Protein AF-A0A8C7J9Q1-F1 (afdb_monomer)

pLDDT: mean 70.08, std 20.24, range [24.31, 96.94]

Nearest PDB structures (foldseek):
  8hbf-assembly1_B  TM=8.334E-01  e=1.936E-43  Homo sapiens
  8hbh-assembly1_B  TM=8.271E-01  e=5.543E-43  Homo sapiens
  7d9u-assembly1_B  TM=8.344E-01  e=2.312E-40  Homo sapiens
  8hbe-assembly1_B  TM=5.878E-01  e=1.374E-41  Homo sapiens
  6jt0-assembly1_B  TM=5.736E-01  e=1.569E-40  Homo sapiens

Sequence (405 aa):
EDVWEDIKREAQLDVEGQFLVRIIYEDAKTYDLVAAASKVLSMFFNHVLKCKIETTISIIYATSIQNLDALHDHLGTIYPGMRAPSFRCTDAEKGNNLILHYYSEREGLQDIVIGIIKTVAQQIHGTEMCVIQHKSEECDHIKFLIEEKDSEEEAFYEDLDGFEENGTQETRISPYTFCKAFPFHLIFDRNLMLTQCGNAIFRVLPQLQPGICNLPSVFSLVRPHIDFSFQGMLSHINTVFVLRSKEGLLNVETSENEDELTGAEISCLRLKGQMIYLPEAENILFLCSPSVMNLDDLTRRGLYLSDIPLHDATRDLVLLGEQFREEYKLTQELEILTDRLQHTLRALEDEKKKTDRFVETPNPSPSLFDRRPSPIYFFFICGISFLLNDSNKQREMTVHHYFKT

InterPro domains:
  IPR011644 Heme NO-binding [PF07700] (1-129)
  IPR011645 Haem NO binding associated [PF07701] (172-358)
  IPR024096 NO signalling/Golgi transport ligand-binding domain superfamily [SSF111126] (1-151)
  IPR038158 H-NOX domain superfamily [G3DSA:3.90.1520.10] (1-155)
  IPR042463 Haem NO binding associated domain superfamily [G3DSA:3.30.450.260] (173-308)

Solvent-accessible surface area (backbone atoms only — not comparable to full-atom values): 24694 Å² total; per-residue (Å²): 108,70,69,57,54,52,29,37,60,68,40,67,55,93,63,92,77,77,86,61,87,84,57,91,72,64,68,65,60,56,53,38,42,50,53,23,41,22,62,75,68,72,40,59,60,67,54,60,50,32,64,72,43,77,80,62,47,79,78,59,76,80,58,63,72,76,46,49,47,61,52,42,57,54,48,36,37,64,39,80,89,61,84,73,63,44,56,43,74,45,78,40,101,70,70,95,29,38,33,38,38,43,41,64,94,65,80,92,54,65,48,40,56,53,32,52,51,39,51,50,34,39,72,75,68,70,36,60,55,47,73,46,80,48,84,56,96,88,49,102,49,43,36,32,41,39,40,74,58,79,78,77,86,75,86,77,80,79,83,84,77,74,72,76,92,79,68,90,82,67,81,89,66,53,72,70,58,48,32,68,68,41,18,43,34,42,28,24,39,70,83,39,36,25,65,41,63,6,57,50,49,34,71,31,31,68,74,63,39,59,79,73,26,48,46,76,80,50,35,44,69,66,30,63,92,58,67,94,42,53,67,51,46,61,80,44,36,94,43,70,35,29,37,31,37,48,79,84,55,53,76,52,85,80,69,95,79,65,60,93,87,57,48,73,67,54,46,34,58,38,36,40,29,42,52,42,80,39,79,94,76,56,25,40,38,36,49,39,45,74,71,58,61,35,71,64,55,30,53,62,54,56,46,56,79,85,55,47,43,92,87,41,65,66,49,58,48,27,56,47,19,49,52,39,44,54,51,44,53,53,51,41,53,50,50,56,50,50,51,52,48,52,53,52,51,53,53,50,51,52,52,46,52,51,52,52,50,61,68,66,46,82,70,96,64,98,73,91,85,91,87,77,97,70,91,84,79,89,78,91,80,89,82,91,80,88,83,90,81,93,76,84,87,80,92,81,88,83,86,79,85,85,84,88,133

Mean predicted aligned error: 17.16 Å

Radius of gyration: 36.07 Å; Cα contacts (8 Å, |Δi|>4): 452; chains: 1; bounding box: 86×58×125 Å

Secondary structure (DSSP, 8-state):
-HHHHHHHHHTT----SPPPTT-PPPHHHHHHHHHHHHHHHT--HHHHHHHTSTTTGGGTTTS-GGGHHHHHHHHHHHSTT----EEEEEE-SSSS-EEEEEE-SSTT-HHHHHHHHHHHHHHHS---EEEEEE--TT-SSEEEEEEES-----------------S-----S-HHHHHHH-SSEEEE-TT-BEEEE-HHHHHH-TT--TTT-BHHHHEEEEES-S-SSHHHHHHTTTSEEEEEEPTT-S-----S---TTTHHHHTS-EEEEEEEEETTTTEEEEEEEE--SSHHHHHHTT--GGGS-TT-HHHHHHHHHHHHHHHHHHHHHHHHHHHHHHHHHHHHHHHHHHHHHHHHS--S---S---S--PPP----------------------------

Organism: Oncorhynchus kisutch (NCBI:txid8019)

Structure (mmCIF, N/CA/C/O backbone):
data_AF-A0A8C7J9Q1-F1
#
_entry.id   AF-A0A8C7J9Q1-F1
#
loop_
_atom_site.group_PDB
_atom_site.id
_atom_site.type_symbol
_atom_site.label_atom_id
_atom_site.label_alt_id
_atom_site.label_comp_id
_atom_site.label_asym_id
_atom_site.label_entity_id
_atom_site.label_seq_id
_atom_site.pdbx_PDB_ins_code
_atom_site.Cartn_x
_atom_site.Cartn_y
_atom_site.Cartn_z
_atom_site.occupancy
_atom_site.B_iso_or_equiv
_atom_site.auth_seq_id
_atom_site.auth_comp_id
_atom_site.auth_asym_id
_atom_site.auth_atom_id
_atom_site.pdbx_PDB_model_num
ATOM 1 N N . GLU A 1 1 ? -27.629 12.393 24.304 1.00 65.00 1 GLU A N 1
ATOM 2 C CA . GLU A 1 1 ? -27.463 10.999 24.765 1.00 65.00 1 GLU A CA 1
ATOM 3 C C . GLU A 1 1 ? -28.750 10.205 24.579 1.00 65.00 1 GLU A C 1
ATOM 5 O O . GLU A 1 1 ? -28.692 9.165 23.944 1.00 65.00 1 GLU A O 1
ATOM 10 N N . ASP A 1 2 ? -29.911 10.741 24.961 1.00 76.75 2 ASP A N 1
ATOM 11 C CA . ASP A 1 2 ? -31.220 10.073 24.802 1.00 76.75 2 ASP A CA 1
ATOM 12 C C . ASP A 1 2 ? -31.512 9.547 23.381 1.00 76.75 2 ASP A C 1
ATOM 14 O O . ASP A 1 2 ? -31.860 8.385 23.202 1.00 76.75 2 ASP A O 1
ATOM 18 N N . VAL A 1 3 ? -31.260 10.359 22.346 1.00 80.69 3 VAL A N 1
ATOM 19 C CA . VAL A 1 3 ? -31.446 9.952 20.936 1.00 80.69 3 VAL A CA 1
ATOM 20 C C . VAL A 1 3 ? -30.520 8.794 20.537 1.00 80.69 3 VAL A C 1
ATOM 22 O O . VAL A 1 3 ? -30.885 7.953 19.723 1.00 80.69 3 VAL A O 1
ATOM 25 N N . TRP A 1 4 ? -29.316 8.724 21.111 1.00 77.56 4 TRP A N 1
ATOM 26 C CA . TRP A 1 4 ? -28.368 7.641 20.839 1.00 77.56 4 TRP A CA 1
ATOM 27 C C . TRP A 1 4 ? -28.811 6.325 21.486 1.00 77.56 4 TRP A C 1
ATOM 29 O O . TRP A 1 4 ? -28.688 5.270 20.868 1.00 77.56 4 TRP A O 1
ATOM 39 N N . GLU A 1 5 ? -29.385 6.382 22.689 1.00 79.69 5 GLU A N 1
ATOM 40 C CA . GLU A 1 5 ? -29.983 5.211 23.339 1.00 79.69 5 GLU A CA 1
ATOM 41 C C . GLU A 1 5 ? -31.189 4.671 22.560 1.00 79.69 5 GLU A C 1
ATOM 43 O O . GLU A 1 5 ? -31.347 3.456 22.429 1.00 79.69 5 GLU A O 1
ATOM 48 N N . ASP A 1 6 ? -32.007 5.550 21.979 1.00 81.12 6 ASP A N 1
ATOM 49 C CA . ASP A 1 6 ? -33.126 5.135 21.128 1.00 81.12 6 ASP A CA 1
ATOM 50 C C . ASP A 1 6 ? -32.650 4.498 19.812 1.00 81.12 6 ASP A C 1
ATOM 52 O O . ASP A 1 6 ? -33.203 3.481 19.390 1.00 81.12 6 ASP A O 1
ATOM 56 N N . ILE A 1 7 ? -31.576 5.019 19.203 1.00 82.12 7 ILE A N 1
ATOM 57 C CA . ILE A 1 7 ? -30.946 4.405 18.021 1.00 82.12 7 ILE A CA 1
ATOM 58 C C . ILE A 1 7 ? -30.383 3.019 18.356 1.00 82.12 7 ILE A C 1
ATOM 60 O O . ILE A 1 7 ? -30.594 2.082 17.590 1.00 82.12 7 ILE A O 1
ATOM 64 N N . LYS A 1 8 ? -29.701 2.857 19.499 1.00 80.06 8 LYS A N 1
ATOM 65 C CA . LYS A 1 8 ? -29.182 1.548 19.936 1.00 80.06 8 LYS A CA 1
ATOM 66 C C . LYS A 1 8 ? -30.301 0.531 20.159 1.00 80.06 8 LYS A C 1
ATOM 68 O O . LYS A 1 8 ? -30.151 -0.627 19.773 1.00 80.06 8 LYS A O 1
ATOM 73 N N . ARG A 1 9 ? -31.428 0.969 20.733 1.00 81.88 9 ARG A N 1
ATOM 74 C CA . ARG A 1 9 ? -32.612 0.128 20.960 1.00 81.88 9 ARG A CA 1
ATOM 75 C C . ARG A 1 9 ? -33.254 -0.318 19.645 1.00 81.88 9 ARG A C 1
ATOM 77 O O . ARG A 1 9 ? -33.580 -1.491 19.503 1.00 81.88 9 ARG A O 1
ATOM 84 N N . GLU A 1 10 ? -33.400 0.595 18.686 1.00 82.62 10 GLU A N 1
ATOM 85 C CA . GLU A 1 10 ? -33.942 0.294 17.351 1.00 82.62 10 GLU A CA 1
ATOM 86 C C . GLU A 1 10 ? -33.002 -0.616 16.539 1.00 82.62 10 GLU A C 1
ATOM 88 O O . GLU A 1 10 ? -33.470 -1.501 15.827 1.00 82.62 10 GLU A O 1
ATOM 93 N N . ALA A 1 11 ? -31.683 -0.444 16.678 1.00 79.94 11 ALA A N 1
ATOM 94 C CA . ALA A 1 11 ? -30.669 -1.278 16.028 1.00 79.94 11 ALA A CA 1
ATOM 95 C C . ALA A 1 11 ? -30.446 -2.645 16.711 1.00 79.94 11 ALA A C 1
ATOM 97 O O . ALA A 1 11 ? -29.609 -3.412 16.247 1.00 79.94 11 ALA A O 1
ATOM 98 N N . GLN A 1 12 ? -31.157 -2.948 17.809 1.00 80.12 12 GLN A N 1
ATOM 99 C CA . GLN A 1 12 ? -31.018 -4.190 18.591 1.00 80.12 12 GLN A CA 1
ATOM 100 C C . GLN A 1 12 ? -29.567 -4.497 19.003 1.00 80.12 12 GLN A C 1
ATOM 102 O O . GLN A 1 12 ? -29.115 -5.642 18.984 1.00 80.12 12 GLN A O 1
ATOM 107 N N . LEU A 1 13 ? -28.811 -3.460 19.363 1.00 75.12 13 LEU A N 1
ATOM 108 C CA . LEU A 1 13 ? -27.421 -3.621 19.769 1.00 75.12 13 LEU A CA 1
ATOM 109 C C . LEU A 1 13 ? -27.318 -3.902 21.270 1.00 75.12 13 LEU A C 1
ATOM 111 O O . LEU A 1 13 ? -27.388 -2.979 22.079 1.00 75.12 13 LEU A O 1
ATOM 115 N N . ASP A 1 14 ? -27.038 -5.157 21.623 1.00 62.69 14 ASP A N 1
ATOM 116 C CA . ASP A 1 14 ? -26.689 -5.598 22.986 1.00 62.69 14 ASP A CA 1
ATOM 117 C C . ASP A 1 14 ? -25.241 -5.219 23.368 1.00 62.69 14 ASP A C 1
ATOM 119 O O . ASP A 1 14 ? -24.465 -6.029 23.874 1.00 62.69 14 ASP A O 1
ATOM 123 N N . VAL A 1 15 ? -24.826 -3.982 23.081 1.00 61.41 15 VAL A N 1
ATOM 124 C CA . VAL A 1 15 ? -23.541 -3.453 23.557 1.00 61.41 15 VAL A CA 1
ATOM 125 C C . VAL A 1 15 ? -23.825 -2.586 24.779 1.00 61.41 15 VAL A C 1
ATOM 127 O O . VAL A 1 15 ? -24.256 -1.437 24.655 1.00 61.41 15 VAL A O 1
ATOM 130 N N . GLU A 1 16 ? -23.613 -3.143 25.973 1.00 52.56 16 GLU A N 1
ATOM 131 C CA . GLU A 1 16 ? -23.632 -2.366 27.212 1.00 52.56 16 GLU A CA 1
ATOM 132 C C . GLU A 1 16 ? -22.445 -1.385 27.193 1.00 52.56 16 GLU A C 1
ATOM 134 O O . GLU A 1 16 ? -21.293 -1.791 27.275 1.00 52.56 16 GLU A O 1
ATOM 139 N N . GLY A 1 17 ? -22.716 -0.082 27.040 1.00 63.09 17 GLY A N 1
ATOM 140 C CA . GLY A 1 17 ? -21.696 0.973 27.104 1.00 63.09 17 GLY A CA 1
ATOM 141 C C . GLY A 1 17 ? -21.367 1.666 25.775 1.00 63.09 17 GLY A C 1
ATOM 142 O O . GLY A 1 17 ? -22.255 1.959 24.966 1.00 63.09 17 GLY A O 1
ATOM 143 N N . GLN A 1 18 ? -20.093 2.039 25.612 1.00 67.25 18 GLN A N 1
ATOM 144 C CA . GLN A 1 18 ? -19.556 2.747 24.444 1.00 67.25 18 GLN A CA 1
ATOM 145 C C . GLN A 1 18 ? -18.895 1.760 23.472 1.00 67.25 18 GLN A C 1
ATOM 147 O O . GLN A 1 18 ? -18.413 0.705 23.875 1.00 67.25 18 GLN A O 1
ATOM 152 N N . PHE A 1 19 ? -18.856 2.111 22.184 1.00 74.31 19 PHE A N 1
ATOM 153 C CA . PHE A 1 19 ? -18.061 1.359 21.214 1.00 74.31 19 PHE A CA 1
ATOM 154 C C . PHE A 1 19 ? -16.580 1.527 21.541 1.00 74.31 19 PHE A C 1
ATOM 156 O O . PHE A 1 19 ? -16.088 2.654 21.603 1.00 74.31 19 PHE A O 1
ATOM 163 N N . LEU A 1 20 ? -15.891 0.404 21.730 1.00 74.50 20 LEU A N 1
ATOM 164 C CA . LEU A 1 20 ? -14.455 0.401 21.955 1.00 74.50 20 LEU A CA 1
ATOM 165 C C . LEU A 1 20 ? -13.758 0.668 20.623 1.00 74.50 20 LEU A C 1
ATOM 167 O O . LEU A 1 20 ? -14.072 0.043 19.609 1.00 74.50 20 LEU A O 1
ATOM 171 N N . VAL A 1 21 ? -12.826 1.617 20.614 1.00 70.31 21 VAL A N 1
ATOM 172 C CA . VAL A 1 21 ? -12.239 2.134 19.364 1.00 70.31 21 VAL A CA 1
ATOM 173 C C . VAL A 1 21 ? -11.361 1.076 18.695 1.00 70.31 21 VAL A C 1
ATOM 175 O O . VAL A 1 21 ? -11.287 1.010 17.470 1.00 70.31 21 VAL A O 1
ATOM 178 N N . ARG A 1 22 ? -10.719 0.220 19.499 1.00 69.25 22 ARG A N 1
ATOM 179 C CA . ARG A 1 22 ? -9.776 -0.810 19.041 1.00 69.25 22 ARG A CA 1
ATOM 180 C C . ARG A 1 22 ? -10.406 -2.189 18.816 1.00 69.25 22 ARG A C 1
ATOM 182 O O . ARG A 1 22 ? -9.695 -3.194 18.753 1.00 69.25 22 ARG A O 1
ATOM 189 N N . ILE A 1 23 ? -11.731 -2.258 18.689 1.00 74.25 23 ILE A N 1
ATOM 190 C CA . ILE A 1 23 ? -12.451 -3.493 18.364 1.00 74.25 23 ILE A CA 1
ATOM 191 C C . ILE A 1 23 ? -13.065 -3.378 16.972 1.00 74.25 23 ILE A C 1
ATOM 193 O O . ILE A 1 23 ? -13.781 -2.428 16.663 1.00 74.25 23 ILE A O 1
ATOM 197 N N . ILE A 1 24 ? -12.800 -4.380 16.133 1.00 73.12 24 ILE A N 1
ATOM 198 C CA . ILE A 1 24 ? -13.454 -4.507 14.832 1.00 73.12 24 ILE A CA 1
ATOM 199 C C . ILE A 1 24 ? -14.815 -5.157 15.047 1.00 73.12 24 ILE A C 1
ATOM 201 O O . ILE A 1 24 ? -14.923 -6.250 15.603 1.00 73.12 24 ILE A O 1
ATOM 205 N N . TYR A 1 25 ? -15.852 -4.469 14.586 1.00 79.81 25 TYR A N 1
ATOM 206 C CA . TYR A 1 25 ? -17.226 -4.944 14.606 1.00 79.81 25 TYR A CA 1
ATOM 207 C C . TYR A 1 25 ? -17.645 -5.395 13.207 1.00 79.81 25 TYR A C 1
ATOM 209 O O . TYR A 1 25 ? -17.119 -4.913 12.205 1.00 79.81 25 TYR A O 1
ATOM 217 N N . GLU A 1 26 ? -18.610 -6.309 13.143 1.00 79.06 26 GLU A N 1
ATOM 218 C CA . GLU A 1 26 ? -19.185 -6.762 11.877 1.00 79.06 26 GLU A CA 1
ATOM 219 C C . GLU A 1 26 ? -19.881 -5.619 11.131 1.00 79.06 26 GLU A C 1
ATOM 221 O O . GLU A 1 26 ? -20.573 -4.790 11.733 1.00 79.06 26 GLU A O 1
ATOM 226 N N . ASP A 1 27 ? -19.755 -5.621 9.803 1.00 79.50 27 ASP A N 1
ATOM 227 C CA . ASP A 1 27 ? -20.320 -4.585 8.936 1.00 79.50 27 ASP A CA 1
ATOM 228 C C . ASP A 1 27 ? -21.849 -4.474 9.092 1.00 79.50 27 ASP A C 1
ATOM 230 O O . ASP A 1 27 ? -22.385 -3.365 9.049 1.00 79.50 27 ASP A O 1
ATOM 234 N N . ALA A 1 28 ? -22.540 -5.587 9.385 1.00 80.38 28 ALA A N 1
ATOM 235 C CA . ALA A 1 28 ? -23.978 -5.631 9.681 1.00 80.38 28 ALA A CA 1
ATOM 236 C C . ALA A 1 28 ? -24.386 -4.602 10.748 1.00 80.38 28 ALA A C 1
ATOM 238 O O . ALA A 1 28 ? -25.311 -3.824 10.532 1.00 80.38 28 ALA A O 1
ATOM 239 N N . LYS A 1 29 ? -23.608 -4.488 11.834 1.00 81.25 29 LYS A N 1
ATOM 240 C CA . LYS A 1 29 ? -23.872 -3.517 12.908 1.00 81.25 29 LYS A CA 1
ATOM 241 C C . LYS A 1 29 ? -23.806 -2.076 12.412 1.00 81.25 29 LYS A C 1
ATOM 243 O O . LYS A 1 29 ? -24.553 -1.227 12.890 1.00 81.25 29 LYS A O 1
ATOM 248 N N . THR A 1 30 ? -22.923 -1.786 11.456 1.00 81.38 30 THR A N 1
ATOM 249 C CA . THR A 1 30 ? -22.814 -0.448 10.858 1.00 81.38 30 THR A CA 1
ATOM 250 C C . THR A 1 30 ? -24.034 -0.147 9.993 1.00 81.38 30 THR A C 1
ATOM 252 O O . THR A 1 30 ? -24.614 0.931 10.121 1.00 81.38 30 THR A O 1
ATOM 255 N N . TYR A 1 31 ? -24.464 -1.094 9.156 1.00 82.25 31 TYR A N 1
ATOM 256 C CA . TYR A 1 31 ? -25.663 -0.926 8.331 1.00 82.25 31 TYR A CA 1
ATOM 257 C C . TYR A 1 31 ? -26.926 -0.763 9.182 1.00 82.25 31 TYR A C 1
ATOM 259 O O . TYR A 1 31 ? -27.705 0.161 8.938 1.00 82.25 31 TYR A O 1
ATOM 267 N N . ASP A 1 32 ? -27.082 -1.582 10.223 1.00 84.00 32 ASP A N 1
ATOM 268 C CA . ASP A 1 32 ? -28.217 -1.520 11.145 1.00 84.00 32 ASP A CA 1
ATOM 269 C C . ASP A 1 32 ? -28.248 -0.195 11.912 1.00 84.00 32 ASP A C 1
ATOM 271 O O . ASP A 1 32 ? -29.303 0.429 12.027 1.00 84.00 32 ASP A O 1
ATOM 275 N N . LEU A 1 33 ? -27.088 0.305 12.357 1.00 82.75 33 LEU A N 1
ATOM 276 C CA . LEU A 1 33 ? -26.974 1.618 13.000 1.00 82.75 33 LEU A CA 1
ATOM 277 C C . LEU A 1 33 ? -27.384 2.761 12.080 1.00 82.75 33 LEU A C 1
ATOM 279 O O . LEU A 1 33 ? -28.102 3.663 12.508 1.00 82.75 33 LEU A O 1
ATOM 283 N N . VAL A 1 34 ? -26.920 2.756 10.830 1.00 80.44 34 VAL A N 1
ATOM 284 C CA . VAL A 1 34 ? -27.256 3.818 9.874 1.00 80.44 34 VAL A CA 1
ATOM 285 C C . VAL A 1 34 ? -28.742 3.745 9.504 1.00 80.44 34 VAL A C 1
ATOM 287 O O . VAL A 1 34 ? -29.404 4.783 9.429 1.00 80.44 34 VAL A O 1
ATOM 290 N N . ALA A 1 35 ? -29.299 2.540 9.351 1.00 80.12 35 ALA A N 1
ATOM 291 C CA . ALA A 1 35 ? -30.724 2.334 9.103 1.00 80.12 35 ALA A CA 1
ATOM 292 C C . ALA A 1 35 ? -31.591 2.795 10.289 1.00 80.12 35 ALA A C 1
ATOM 294 O O . ALA A 1 35 ? -32.561 3.531 10.094 1.00 80.12 35 ALA A O 1
ATOM 295 N N . ALA A 1 36 ? -31.225 2.424 11.518 1.00 83.50 36 ALA A N 1
ATOM 296 C CA . ALA A 1 36 ? -31.898 2.860 12.739 1.00 83.50 36 ALA A CA 1
ATOM 297 C C . ALA A 1 36 ? -31.807 4.382 12.922 1.00 83.50 36 ALA A C 1
ATOM 299 O O . ALA A 1 36 ? -32.817 5.035 13.178 1.00 83.50 36 ALA A O 1
ATOM 300 N N . ALA A 1 37 ? -30.630 4.973 12.703 1.00 80.62 37 ALA A N 1
ATOM 301 C CA . ALA A 1 37 ? -30.440 6.419 12.769 1.00 80.62 37 ALA A CA 1
ATOM 302 C C . ALA A 1 37 ? -31.296 7.164 11.735 1.00 80.62 37 ALA A C 1
ATOM 304 O O . ALA A 1 37 ? -31.910 8.172 12.073 1.00 80.62 37 ALA A O 1
ATOM 305 N N . SER A 1 38 ? -31.397 6.657 10.502 1.00 80.00 38 SER A N 1
ATOM 306 C CA . SER A 1 38 ? -32.259 7.238 9.464 1.00 80.00 38 SER A CA 1
ATOM 307 C C . SER A 1 38 ? -33.738 7.227 9.870 1.00 80.00 38 SER A C 1
ATOM 309 O O . SER A 1 38 ? -34.421 8.240 9.704 1.00 80.00 38 SER A O 1
ATOM 311 N N . LYS A 1 39 ? -34.221 6.129 10.470 1.00 79.38 39 LYS A N 1
ATOM 312 C CA . LYS A 1 39 ? -35.596 6.027 10.987 1.00 79.38 39 LYS A CA 1
ATOM 313 C C . LYS A 1 39 ? -35.854 6.988 12.150 1.00 79.38 39 LYS A C 1
ATOM 315 O O . LYS A 1 39 ? -36.837 7.721 12.121 1.00 79.38 39 LYS A O 1
ATOM 320 N N . VAL A 1 40 ? -34.977 6.995 13.157 1.00 80.56 40 VAL A N 1
ATOM 321 C CA . VAL A 1 40 ? -35.153 7.788 14.387 1.00 80.56 40 VAL A CA 1
ATOM 322 C C . VAL A 1 40 ? -35.038 9.286 14.104 1.00 80.56 40 VAL A C 1
ATOM 324 O O . VAL A 1 40 ? -35.850 10.073 14.581 1.00 80.56 40 VAL A O 1
ATOM 327 N N . LEU A 1 41 ? -34.064 9.690 13.285 1.00 74.94 41 LEU A N 1
ATOM 328 C CA . LEU A 1 41 ? -33.833 11.096 12.948 1.00 74.94 41 LEU A CA 1
ATOM 329 C C . LEU A 1 41 ? -34.761 11.602 11.832 1.00 74.94 41 LEU A C 1
ATOM 331 O O . LEU A 1 41 ? -34.749 12.793 11.536 1.00 74.94 41 LEU A O 1
ATOM 335 N N . SER A 1 42 ? -35.560 10.724 11.207 1.00 67.69 42 SER A N 1
ATOM 336 C CA . SER A 1 42 ? -36.400 11.048 10.039 1.00 67.69 42 SER A CA 1
ATOM 337 C C . SER A 1 42 ? -35.621 11.733 8.904 1.00 67.69 42 SER A C 1
ATOM 339 O O . SER A 1 42 ? -36.158 12.549 8.155 1.00 67.69 42 SER A O 1
ATOM 341 N N . MET A 1 43 ? -34.334 11.408 8.776 1.00 63.31 43 MET A N 1
ATOM 342 C CA . MET A 1 43 ? -33.453 11.914 7.727 1.00 63.31 43 MET A CA 1
ATOM 343 C C . MET A 1 43 ? -33.184 10.807 6.715 1.00 63.31 43 MET A C 1
ATOM 345 O O . MET A 1 43 ? -33.024 9.644 7.088 1.00 63.31 43 MET A O 1
ATOM 349 N N . PHE A 1 44 ? -33.085 11.160 5.431 1.00 55.62 44 PHE A N 1
ATOM 350 C CA . PHE A 1 44 ? -32.680 10.205 4.399 1.00 55.62 44 PHE A CA 1
ATOM 351 C C . PHE A 1 44 ? -31.309 9.602 4.732 1.00 55.62 44 PHE A C 1
ATOM 353 O O . PHE A 1 44 ? -30.398 10.319 5.149 1.00 55.62 44 PHE A O 1
ATOM 360 N N . PHE A 1 45 ? -31.166 8.296 4.498 1.00 53.47 45 PHE A N 1
ATOM 361 C CA . PHE A 1 45 ? -29.946 7.500 4.695 1.00 53.47 45 PHE A CA 1
ATOM 362 C C . PHE A 1 45 ? -28.665 8.241 4.254 1.00 53.47 45 PHE A C 1
ATOM 364 O O . PHE A 1 45 ? -27.693 8.341 5.003 1.00 53.47 45 PHE A O 1
ATOM 371 N N . ASN A 1 46 ? -28.717 8.891 3.088 1.00 52.22 46 ASN A N 1
ATOM 372 C CA . ASN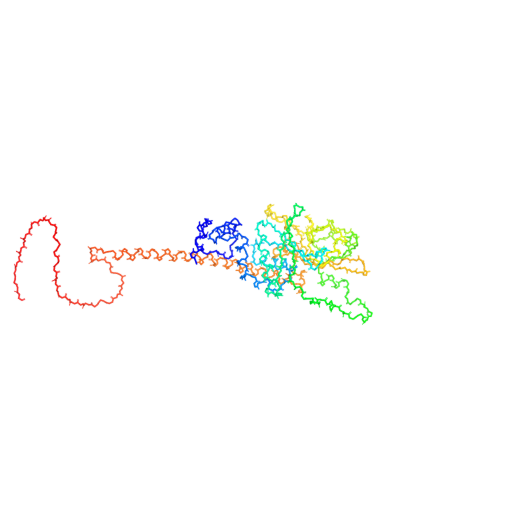 A 1 46 ? -27.591 9.606 2.484 1.00 52.22 46 ASN A CA 1
ATOM 373 C C . ASN A 1 46 ? -27.205 10.909 3.210 1.00 52.22 46 ASN A C 1
ATOM 375 O O . ASN A 1 46 ? -26.143 11.456 2.935 1.00 52.22 46 ASN A O 1
ATOM 379 N N . HIS A 1 47 ? -28.053 11.464 4.083 1.00 51.59 47 HIS A N 1
ATOM 380 C CA . HIS A 1 47 ? -27.713 12.640 4.900 1.00 51.59 47 HIS A CA 1
ATOM 381 C C . HIS A 1 47 ? -27.039 12.249 6.219 1.00 51.59 47 HIS A C 1
ATOM 383 O O . HIS A 1 47 ? -26.107 12.926 6.642 1.00 51.59 47 HIS A O 1
ATOM 389 N N . VAL A 1 48 ? -27.439 11.130 6.831 1.00 51.72 48 VAL A N 1
ATOM 390 C CA . VAL A 1 48 ? -26.830 10.643 8.082 1.00 51.72 48 VAL A CA 1
ATOM 391 C C . VAL A 1 48 ? -25.360 10.268 7.867 1.00 51.72 48 VAL A C 1
ATOM 393 O O . VAL A 1 48 ? -24.505 10.616 8.681 1.00 51.72 48 VAL A O 1
ATOM 396 N N . LEU A 1 49 ? -25.047 9.629 6.734 1.00 50.50 49 LEU A N 1
ATOM 397 C CA . LEU A 1 49 ? -23.672 9.286 6.348 1.00 50.50 49 LEU A CA 1
ATOM 398 C C . LEU A 1 49 ? -22.796 10.518 6.065 1.00 50.50 49 LEU A C 1
ATOM 400 O O . LEU A 1 49 ? -21.588 10.456 6.272 1.00 50.50 49 LEU A O 1
ATOM 404 N N . LYS A 1 50 ? -23.389 11.644 5.641 1.00 47.91 50 LYS A N 1
ATOM 405 C CA . LYS A 1 50 ? -22.659 12.896 5.378 1.00 47.91 50 LYS A CA 1
ATOM 406 C C . LYS A 1 50 ? -22.253 13.616 6.665 1.00 47.91 50 LYS A C 1
ATOM 408 O O . LYS A 1 50 ? -21.123 14.075 6.763 1.00 47.91 50 LYS A O 1
ATOM 413 N N . CYS A 1 51 ? -23.138 13.687 7.663 1.00 41.84 51 CYS A N 1
ATOM 414 C CA . CYS A 1 51 ? -22.915 14.513 8.858 1.00 41.84 51 CYS A CA 1
ATOM 415 C C . CYS A 1 51 ? -21.850 13.973 9.827 1.00 41.84 51 CYS A C 1
ATOM 417 O O . CYS A 1 51 ? -21.242 14.751 10.554 1.00 41.84 51 CYS A O 1
ATOM 419 N N . LYS A 1 52 ? -21.606 12.656 9.881 1.00 42.41 52 LYS A N 1
ATOM 420 C CA . LYS A 1 52 ? -20.715 12.078 10.909 1.00 42.41 52 LYS A CA 1
ATOM 421 C C . LYS A 1 52 ? -19.220 12.268 10.616 1.00 42.41 52 LYS A C 1
ATOM 423 O O . LYS A 1 52 ? -18.395 11.984 11.477 1.00 42.41 52 LYS A O 1
ATOM 428 N N . ILE A 1 53 ? -18.871 12.729 9.416 1.00 46.59 53 ILE A N 1
ATOM 429 C CA . ILE A 1 53 ? -17.490 12.701 8.921 1.00 46.59 53 ILE A CA 1
ATOM 430 C C . ILE A 1 53 ? -16.812 14.075 8.995 1.00 46.59 53 ILE A C 1
ATOM 432 O O . ILE A 1 53 ? -15.587 14.135 9.008 1.00 46.59 53 ILE A O 1
ATOM 436 N N . GLU A 1 54 ? -17.566 15.160 9.212 1.00 36.56 54 GLU A N 1
ATOM 437 C CA . GLU A 1 54 ? -17.007 16.499 9.478 1.00 36.56 54 GLU A CA 1
ATOM 438 C C . GLU A 1 54 ? -15.988 16.506 10.636 1.00 36.56 54 GLU A C 1
ATOM 440 O O . GLU A 1 54 ? -15.063 17.311 10.636 1.00 36.56 54 GLU A O 1
ATOM 445 N N . THR A 1 55 ? -16.092 15.575 11.595 1.00 32.66 55 THR A N 1
ATOM 446 C CA . THR A 1 55 ? -15.177 15.474 12.748 1.00 32.66 55 THR A CA 1
ATOM 447 C C . THR A 1 55 ? -13.949 14.580 12.501 1.00 32.66 55 THR A C 1
ATOM 449 O O . THR A 1 55 ? -12.941 14.730 13.186 1.00 32.66 55 THR A O 1
ATOM 452 N N . THR A 1 56 ? -13.988 13.658 11.531 1.00 38.47 56 THR A N 1
ATOM 453 C CA . THR A 1 56 ? -12.873 12.727 11.229 1.00 38.47 56 THR A CA 1
ATOM 454 C C . THR A 1 56 ? -11.938 13.269 10.134 1.00 38.47 56 THR A C 1
ATOM 456 O O . THR A 1 56 ? -10.815 12.794 9.974 1.00 38.47 56 THR A O 1
ATOM 459 N N . ILE A 1 57 ? -12.370 14.303 9.402 1.00 40.81 57 ILE A N 1
ATOM 460 C CA . ILE A 1 57 ? -11.701 14.836 8.203 1.00 40.81 57 ILE A CA 1
ATOM 461 C C . ILE A 1 57 ? -10.374 15.555 8.485 1.00 40.81 57 ILE A C 1
ATOM 463 O O . ILE A 1 57 ? -9.559 15.640 7.571 1.00 40.81 57 ILE A O 1
ATOM 467 N N . SER A 1 58 ? -10.063 15.955 9.728 1.00 35.28 58 SER A N 1
ATOM 468 C CA . SER A 1 58 ? -8.781 16.612 10.063 1.00 35.28 58 SER A CA 1
ATOM 469 C C . SER A 1 58 ? -7.518 15.809 9.720 1.00 35.28 58 SER A C 1
ATOM 471 O O . SER A 1 58 ? -6.443 16.393 9.664 1.00 35.28 58 SER A O 1
ATOM 473 N N . ILE A 1 59 ? -7.615 14.500 9.463 1.00 37.81 59 ILE A N 1
ATOM 474 C CA . ILE A 1 59 ? -6.469 13.657 9.068 1.00 37.81 59 ILE A CA 1
ATOM 475 C C . ILE A 1 59 ? -6.281 13.626 7.536 1.00 37.81 59 ILE A C 1
ATOM 477 O O . ILE A 1 59 ? -5.167 13.445 7.054 1.00 37.81 59 ILE A O 1
ATOM 481 N N . ILE A 1 60 ? -7.342 13.877 6.757 1.00 43.22 60 ILE A N 1
ATOM 482 C CA . ILE A 1 60 ? -7.310 13.938 5.279 1.00 43.22 60 ILE A CA 1
ATOM 483 C C . ILE A 1 60 ? -6.720 15.278 4.785 1.00 43.22 60 ILE A C 1
ATOM 485 O O . ILE A 1 60 ? -6.353 15.408 3.621 1.00 43.22 60 ILE A O 1
ATOM 489 N N . TYR A 1 61 ? -6.556 16.250 5.692 1.00 41.97 61 TYR A N 1
ATOM 490 C CA . TYR A 1 61 ? -6.139 17.646 5.470 1.00 41.97 61 TYR A CA 1
ATOM 491 C C . TYR A 1 61 ? -4.829 17.881 4.686 1.00 41.97 61 TYR A C 1
ATOM 493 O O . TYR A 1 61 ? -4.516 19.036 4.415 1.00 41.97 61 TYR A O 1
ATOM 501 N N . ALA A 1 62 ? -4.045 16.852 4.340 1.00 35.94 62 ALA A N 1
ATOM 502 C CA . ALA A 1 62 ? -2.677 17.023 3.834 1.00 35.94 62 ALA A CA 1
ATOM 503 C C . ALA A 1 62 ? -2.347 16.322 2.501 1.00 35.94 62 ALA A C 1
ATOM 505 O O . ALA A 1 62 ? -1.245 16.513 1.990 1.00 35.94 62 ALA A O 1
ATOM 506 N N . THR A 1 63 ? -3.240 15.516 1.915 1.00 41.84 63 THR A N 1
ATOM 507 C CA . THR A 1 63 ? -2.889 14.705 0.732 1.00 41.84 63 THR A CA 1
ATOM 508 C C . THR A 1 63 ? -3.909 14.839 -0.390 1.00 41.84 63 THR A C 1
ATOM 510 O O . THR A 1 63 ? -5.088 14.562 -0.179 1.00 41.84 63 THR A O 1
ATOM 513 N N . SER A 1 64 ? -3.448 15.183 -1.600 1.00 56.19 64 SER A N 1
ATOM 514 C CA . SER A 1 64 ? -4.235 15.079 -2.837 1.00 56.19 64 SER A CA 1
ATOM 515 C C . SER A 1 64 ? -4.938 13.720 -2.912 1.00 56.19 64 SER A C 1
ATOM 517 O O . SER A 1 64 ? -4.364 12.713 -2.504 1.00 56.19 64 SER A O 1
ATOM 519 N N . ILE A 1 65 ? -6.155 13.662 -3.463 1.00 58.44 65 ILE A N 1
ATOM 520 C CA . ILE A 1 65 ? -6.995 12.443 -3.540 1.00 58.44 65 ILE A CA 1
ATOM 521 C C . ILE A 1 65 ? -6.232 11.231 -4.119 1.00 58.44 65 ILE A C 1
ATOM 523 O O . ILE A 1 65 ? -6.479 10.094 -3.729 1.00 58.44 65 ILE A O 1
ATOM 527 N N . GLN A 1 66 ? -5.254 11.470 -4.997 1.00 54.38 66 GLN A N 1
ATOM 528 C CA . GLN A 1 66 ? -4.373 10.444 -5.574 1.00 54.38 66 GLN A CA 1
ATOM 529 C C . GLN A 1 66 ? -3.467 9.734 -4.545 1.00 54.38 66 GLN A C 1
ATOM 531 O O . GLN A 1 66 ? -3.048 8.603 -4.772 1.00 54.38 66 GLN A O 1
ATOM 536 N N . ASN A 1 67 ? -3.204 10.358 -3.395 1.00 62.81 67 ASN A N 1
ATOM 537 C CA . ASN A 1 67 ? -2.364 9.836 -2.316 1.00 62.81 67 ASN A CA 1
ATOM 538 C C . ASN A 1 67 ? -3.170 9.174 -1.180 1.00 62.81 67 ASN A C 1
ATOM 540 O O . ASN A 1 67 ? -2.571 8.675 -0.225 1.00 62.81 67 ASN A O 1
ATOM 544 N N . LEU A 1 68 ? -4.507 9.114 -1.278 1.00 68.38 68 LEU A N 1
ATOM 545 C CA . LEU A 1 68 ? -5.359 8.463 -0.270 1.00 68.38 68 LEU A CA 1
ATOM 546 C C . LEU A 1 68 ? -5.016 6.981 -0.086 1.00 68.38 68 LEU A C 1
ATOM 548 O O . LEU A 1 68 ? -5.009 6.492 1.040 1.00 68.38 68 LEU A O 1
ATOM 552 N N . ASP A 1 69 ? -4.656 6.281 -1.163 1.00 66.62 69 ASP A N 1
ATOM 553 C CA . ASP A 1 69 ? -4.230 4.879 -1.093 1.00 66.62 69 ASP A CA 1
ATOM 554 C C . ASP A 1 69 ? -2.966 4.711 -0.228 1.00 66.62 69 ASP A C 1
ATOM 556 O O . ASP A 1 69 ? -2.844 3.745 0.519 1.00 66.62 69 ASP A O 1
ATOM 560 N N . ALA A 1 70 ? -2.022 5.657 -0.286 1.00 64.19 70 ALA A N 1
ATOM 561 C CA . ALA A 1 70 ? -0.821 5.618 0.550 1.00 64.19 70 ALA A CA 1
ATOM 562 C C . ALA A 1 70 ? -1.136 5.899 2.028 1.00 64.19 70 ALA A C 1
ATOM 564 O O . ALA A 1 70 ? -0.583 5.237 2.908 1.00 64.19 70 ALA A O 1
ATOM 565 N N . LEU A 1 71 ? -2.056 6.829 2.304 1.00 66.38 71 LEU A N 1
ATOM 566 C CA . LEU A 1 71 ? -2.550 7.080 3.659 1.00 66.38 71 LEU A CA 1
ATOM 567 C C . LEU A 1 71 ? -3.260 5.845 4.230 1.00 66.38 71 LEU A C 1
ATOM 569 O O . LEU A 1 71 ? -3.053 5.488 5.386 1.00 66.38 71 LEU A O 1
ATOM 573 N N . HIS A 1 72 ? -4.077 5.174 3.422 1.00 72.56 72 HIS A N 1
ATOM 574 C CA . HIS A 1 72 ? -4.766 3.948 3.804 1.00 72.56 72 HIS A CA 1
ATOM 575 C C . HIS A 1 72 ? -3.811 2.795 4.103 1.00 72.56 72 HIS A C 1
ATOM 577 O O . HIS A 1 72 ? -4.012 2.099 5.096 1.00 72.56 72 HIS A O 1
ATOM 583 N N . ASP A 1 73 ? -2.757 2.624 3.306 1.00 65.75 73 ASP A N 1
ATOM 584 C CA . ASP A 1 73 ? -1.716 1.638 3.601 1.00 65.75 73 ASP A CA 1
ATOM 585 C C . ASP A 1 73 ? -1.067 1.923 4.966 1.00 65.75 73 ASP A C 1
ATOM 587 O O . ASP A 1 73 ? -0.898 1.012 5.776 1.00 65.75 73 ASP A O 1
ATOM 591 N N . HIS A 1 74 ? -0.779 3.196 5.269 1.00 66.81 74 HIS A N 1
ATOM 592 C CA . HIS A 1 74 ? -0.252 3.589 6.576 1.00 66.81 74 HIS A CA 1
ATOM 593 C C . HIS A 1 74 ? -1.251 3.312 7.707 1.00 66.81 74 HIS A C 1
ATOM 595 O O . HIS A 1 74 ? -0.904 2.669 8.696 1.00 66.81 74 HIS A O 1
ATOM 601 N N . LEU A 1 75 ? -2.512 3.715 7.558 1.00 66.81 75 LEU A N 1
ATOM 602 C CA . LEU A 1 75 ? -3.558 3.430 8.543 1.00 66.81 75 LEU A CA 1
ATOM 603 C C . LEU A 1 75 ? -3.765 1.918 8.748 1.00 66.81 75 LEU A C 1
ATOM 605 O O . LEU A 1 75 ? -4.040 1.495 9.868 1.00 66.81 75 LEU A O 1
ATOM 609 N N . GLY A 1 76 ? -3.554 1.092 7.720 1.00 66.44 76 GLY A N 1
ATOM 610 C CA . GLY A 1 76 ? -3.599 -0.368 7.824 1.00 66.44 76 GLY A CA 1
ATOM 611 C C . GLY A 1 76 ? -2.509 -0.948 8.729 1.00 66.44 76 GLY A C 1
ATOM 612 O O . GLY A 1 76 ? -2.702 -2.022 9.297 1.00 66.44 76 GLY A O 1
ATOM 613 N N . THR A 1 77 ? -1.386 -0.240 8.910 1.00 62.94 77 THR A N 1
ATOM 614 C CA . THR A 1 77 ? -0.350 -0.632 9.887 1.00 62.94 77 THR A CA 1
ATOM 615 C C . THR A 1 77 ? -0.792 -0.359 11.326 1.00 62.94 77 THR A C 1
ATOM 617 O O . THR A 1 77 ? -0.470 -1.137 12.220 1.00 62.94 77 THR A O 1
ATOM 620 N N . ILE A 1 78 ? -1.578 0.704 11.543 1.00 66.38 78 ILE A N 1
ATOM 621 C CA . ILE A 1 78 ? -2.068 1.131 12.863 1.00 66.38 78 ILE A CA 1
ATOM 622 C C . ILE A 1 78 ? -3.312 0.335 13.279 1.00 66.38 78 ILE A C 1
ATOM 624 O O . ILE A 1 78 ? -3.479 0.029 14.458 1.00 66.38 78 ILE A O 1
ATOM 628 N N . TYR A 1 79 ? -4.177 -0.011 12.321 1.00 67.25 79 TYR A N 1
ATOM 629 C CA . TYR A 1 79 ? -5.439 -0.721 12.536 1.00 67.25 79 TYR A CA 1
ATOM 630 C C . TYR A 1 79 ? -5.424 -2.086 11.819 1.00 67.25 79 TYR A C 1
ATOM 632 O O . TYR A 1 79 ? -5.881 -2.193 10.675 1.00 67.25 79 TYR A O 1
ATOM 640 N N . PRO A 1 80 ? -4.912 -3.155 12.465 1.00 64.44 80 PRO A N 1
ATOM 641 C CA . PRO A 1 80 ? -4.837 -4.485 11.863 1.00 64.44 80 PRO A CA 1
ATOM 642 C C . PRO A 1 80 ? -6.220 -5.008 11.461 1.00 64.44 80 PRO A C 1
ATOM 644 O O . PRO A 1 80 ? -7.124 -5.044 12.286 1.00 64.44 80 PRO A O 1
ATOM 647 N N . GLY A 1 81 ? -6.385 -5.444 10.209 1.00 65.69 81 GLY A N 1
ATOM 648 C CA . GLY A 1 81 ? -7.669 -5.927 9.677 1.00 65.69 81 GLY A CA 1
ATOM 649 C C . GLY A 1 81 ? -8.538 -4.846 9.023 1.00 65.69 81 GLY A C 1
ATOM 650 O O . GLY A 1 81 ? -9.626 -5.151 8.531 1.00 65.69 81 GLY A O 1
ATOM 651 N N . MET A 1 82 ? -8.066 -3.595 8.971 1.00 71.31 82 MET A N 1
ATOM 652 C CA . MET A 1 82 ? -8.720 -2.531 8.214 1.00 71.31 82 MET A CA 1
ATOM 653 C C . MET A 1 82 ? -8.725 -2.850 6.712 1.00 71.31 82 MET A C 1
ATOM 655 O O . MET A 1 82 ? -7.680 -3.072 6.104 1.00 71.31 82 MET A O 1
ATOM 659 N N . ARG A 1 83 ? -9.915 -2.822 6.104 1.00 68.69 83 ARG A N 1
ATOM 660 C CA . ARG A 1 83 ? -10.103 -2.982 4.656 1.00 68.69 83 ARG A CA 1
ATOM 661 C C . ARG A 1 83 ? -10.392 -1.632 4.024 1.00 68.69 83 ARG A C 1
ATOM 663 O O . ARG A 1 83 ? -11.503 -1.109 4.128 1.00 68.69 83 ARG A O 1
ATOM 670 N N . ALA A 1 84 ? -9.362 -1.046 3.433 1.00 72.69 84 ALA A N 1
ATOM 671 C CA . ALA A 1 84 ? -9.436 0.287 2.870 1.00 72.69 84 ALA A CA 1
ATOM 672 C C . ALA A 1 84 ? -10.014 0.286 1.445 1.00 72.69 84 ALA A C 1
ATOM 674 O O . ALA A 1 84 ? -9.612 -0.550 0.631 1.00 72.69 84 ALA A O 1
ATOM 675 N N . PRO A 1 85 ? -10.890 1.243 1.095 1.00 78.62 85 PRO A N 1
ATOM 676 C CA . PRO A 1 85 ? -11.238 1.467 -0.298 1.00 78.62 85 PRO A CA 1
ATOM 677 C C . PRO A 1 85 ? -10.057 2.084 -1.053 1.00 78.62 85 PRO A C 1
ATOM 679 O O . PRO A 1 85 ? -9.146 2.660 -0.452 1.00 78.62 85 PRO A O 1
ATOM 682 N N . SER A 1 86 ? -10.076 1.965 -2.378 1.00 72.75 86 SER A N 1
ATOM 683 C CA . SER A 1 86 ? -9.048 2.531 -3.257 1.00 72.75 86 SER A CA 1
ATOM 684 C C . SER A 1 86 ? -9.623 3.604 -4.171 1.00 72.75 86 SER A C 1
ATOM 686 O O . SER A 1 86 ? -10.755 3.481 -4.654 1.00 72.75 86 SER A O 1
ATOM 688 N N . PHE A 1 87 ? -8.833 4.646 -4.413 1.00 72.94 87 PHE A N 1
ATOM 689 C CA . PHE A 1 87 ? -9.242 5.822 -5.173 1.00 72.94 87 PH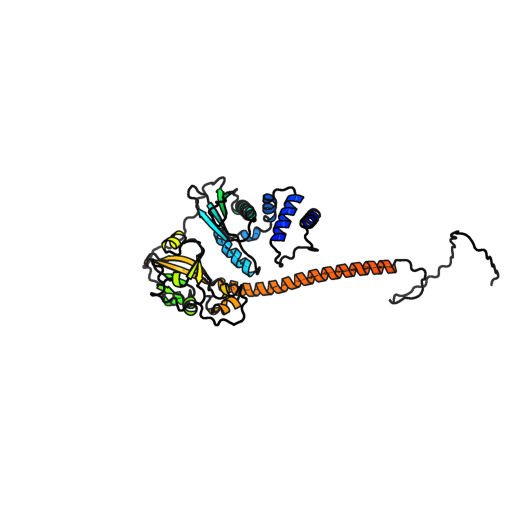E A CA 1
ATOM 690 C C . PHE A 1 87 ? -8.340 6.048 -6.381 1.00 72.94 87 PHE A C 1
ATOM 692 O O . PHE A 1 87 ? -7.121 5.922 -6.311 1.00 72.94 87 PHE A O 1
ATOM 699 N N . ARG A 1 88 ? -8.941 6.440 -7.505 1.00 67.50 88 ARG A N 1
ATOM 700 C CA . ARG A 1 88 ? -8.201 6.853 -8.701 1.00 67.50 88 ARG A CA 1
ATOM 701 C C . ARG A 1 88 ? -8.895 8.027 -9.369 1.00 67.50 88 ARG A C 1
ATOM 703 O O . ARG A 1 88 ? -10.097 7.973 -9.574 1.00 67.50 88 ARG A O 1
ATOM 710 N N . CYS A 1 89 ? -8.141 9.044 -9.762 1.00 65.38 89 CYS A N 1
ATOM 711 C CA . CYS A 1 89 ? -8.674 10.189 -10.496 1.00 65.38 89 CYS A CA 1
ATOM 712 C C . CYS A 1 89 ? -8.249 10.130 -11.970 1.00 65.38 89 CYS A C 1
ATOM 714 O O . CYS A 1 89 ? -7.118 9.737 -12.260 1.00 65.38 89 CYS A O 1
ATOM 716 N N . THR A 1 90 ? -9.142 10.496 -12.883 1.00 66.44 90 THR A N 1
ATOM 717 C CA . THR A 1 90 ? -8.866 10.681 -14.316 1.00 66.44 90 THR A CA 1
ATOM 718 C C . THR A 1 90 ? -9.599 11.912 -14.825 1.00 66.44 90 THR A C 1
ATOM 720 O O . THR A 1 90 ? -10.696 12.196 -14.349 1.00 66.44 90 THR A O 1
ATOM 723 N N . ASP A 1 91 ? -9.062 12.584 -15.833 1.00 64.75 91 ASP A N 1
ATOM 724 C CA . ASP A 1 91 ? -9.742 13.718 -16.461 1.00 64.75 91 ASP A CA 1
ATOM 725 C C . ASP A 1 91 ? -10.936 13.249 -17.307 1.00 64.75 91 ASP A C 1
ATOM 727 O O . ASP A 1 91 ? -10.911 12.171 -17.912 1.00 64.75 91 ASP A O 1
ATOM 731 N N . ALA A 1 92 ? -12.011 14.037 -17.337 1.00 65.00 92 ALA A N 1
ATOM 732 C CA . ALA A 1 92 ? -13.148 13.776 -18.210 1.00 65.00 92 ALA A CA 1
ATOM 733 C C . ALA A 1 92 ? -12.832 14.168 -19.665 1.00 65.00 92 ALA A C 1
ATOM 735 O O . ALA A 1 92 ? -12.146 15.149 -19.928 1.00 65.00 92 ALA A O 1
ATOM 736 N N . GLU A 1 93 ? -13.418 13.461 -20.638 1.00 57.22 93 GLU A N 1
ATOM 737 C CA . GLU A 1 93 ? -13.204 13.726 -22.075 1.00 57.22 93 GLU A CA 1
ATOM 738 C C . GLU A 1 93 ? -13.684 15.119 -22.545 1.00 57.22 93 GLU A C 1
ATOM 740 O O . GLU A 1 93 ? -13.384 15.535 -23.666 1.00 57.22 93 GLU A O 1
ATOM 745 N N . LYS A 1 94 ? -14.465 15.841 -21.727 1.00 49.81 94 LYS A N 1
ATOM 746 C CA . LYS A 1 94 ? -15.004 17.173 -22.037 1.00 49.81 94 LYS A CA 1
ATOM 747 C C . LYS A 1 94 ? -14.985 18.076 -20.796 1.00 49.81 94 LYS A C 1
ATOM 749 O O . LYS A 1 94 ? -15.775 17.859 -19.881 1.00 49.81 94 LYS A O 1
ATOM 754 N N . GLY A 1 95 ? -14.161 19.127 -20.833 1.00 53.88 95 GLY A N 1
ATOM 755 C CA . GLY A 1 95 ? -14.091 20.192 -19.817 1.00 53.88 95 GLY A CA 1
ATOM 756 C C . GLY A 1 95 ? -13.087 19.930 -18.685 1.00 53.88 95 GLY A C 1
ATOM 757 O O . GLY A 1 95 ? -12.455 18.881 -18.660 1.00 53.88 95 GLY A O 1
ATOM 758 N N . ASN A 1 96 ? -12.983 20.863 -17.730 1.00 57.78 96 ASN A N 1
ATOM 759 C CA . ASN A 1 96 ? -12.161 20.753 -16.506 1.00 57.78 96 ASN A CA 1
ATOM 760 C C . ASN A 1 96 ? -12.785 19.815 -15.449 1.00 57.78 96 ASN A C 1
ATOM 762 O O . ASN A 1 96 ? -12.641 20.021 -14.247 1.00 57.78 96 ASN A O 1
ATOM 766 N N . ASN A 1 97 ? -13.529 18.799 -15.883 1.00 65.19 97 ASN A N 1
ATOM 767 C CA . ASN A 1 97 ? -14.227 17.898 -14.977 1.00 65.19 97 ASN A CA 1
ATOM 768 C C . ASN A 1 97 ? -13.328 16.713 -14.612 1.00 65.19 97 ASN A C 1
ATOM 770 O O . ASN A 1 97 ? -12.653 16.140 -15.469 1.00 65.19 97 ASN A O 1
ATOM 774 N N . LEU A 1 98 ? -13.377 16.297 -13.349 1.00 67.75 98 LEU A N 1
ATOM 775 C CA . LEU A 1 98 ? -12.602 15.168 -12.834 1.00 67.75 98 LEU A CA 1
ATOM 776 C C . LEU A 1 98 ? -13.516 13.957 -12.631 1.00 67.75 98 LEU A C 1
ATOM 778 O O . LEU A 1 98 ? -14.626 14.071 -12.112 1.00 67.75 98 LEU A O 1
ATOM 782 N N . ILE A 1 99 ? -13.050 12.775 -13.024 1.00 71.75 99 ILE A N 1
ATOM 783 C CA . ILE A 1 99 ? -13.721 11.499 -12.771 1.00 71.75 99 ILE A CA 1
ATOM 784 C C . ILE A 1 99 ? -12.954 10.767 -11.675 1.00 71.75 99 ILE A C 1
ATOM 786 O O . ILE A 1 99 ? -11.830 10.304 -11.871 1.00 71.75 99 ILE A O 1
ATOM 790 N N . LEU A 1 100 ? -13.590 10.614 -10.519 1.00 76.31 100 LEU A N 1
ATOM 791 C CA . LEU A 1 100 ? -13.078 9.809 -9.423 1.00 76.31 100 LEU A CA 1
ATOM 792 C C . LEU A 1 100 ? -13.651 8.393 -9.493 1.00 76.31 100 LEU A C 1
ATOM 794 O O . LEU A 1 100 ? -14.855 8.170 -9.395 1.00 76.31 100 LEU A O 1
ATOM 798 N N . HIS A 1 101 ? -12.764 7.422 -9.609 1.00 75.44 101 HIS A N 1
ATOM 799 C CA . HIS A 1 101 ? -13.032 6.000 -9.523 1.00 75.44 101 HIS A CA 1
ATOM 800 C C . HIS A 1 101 ? -12.869 5.517 -8.079 1.00 75.44 101 HIS A C 1
ATOM 802 O O . HIS A 1 101 ? -11.807 5.693 -7.479 1.00 75.44 101 HIS A O 1
ATOM 808 N N . TYR A 1 102 ? -13.908 4.880 -7.548 1.00 78.50 102 TYR A N 1
ATOM 809 C CA . TYR A 1 102 ? -13.958 4.336 -6.195 1.00 78.50 102 TYR A CA 1
ATOM 810 C C . TYR A 1 102 ? -14.162 2.823 -6.222 1.00 78.50 102 TYR A C 1
ATOM 812 O O . TYR A 1 102 ? -15.184 2.335 -6.712 1.00 78.50 102 TYR A O 1
ATOM 820 N N . TYR A 1 103 ? -13.194 2.106 -5.654 1.00 75.62 103 TYR A N 1
ATOM 821 C CA . TYR A 1 103 ? -13.188 0.653 -5.520 1.00 75.62 103 TYR A CA 1
ATOM 822 C C . TYR A 1 103 ? -13.329 0.288 -4.043 1.00 75.62 103 TYR A C 1
ATOM 824 O O . TYR A 1 103 ? -12.573 0.779 -3.203 1.00 75.62 103 TYR A O 1
ATOM 832 N N . SER A 1 104 ? -14.286 -0.574 -3.715 1.00 78.69 104 SER A N 1
ATOM 833 C CA . SER A 1 104 ? -14.546 -1.006 -2.342 1.00 78.69 104 SER A CA 1
ATOM 834 C C . SER A 1 104 ? -15.136 -2.407 -2.336 1.00 78.69 104 SER A C 1
ATOM 836 O O . SER A 1 104 ? -15.987 -2.714 -3.164 1.00 78.69 104 SER A O 1
ATOM 838 N N . GLU A 1 105 ? -14.724 -3.226 -1.369 1.00 71.69 105 GLU A N 1
ATOM 839 C CA . GLU A 1 105 ? -15.372 -4.512 -1.070 1.00 71.69 105 GLU A CA 1
ATOM 840 C C . GLU A 1 105 ? -16.732 -4.323 -0.380 1.00 71.69 105 GLU A C 1
ATOM 842 O O . GLU A 1 105 ? -17.590 -5.199 -0.429 1.00 71.69 105 GLU A O 1
ATOM 847 N N . ARG A 1 106 ? -16.927 -3.178 0.289 1.00 76.25 106 ARG A N 1
ATOM 848 C CA . ARG A 1 106 ? -18.141 -2.859 1.047 1.00 76.25 106 ARG A CA 1
ATOM 849 C C . ARG A 1 106 ? -19.124 -2.083 0.185 1.00 76.25 106 ARG A C 1
ATOM 851 O O . ARG A 1 106 ? -18.849 -0.942 -0.201 1.00 76.25 106 ARG A O 1
ATOM 858 N N . GLU A 1 107 ? -20.284 -2.680 -0.061 1.00 76.56 107 GLU A N 1
ATOM 859 C CA . GLU A 1 107 ? -21.376 -2.052 -0.803 1.00 76.56 107 GLU A CA 1
ATOM 860 C C . GLU A 1 107 ? -22.171 -1.060 0.066 1.00 76.56 107 GLU A C 1
ATOM 862 O O . GLU A 1 107 ? -22.218 -1.157 1.291 1.00 76.56 107 GLU A O 1
ATOM 867 N N . GLY A 1 108 ? -22.805 -0.062 -0.556 1.00 75.69 108 GLY A N 1
ATOM 868 C CA . GLY A 1 108 ? -23.697 0.881 0.139 1.00 75.69 108 GLY A CA 1
ATOM 869 C C . GLY A 1 108 ? -23.012 2.014 0.917 1.00 75.69 108 GLY A C 1
ATOM 870 O O . GLY A 1 108 ? -23.701 2.880 1.446 1.00 75.69 108 GLY A O 1
ATOM 871 N N . LEU A 1 109 ? -21.675 2.069 0.942 1.00 74.44 109 LEU A N 1
ATOM 872 C CA . LEU A 1 109 ? -20.901 3.128 1.615 1.00 74.44 109 LEU A CA 1
ATOM 873 C C . LEU A 1 109 ? -20.464 4.274 0.683 1.00 74.44 109 LEU A C 1
ATOM 875 O O . LEU A 1 109 ? -19.708 5.153 1.075 1.00 74.44 109 LEU A O 1
ATOM 879 N N . GLN A 1 110 ? -20.957 4.305 -0.551 1.00 76.88 110 GLN A N 1
ATOM 880 C CA . GLN A 1 110 ? -20.586 5.295 -1.570 1.00 76.88 110 GLN A CA 1
ATOM 881 C C . GLN A 1 110 ? -20.924 6.754 -1.190 1.00 76.88 110 GLN A C 1
ATOM 883 O O . GLN A 1 110 ? -20.191 7.672 -1.553 1.00 76.88 110 GLN A O 1
ATOM 888 N N . ASP A 1 111 ? -21.995 6.987 -0.422 1.00 77.00 111 ASP A N 1
ATOM 889 C CA . ASP A 1 111 ? -22.393 8.334 0.015 1.00 77.00 111 ASP A CA 1
ATOM 890 C C . ASP A 1 111 ? -21.399 8.956 1.011 1.00 77.00 111 ASP A C 1
ATOM 892 O O . ASP A 1 111 ? -21.318 10.183 1.108 1.00 77.00 111 ASP A O 1
ATOM 896 N N . ILE A 1 112 ? -20.606 8.128 1.707 1.00 76.31 112 ILE A N 1
ATOM 897 C CA . ILE A 1 112 ? -19.506 8.585 2.571 1.00 76.31 112 ILE A CA 1
ATOM 898 C C . ILE A 1 112 ? -18.485 9.359 1.745 1.00 76.31 112 ILE A C 1
ATOM 900 O O . ILE A 1 112 ? -18.074 10.453 2.124 1.00 76.31 112 ILE A O 1
ATOM 904 N N . VAL A 1 113 ? -18.118 8.813 0.586 1.00 76.62 113 VAL A N 1
ATOM 905 C CA . VAL A 1 113 ? -17.141 9.418 -0.323 1.00 76.62 113 VAL A CA 1
ATOM 906 C C . VAL A 1 113 ? -17.641 10.777 -0.813 1.00 76.62 113 VAL A C 1
ATOM 908 O O . VAL A 1 113 ? -16.888 11.745 -0.805 1.00 76.62 113 VAL A O 1
ATOM 911 N N . ILE A 1 114 ? -18.934 10.883 -1.146 1.00 77.69 114 ILE A N 1
ATOM 912 C CA . ILE A 1 114 ? -19.565 12.152 -1.540 1.00 77.69 114 ILE A CA 1
ATOM 913 C C . ILE A 1 114 ? -19.470 13.188 -0.413 1.00 77.69 114 ILE A C 1
ATOM 915 O O . ILE A 1 114 ? -19.172 14.350 -0.681 1.00 77.69 114 ILE A O 1
ATOM 919 N N . GLY A 1 115 ? -19.748 12.782 0.831 1.00 72.62 115 GLY A N 1
ATOM 920 C CA . GLY A 1 115 ? -19.641 13.655 2.002 1.00 72.62 115 GLY A CA 1
ATOM 921 C C . GLY A 1 115 ? -18.218 14.166 2.202 1.00 72.62 115 GLY A C 1
ATOM 922 O O . GLY A 1 115 ? -18.006 15.373 2.238 1.00 72.62 115 GLY A O 1
ATOM 923 N N . ILE A 1 116 ? -17.244 13.251 2.230 1.00 74.12 116 ILE A N 1
ATOM 924 C CA . ILE A 1 116 ? -15.825 13.578 2.414 1.00 74.12 116 ILE A CA 1
ATOM 925 C C . ILE A 1 116 ? -15.346 14.555 1.343 1.00 74.12 116 ILE A C 1
ATOM 927 O O . ILE A 1 116 ? -14.787 15.589 1.686 1.00 74.12 116 ILE A O 1
ATOM 931 N N . ILE A 1 117 ? -15.588 14.269 0.060 1.00 73.88 117 ILE A N 1
ATOM 932 C CA . ILE A 1 117 ? -15.093 15.109 -1.042 1.00 73.88 117 ILE A CA 1
ATOM 933 C C . ILE A 1 117 ? -15.677 16.515 -0.965 1.00 73.88 117 ILE A C 1
ATOM 935 O O . ILE A 1 117 ? -14.937 17.483 -1.094 1.00 73.88 117 ILE A O 1
ATOM 939 N N . LYS A 1 118 ? -16.987 16.645 -0.719 1.00 74.69 118 LYS A N 1
ATOM 940 C CA . LYS A 1 118 ? -17.633 17.960 -0.615 1.00 74.69 118 LYS A CA 1
ATOM 941 C C . LYS A 1 118 ? -17.086 18.774 0.550 1.00 74.69 118 LYS A C 1
ATOM 943 O O . LYS A 1 118 ? -16.792 19.951 0.376 1.00 74.69 118 LYS A O 1
ATOM 948 N N . THR A 1 119 ? -16.928 18.149 1.714 1.00 70.50 119 THR A N 1
ATOM 949 C CA . THR A 1 119 ? -16.394 18.827 2.898 1.00 70.50 119 THR A CA 1
ATOM 950 C C . THR A 1 119 ? -14.928 19.209 2.706 1.00 70.50 119 THR A C 1
ATOM 952 O O . THR A 1 119 ? -14.556 20.335 3.017 1.00 70.50 119 THR A O 1
ATOM 955 N N . VAL A 1 120 ? -14.104 18.318 2.147 1.00 70.94 120 VAL A N 1
ATOM 956 C CA . VAL A 1 120 ? -12.687 18.587 1.855 1.00 70.94 120 VAL A CA 1
ATOM 957 C C . VAL A 1 120 ? -12.546 19.717 0.832 1.00 70.94 120 VAL A C 1
ATOM 959 O O . VAL A 1 120 ? -11.770 20.641 1.059 1.00 70.94 120 VAL A O 1
ATOM 962 N N . ALA A 1 121 ? -13.331 19.705 -0.247 1.00 69.00 121 ALA A N 1
ATOM 963 C CA . ALA A 1 121 ? -13.326 20.769 -1.250 1.00 69.00 121 ALA A CA 1
ATOM 964 C C . ALA A 1 121 ? -13.705 22.134 -0.653 1.00 69.00 121 ALA A C 1
ATOM 966 O O . ALA A 1 121 ? -13.017 23.128 -0.888 1.00 69.00 121 ALA A O 1
ATOM 967 N N . GLN A 1 122 ? -14.740 22.171 0.190 1.00 71.44 122 GLN A N 1
ATOM 968 C CA . GLN A 1 122 ? -15.186 23.400 0.839 1.00 71.44 122 GLN A CA 1
ATOM 969 C C . GLN A 1 122 ? -14.187 23.908 1.892 1.00 71.44 122 GLN A C 1
ATOM 971 O O . GLN A 1 122 ? -13.962 25.111 1.988 1.00 71.44 122 GLN A O 1
ATOM 976 N N . GLN A 1 123 ? -13.587 23.019 2.690 1.00 66.69 123 GLN A N 1
ATOM 977 C CA . GLN A 1 123 ? -12.673 23.409 3.771 1.00 66.69 123 GLN A CA 1
ATOM 978 C C . GLN A 1 123 ? -11.258 23.746 3.289 1.00 66.69 123 GLN A C 1
ATOM 980 O O . GLN A 1 123 ? -10.631 24.625 3.876 1.00 66.69 123 GLN A O 1
ATOM 985 N N . ILE A 1 124 ? -10.747 23.055 2.264 1.00 61.81 124 ILE A N 1
ATOM 986 C CA . ILE A 1 124 ? -9.373 23.241 1.766 1.00 61.81 124 ILE A CA 1
ATOM 987 C C . ILE A 1 124 ? -9.329 24.270 0.641 1.00 61.81 124 ILE A C 1
ATOM 989 O O . ILE A 1 124 ? -8.511 25.184 0.677 1.00 61.81 124 ILE A O 1
ATOM 993 N N . HIS A 1 125 ? -10.207 24.124 -0.350 1.00 61.72 125 HIS A 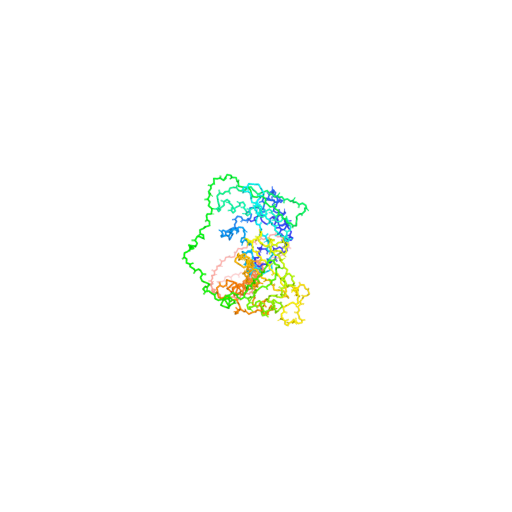N 1
ATOM 994 C CA . HIS A 1 125 ? -10.175 24.929 -1.572 1.00 61.72 125 HIS A CA 1
ATOM 995 C C . HIS A 1 125 ? -11.223 26.044 -1.573 1.00 61.72 125 HIS A C 1
ATOM 997 O O . HIS A 1 125 ? -11.332 26.775 -2.550 1.00 61.72 125 HIS A O 1
ATOM 1003 N N . GLY A 1 126 ? -12.037 26.166 -0.516 1.00 64.44 126 GLY A N 1
ATOM 1004 C CA . GLY A 1 126 ? -13.112 27.161 -0.458 1.00 64.44 126 GLY A CA 1
ATOM 1005 C C . GLY A 1 126 ? -14.168 26.993 -1.555 1.00 64.44 126 GLY A C 1
ATOM 1006 O O . GLY A 1 126 ? -14.929 27.923 -1.801 1.00 64.44 126 GLY A O 1
ATOM 1007 N N . THR A 1 127 ? -14.210 25.832 -2.217 1.00 65.44 127 THR A N 1
ATOM 1008 C CA . THR A 1 127 ? -14.941 25.643 -3.473 1.00 65.44 127 THR A CA 1
ATOM 1009 C C . THR A 1 127 ? -16.096 24.664 -3.298 1.00 65.44 127 THR A C 1
ATOM 1011 O O . THR A 1 127 ? -15.943 23.585 -2.716 1.00 65.44 127 THR A O 1
ATOM 1014 N N . GLU A 1 128 ? -17.275 25.019 -3.816 1.00 65.75 128 GLU A N 1
ATOM 1015 C CA . GLU A 1 128 ? -18.431 24.123 -3.827 1.00 65.75 128 GLU A CA 1
ATOM 1016 C C . GLU A 1 128 ? -18.375 23.168 -5.025 1.00 65.75 128 GLU A C 1
ATOM 1018 O O . GLU A 1 128 ? -18.641 23.541 -6.166 1.00 65.75 128 GLU A O 1
ATOM 1023 N N . MET A 1 129 ? -18.100 21.890 -4.763 1.00 68.00 129 MET A N 1
ATOM 1024 C CA . MET A 1 129 ? -18.085 20.864 -5.808 1.00 68.00 129 MET A CA 1
ATOM 1025 C C . MET A 1 129 ? -19.433 20.143 -5.942 1.00 68.00 129 MET A C 1
ATOM 1027 O O . MET A 1 129 ? -20.043 19.686 -4.960 1.00 68.00 129 MET A O 1
ATOM 1031 N N . CYS A 1 130 ? -19.895 19.972 -7.183 1.00 62.69 130 CYS A N 1
ATOM 1032 C CA . CYS A 1 130 ? -20.966 19.036 -7.493 1.00 62.69 130 CYS A CA 1
ATOM 1033 C C . CYS A 1 130 ? -20.370 17.646 -7.710 1.00 62.69 130 CYS A C 1
ATOM 1035 O O . CYS A 1 130 ? -19.521 17.453 -8.569 1.00 62.69 130 CYS A O 1
ATOM 1037 N N . VAL A 1 131 ? -20.829 16.673 -6.924 1.00 67.81 131 VAL A N 1
ATOM 1038 C CA . VAL A 1 131 ? -20.421 15.274 -7.066 1.00 67.81 131 VAL A CA 1
ATOM 1039 C C . VAL A 1 131 ? -21.632 14.497 -7.559 1.00 67.81 131 VAL A C 1
ATOM 1041 O O . VAL A 1 131 ? -22.602 14.331 -6.812 1.00 67.81 131 VAL A O 1
ATOM 1044 N N . ILE A 1 132 ? -21.589 14.060 -8.816 1.00 70.56 132 ILE A N 1
ATOM 1045 C CA . ILE A 1 132 ? -22.655 13.289 -9.461 1.00 70.56 132 ILE A CA 1
ATOM 1046 C C . ILE A 1 132 ? -22.204 11.835 -9.543 1.00 70.56 132 ILE A C 1
ATOM 1048 O O . ILE A 1 132 ? -21.179 11.513 -10.145 1.00 70.56 132 ILE A O 1
ATOM 1052 N N . GLN A 1 133 ? -22.977 10.939 -8.936 1.00 68.75 133 GLN A N 1
ATOM 1053 C CA . GLN A 1 133 ? -22.716 9.510 -9.023 1.00 68.75 133 GLN A CA 1
ATOM 1054 C C . GLN A 1 133 ? -23.180 8.976 -10.383 1.00 68.75 133 GLN A C 1
ATOM 1056 O O . GLN A 1 133 ? -24.367 9.028 -10.698 1.00 68.75 133 GLN A O 1
ATOM 1061 N N . HIS A 1 134 ? -22.258 8.391 -11.146 1.00 66.38 134 HIS A N 1
ATOM 1062 C CA . HIS A 1 134 ? -22.586 7.547 -12.288 1.00 66.38 134 HIS A CA 1
ATOM 1063 C C . HIS A 1 134 ? -22.440 6.080 -11.885 1.00 66.38 134 HIS A C 1
ATOM 1065 O O . HIS A 1 134 ? -21.352 5.606 -11.553 1.00 66.38 134 HIS A O 1
ATOM 1071 N N . LYS A 1 135 ? -23.556 5.350 -11.923 1.00 56.47 135 LYS A N 1
ATOM 1072 C CA . LYS A 1 135 ? -23.568 3.892 -11.812 1.00 56.47 135 LYS A CA 1
ATOM 1073 C C . LYS A 1 135 ? -23.741 3.339 -13.226 1.00 56.47 135 LYS A C 1
ATOM 1075 O O . LYS A 1 135 ? -24.832 3.410 -13.781 1.00 56.47 135 LYS A O 1
ATOM 1080 N N . SER A 1 136 ? -22.655 2.879 -13.836 1.00 54.44 136 SER A N 1
ATOM 1081 C CA . SER A 1 136 ? -22.709 2.173 -15.120 1.00 54.44 136 SER A CA 1
ATOM 1082 C C . SER A 1 136 ? -22.817 0.678 -14.836 1.00 54.44 136 SER A C 1
ATOM 1084 O O . SER A 1 136 ? -22.005 0.157 -14.079 1.00 54.44 136 SER A O 1
ATOM 1086 N N . GLU A 1 137 ? -23.794 -0.008 -15.434 1.00 53.03 137 GLU A N 1
ATOM 1087 C CA . GLU A 1 137 ? -24.003 -1.459 -15.259 1.00 53.03 137 GLU A CA 1
ATOM 1088 C C . GLU A 1 137 ? -22.833 -2.317 -15.795 1.00 53.03 137 GLU A C 1
ATOM 1090 O O . GLU A 1 137 ? -22.734 -3.488 -15.453 1.00 53.03 137 GLU A O 1
ATOM 1095 N N . GLU A 1 138 ? -21.919 -1.730 -16.582 1.00 54.09 138 GLU A N 1
ATOM 1096 C CA . GLU A 1 138 ? -20.740 -2.384 -17.182 1.00 54.09 138 GLU A CA 1
ATOM 1097 C C . GLU A 1 138 ? -19.402 -2.114 -16.453 1.00 54.09 138 GLU A C 1
ATOM 1099 O O . GLU A 1 138 ? -18.348 -2.482 -16.964 1.00 54.09 138 GLU A O 1
ATOM 1104 N N . CYS A 1 139 ? -19.385 -1.432 -15.301 1.00 58.19 139 CYS A N 1
ATOM 1105 C CA . CYS A 1 139 ? -18.139 -1.143 -14.571 1.00 58.19 139 CYS A CA 1
ATOM 1106 C C . CYS A 1 139 ? -18.093 -1.836 -13.208 1.00 58.19 139 CYS A C 1
ATOM 1108 O O . CYS A 1 139 ? -19.024 -1.714 -12.417 1.00 58.19 139 CYS A O 1
ATOM 1110 N N . ASP A 1 140 ? -16.946 -2.446 -12.900 1.00 68.12 140 ASP A N 1
ATOM 1111 C CA . ASP A 1 140 ? -16.654 -3.121 -11.624 1.00 68.12 140 ASP A CA 1
ATOM 1112 C C . ASP A 1 140 ? -16.541 -2.155 -10.424 1.00 68.12 140 ASP A C 1
ATOM 1114 O O . ASP A 1 140 ? -16.298 -2.568 -9.290 1.00 68.12 140 ASP A O 1
ATOM 1118 N N . HIS A 1 141 ? -16.689 -0.846 -10.650 1.00 71.25 141 HIS A N 1
ATOM 1119 C CA . HIS A 1 141 ? -16.451 0.200 -9.659 1.00 71.25 141 HIS A CA 1
ATOM 1120 C C . HIS A 1 141 ? -17.303 1.448 -9.886 1.00 71.25 141 HIS A C 1
ATOM 1122 O O . HIS A 1 141 ? -17.828 1.699 -10.973 1.00 71.25 141 HIS A O 1
ATOM 1128 N N . ILE A 1 142 ? -17.419 2.275 -8.845 1.00 80.12 142 ILE A N 1
ATOM 1129 C CA . ILE A 1 142 ? -18.269 3.470 -8.864 1.00 80.12 142 ILE A CA 1
ATOM 1130 C C . ILE A 1 142 ? -17.480 4.652 -9.424 1.00 80.12 142 ILE A C 1
ATOM 1132 O O . ILE A 1 142 ? -16.320 4.865 -9.064 1.00 80.12 142 ILE A O 1
ATOM 1136 N N . LYS A 1 143 ? -18.119 5.440 -10.295 1.00 78.69 143 LYS A N 1
ATOM 1137 C CA . LYS A 1 143 ? -17.552 6.671 -10.853 1.00 78.69 143 LYS A CA 1
ATOM 1138 C C . LYS A 1 143 ? -18.291 7.882 -10.295 1.00 78.69 143 LYS A C 1
ATOM 1140 O O . LYS A 1 143 ? -19.519 7.958 -10.367 1.00 78.69 143 LYS A O 1
ATOM 1145 N N . PHE A 1 144 ? -17.543 8.840 -9.774 1.00 78.50 144 PHE A N 1
ATOM 1146 C CA . PHE A 1 144 ? -18.048 10.141 -9.367 1.00 78.50 144 PHE A CA 1
ATOM 1147 C C . PHE A 1 144 ? -17.534 11.192 -10.342 1.00 78.50 144 PHE A C 1
ATOM 1149 O O . PHE A 1 144 ? -16.327 11.323 -10.524 1.00 78.50 144 PHE A O 1
ATOM 1156 N N . LEU A 1 145 ? -18.449 11.926 -10.967 1.00 77.38 145 LEU A N 1
ATOM 1157 C CA . LEU A 1 145 ? -18.110 13.117 -11.731 1.00 77.38 145 LEU A CA 1
ATOM 1158 C C . LEU A 1 145 ? -18.043 14.293 -10.759 1.00 77.38 145 LEU A C 1
ATOM 1160 O O . LEU A 1 145 ? -19.016 14.552 -10.046 1.00 77.38 145 LEU A O 1
ATOM 1164 N N . ILE A 1 146 ? -16.895 14.954 -10.719 1.00 74.50 146 ILE A N 1
ATOM 1165 C CA . ILE A 1 146 ? -16.632 16.136 -9.910 1.00 74.50 146 ILE A CA 1
ATOM 1166 C C . ILE A 1 146 ? -16.648 17.332 -10.860 1.00 74.50 146 ILE A C 1
ATOM 1168 O O . ILE A 1 146 ? -15.796 17.443 -11.742 1.00 74.50 146 ILE A O 1
ATOM 1172 N N . GLU A 1 147 ? -17.649 18.189 -10.683 1.00 72.88 147 GLU A N 1
ATOM 1173 C CA . GLU A 1 147 ? -17.805 19.445 -11.414 1.00 72.88 147 GLU A CA 1
ATOM 1174 C C . GLU A 1 147 ? -17.582 20.610 -10.450 1.00 72.88 147 GLU A C 1
ATOM 1176 O O . GLU A 1 147 ? -18.212 20.689 -9.386 1.00 72.88 147 GLU A O 1
ATOM 1181 N N . GLU A 1 148 ? -16.686 21.512 -10.825 1.00 67.38 148 GLU A N 1
ATOM 1182 C CA . GLU A 1 148 ? -16.416 22.735 -10.085 1.00 67.38 148 GLU A CA 1
ATOM 1183 C C . GLU A 1 148 ? -17.485 23.783 -10.418 1.00 67.38 148 GLU A C 1
ATOM 1185 O O . GLU A 1 148 ? -17.758 24.062 -11.589 1.00 67.38 148 GLU A O 1
ATOM 1190 N N . LYS A 1 149 ? -18.146 24.333 -9.393 1.00 61.41 149 LYS A N 1
ATOM 1191 C CA . LYS A 1 149 ? -19.038 25.479 -9.565 1.00 61.41 149 LYS A CA 1
ATOM 1192 C C . LYS A 1 149 ? -18.213 26.735 -9.328 1.00 61.41 149 LYS A C 1
ATOM 1194 O O . LYS A 1 149 ? -17.814 26.981 -8.200 1.00 61.41 149 LYS A O 1
ATOM 1199 N N . ASP A 1 150 ? -18.002 27.490 -10.399 1.00 51.38 150 ASP A N 1
ATOM 1200 C CA . ASP A 1 150 ? -17.268 28.758 -10.444 1.00 51.38 150 ASP A CA 1
ATOM 1201 C C . ASP A 1 150 ? -15.741 28.607 -10.346 1.00 51.38 150 ASP A C 1
ATOM 1203 O O . ASP A 1 150 ? -15.133 28.804 -9.301 1.00 51.38 150 ASP A O 1
ATOM 1207 N N . SER A 1 151 ? -15.105 28.314 -11.481 1.00 47.84 151 SER A N 1
ATOM 1208 C CA . SER A 1 151 ? -13.664 28.505 -11.639 1.00 47.84 151 SER A CA 1
ATOM 1209 C C . SER A 1 151 ? -13.386 29.974 -11.989 1.00 47.84 151 SER A C 1
ATOM 1211 O O . SER A 1 151 ? -13.605 30.391 -13.132 1.00 47.84 151 SER A O 1
ATOM 1213 N N . GLU A 1 152 ? -12.881 30.773 -11.045 1.00 44.94 152 GLU A N 1
ATOM 1214 C CA . GLU A 1 152 ? -11.910 31.795 -11.448 1.00 44.94 152 GLU A CA 1
ATOM 1215 C C . GLU A 1 152 ? -10.685 31.016 -11.936 1.00 44.94 152 GLU A C 1
ATOM 1217 O O . GLU A 1 152 ? -10.197 30.133 -11.235 1.00 44.94 152 GLU A O 1
ATOM 1222 N N . GLU A 1 153 ? -10.259 31.244 -13.180 1.00 41.00 153 GLU A N 1
ATOM 1223 C CA . GLU A 1 153 ? -9.086 30.581 -13.754 1.00 41.00 153 GLU A CA 1
ATOM 1224 C C . GLU A 1 153 ? -7.825 31.001 -12.979 1.00 41.00 153 GLU A C 1
ATOM 1226 O O . GLU A 1 153 ? -7.082 31.887 -13.399 1.00 41.00 153 GLU A O 1
ATOM 1231 N N . GLU A 1 154 ? -7.549 30.363 -11.843 1.00 40.28 154 GLU A N 1
ATOM 1232 C CA . GLU A 1 154 ? -6.205 30.345 -11.286 1.00 40.28 154 GLU A CA 1
ATOM 1233 C C . GLU A 1 154 ? -5.395 29.322 -12.078 1.00 40.28 154 GLU A C 1
ATOM 1235 O O . GLU A 1 154 ? -5.350 28.125 -11.798 1.00 40.28 154 GLU A O 1
ATOM 1240 N N . ALA A 1 155 ? -4.764 29.823 -13.137 1.00 41.09 155 ALA A N 1
ATOM 1241 C CA . ALA A 1 155 ? -3.708 29.119 -13.834 1.00 41.09 155 ALA A CA 1
ATOM 1242 C C . ALA A 1 155 ? -2.542 28.889 -12.863 1.00 41.09 155 ALA A C 1
ATOM 1244 O O . ALA A 1 155 ? -1.718 29.778 -12.668 1.00 41.09 155 ALA A O 1
ATOM 1245 N N . PHE A 1 156 ? -2.454 27.702 -12.264 1.00 35.12 156 PHE A N 1
ATOM 1246 C CA . PHE A 1 156 ? -1.238 27.255 -11.592 1.00 35.12 156 PHE A CA 1
ATOM 1247 C C . PHE A 1 156 ? -1.083 25.739 -11.697 1.00 35.12 156 PHE A C 1
ATOM 1249 O O . PHE A 1 156 ? -1.821 24.989 -11.075 1.00 35.12 156 PHE A O 1
ATOM 1256 N N . TYR A 1 157 ? -0.151 25.310 -12.546 1.00 35.78 157 TYR A N 1
ATOM 1257 C CA . TYR A 1 157 ? 1.114 24.674 -12.165 1.00 35.78 157 TYR A CA 1
ATOM 1258 C C . TYR A 1 157 ? 2.002 24.737 -13.418 1.00 35.78 157 TYR A C 1
ATOM 1260 O O . TYR A 1 157 ? 1.866 23.928 -14.332 1.00 35.78 157 TYR A O 1
ATOM 1268 N N . GLU A 1 158 ? 2.874 25.744 -13.505 1.00 35.62 158 GLU A N 1
ATOM 1269 C CA . GLU A 1 158 ? 4.082 25.583 -14.318 1.00 35.62 158 GLU A CA 1
ATOM 1270 C C . GLU A 1 158 ? 4.945 24.534 -13.610 1.00 35.62 158 GLU A C 1
ATOM 1272 O O . GLU A 1 158 ? 5.258 24.690 -12.426 1.00 35.62 158 GLU A O 1
ATOM 1277 N N . ASP A 1 159 ? 5.304 23.464 -14.321 1.00 34.28 159 ASP A N 1
ATOM 1278 C CA . ASP A 1 159 ? 6.384 22.564 -13.922 1.00 34.28 159 ASP A CA 1
ATOM 1279 C C . ASP A 1 159 ? 7.650 23.408 -13.713 1.00 34.28 159 ASP A C 1
ATOM 1281 O O . ASP A 1 159 ? 8.323 23.811 -14.662 1.00 34.28 159 ASP A O 1
ATOM 1285 N N . LEU A 1 160 ? 7.981 23.696 -12.454 1.00 39.59 160 LEU A N 1
ATOM 1286 C CA . LEU A 1 160 ? 9.214 24.384 -12.067 1.00 39.59 160 LEU A CA 1
ATOM 1287 C C . LEU A 1 160 ? 10.416 23.426 -12.001 1.00 39.59 160 LEU A C 1
ATOM 1289 O O . LEU A 1 160 ? 11.370 23.690 -11.276 1.00 39.59 160 LEU A O 1
ATOM 1293 N N . ASP A 1 161 ? 10.422 22.354 -12.793 1.00 39.72 161 ASP A N 1
ATOM 1294 C CA . ASP A 1 161 ? 11.592 21.484 -12.958 1.00 39.72 161 ASP A CA 1
ATOM 1295 C C . ASP A 1 161 ? 12.406 21.895 -14.195 1.00 39.72 161 ASP A C 1
ATOM 1297 O O . ASP A 1 161 ? 12.810 21.095 -15.036 1.00 39.72 161 ASP A O 1
ATOM 1301 N N . GLY A 1 162 ? 12.695 23.193 -14.293 1.00 38.81 162 GLY A N 1
ATOM 1302 C CA . GLY A 1 162 ? 13.731 23.716 -15.176 1.00 38.81 162 GLY A CA 1
ATOM 1303 C C . GLY A 1 162 ? 15.113 23.499 -14.564 1.00 38.81 162 GLY A C 1
ATOM 1304 O O . GLY A 1 162 ? 15.751 24.456 -14.129 1.00 38.81 162 GLY A O 1
ATOM 1305 N N . PHE A 1 163 ? 15.602 22.256 -14.510 1.00 41.97 163 PHE A N 1
ATOM 1306 C CA . PHE A 1 163 ? 17.040 22.042 -14.346 1.00 41.97 163 PHE A CA 1
ATOM 1307 C C . PHE A 1 163 ? 17.733 22.549 -15.615 1.00 41.97 163 PHE A C 1
ATOM 1309 O O . PHE A 1 163 ? 17.576 21.974 -16.688 1.00 41.97 163 PHE A O 1
ATOM 1316 N N . GLU A 1 164 ? 18.472 23.655 -15.497 1.00 46.81 164 GLU A N 1
ATOM 1317 C CA . GLU A 1 164 ? 19.231 24.245 -16.600 1.00 46.81 164 GLU A CA 1
ATOM 1318 C C . GLU A 1 164 ? 20.126 23.188 -17.275 1.00 46.81 164 GLU A C 1
ATOM 1320 O O . GLU A 1 164 ? 21.089 22.688 -16.683 1.00 46.81 164 GLU A O 1
ATOM 1325 N N . GLU A 1 165 ? 19.836 22.869 -18.540 1.00 48.22 165 GLU A N 1
ATOM 1326 C CA . GLU A 1 165 ? 20.697 22.088 -19.432 1.00 48.22 165 GLU A CA 1
ATOM 1327 C C . GLU A 1 165 ? 21.945 22.901 -19.809 1.00 48.22 165 GLU A C 1
ATOM 1329 O O . GLU A 1 165 ? 22.129 23.324 -20.945 1.00 48.22 165 GLU A O 1
ATOM 1334 N N . ASN A 1 166 ? 22.831 23.148 -18.847 1.00 44.31 166 ASN A N 1
ATOM 1335 C CA . ASN A 1 166 ? 24.131 23.755 -19.104 1.00 44.31 166 ASN A CA 1
ATOM 1336 C C . ASN A 1 166 ? 25.246 22.873 -18.540 1.00 44.31 166 ASN A C 1
ATOM 1338 O O . ASN A 1 166 ? 25.776 23.083 -17.451 1.00 44.31 166 ASN A O 1
ATOM 1342 N N . GLY A 1 167 ? 25.623 21.872 -19.331 1.00 48.47 167 GLY A N 1
ATOM 1343 C CA . GLY A 1 167 ? 26.828 21.075 -19.135 1.00 48.47 167 GLY A CA 1
ATOM 1344 C C . GLY A 1 167 ? 26.714 19.735 -19.845 1.00 48.47 167 GLY A C 1
ATOM 1345 O O . GLY A 1 167 ? 25.649 19.132 -19.848 1.00 48.47 167 GLY A O 1
ATOM 1346 N N . THR A 1 168 ? 27.803 19.251 -20.441 1.00 53.31 168 THR A N 1
ATOM 1347 C CA . THR A 1 168 ? 27.917 17.859 -20.896 1.00 53.31 168 THR A CA 1
ATOM 1348 C C . THR A 1 168 ? 27.515 16.932 -19.744 1.00 53.31 168 THR A C 1
ATOM 1350 O O . THR A 1 168 ? 28.262 16.803 -18.770 1.00 53.31 168 THR A O 1
ATOM 1353 N N . GLN A 1 169 ? 26.306 16.365 -19.805 1.00 62.06 169 GLN A N 1
ATOM 1354 C CA . GLN A 1 169 ? 25.735 15.523 -18.755 1.00 62.06 169 GLN A CA 1
ATOM 1355 C C . GLN A 1 169 ? 26.434 14.159 -18.763 1.00 62.06 169 GLN A C 1
ATOM 1357 O O . GLN A 1 169 ? 25.925 13.166 -19.268 1.00 62.06 169 GLN A O 1
ATOM 1362 N N . GLU A 1 170 ? 27.652 14.103 -18.231 1.00 70.56 170 GLU A N 1
ATOM 1363 C CA . GLU A 1 170 ? 28.279 12.823 -17.922 1.00 70.56 170 GLU A CA 1
ATOM 1364 C C . GLU A 1 170 ? 27.526 12.165 -16.759 1.00 70.56 170 GLU A C 1
ATOM 1366 O O . GLU A 1 170 ? 27.248 12.798 -15.734 1.00 70.56 170 GLU A O 1
ATOM 1371 N N . THR A 1 171 ? 27.212 10.877 -16.902 1.00 75.19 171 THR A N 1
ATOM 1372 C CA . THR A 1 171 ? 26.564 10.082 -15.855 1.00 75.19 171 THR A CA 1
ATOM 1373 C C . THR A 1 171 ? 27.439 10.066 -14.601 1.00 75.19 171 THR A C 1
ATOM 1375 O O . THR A 1 171 ? 28.492 9.427 -14.572 1.00 75.19 171 THR A O 1
ATOM 1378 N N . ARG A 1 172 ? 27.011 10.754 -13.538 1.00 85.44 172 ARG A N 1
ATOM 1379 C CA . ARG A 1 172 ? 27.781 10.856 -12.281 1.00 85.44 172 ARG A CA 1
ATOM 1380 C C . ARG A 1 172 ? 27.621 9.648 -11.358 1.00 85.44 172 ARG A C 1
ATOM 1382 O O . ARG A 1 172 ? 28.335 9.536 -10.364 1.00 85.44 172 ARG A O 1
ATOM 1389 N N . ILE A 1 173 ? 26.688 8.750 -11.672 1.00 89.06 173 ILE A N 1
ATOM 1390 C CA . ILE A 1 173 ? 26.443 7.521 -10.924 1.00 89.06 173 ILE A CA 1
ATOM 1391 C C . ILE A 1 173 ? 26.676 6.313 -11.827 1.00 89.06 173 ILE A C 1
ATOM 1393 O O . ILE A 1 173 ? 26.142 6.227 -12.929 1.00 89.06 173 ILE A O 1
ATOM 1397 N N . SER A 1 174 ? 27.490 5.368 -11.356 1.00 91.06 174 SER A N 1
ATOM 1398 C CA . SER A 1 174 ? 27.660 4.099 -12.063 1.00 91.06 174 SER A CA 1
ATOM 1399 C C . SER A 1 174 ? 26.412 3.219 -11.887 1.00 91.06 174 SER A C 1
ATOM 1401 O O . SER A 1 174 ? 25.811 3.248 -10.805 1.00 91.06 174 SER A O 1
ATOM 1403 N N . PRO A 1 175 ? 26.056 2.366 -12.866 1.00 89.25 175 PRO A N 1
ATOM 1404 C CA . PRO A 1 175 ? 24.946 1.420 -12.720 1.00 89.25 175 PRO A CA 1
ATOM 1405 C C . PRO A 1 175 ? 25.086 0.509 -11.492 1.00 89.25 175 PRO A C 1
ATOM 1407 O O . PRO A 1 175 ? 24.103 0.195 -10.824 1.00 89.25 175 PRO A O 1
ATOM 1410 N N . TYR A 1 176 ? 26.321 0.144 -11.131 1.00 90.06 176 TYR A N 1
ATOM 1411 C CA . TYR A 1 176 ? 26.604 -0.634 -9.925 1.00 90.06 176 TYR A CA 1
ATOM 1412 C C . TYR A 1 176 ? 26.239 0.130 -8.643 1.00 90.06 176 TYR A C 1
ATOM 1414 O O . TYR A 1 176 ? 25.577 -0.412 -7.756 1.00 90.06 176 TYR A O 1
ATOM 1422 N N . THR A 1 177 ? 26.630 1.405 -8.552 1.00 92.88 177 THR A N 1
ATOM 1423 C CA . THR A 1 177 ? 26.263 2.272 -7.423 1.00 92.88 177 THR A CA 1
ATOM 1424 C C . THR A 1 177 ? 24.750 2.463 -7.357 1.00 92.88 177 THR A C 1
ATOM 1426 O O . THR A 1 177 ? 24.186 2.391 -6.269 1.00 92.88 177 THR A O 1
ATOM 1429 N N . PHE A 1 178 ? 24.089 2.634 -8.505 1.00 93.06 178 PHE A N 1
ATOM 1430 C CA . PHE A 1 178 ? 22.634 2.751 -8.590 1.00 93.06 178 PHE A CA 1
ATOM 1431 C C . PHE A 1 178 ? 21.925 1.488 -8.075 1.00 93.06 178 PHE A C 1
ATOM 1433 O O . PHE A 1 178 ? 21.047 1.594 -7.225 1.00 93.06 178 PHE A O 1
ATOM 1440 N N . CYS A 1 179 ? 22.368 0.289 -8.473 1.00 92.62 179 CYS A N 1
ATOM 1441 C CA . CYS A 1 179 ? 21.800 -0.976 -7.981 1.00 92.62 179 CYS A CA 1
ATOM 1442 C C . CYS A 1 179 ? 21.973 -1.183 -6.473 1.00 92.62 179 CYS A C 1
ATOM 1444 O O . CYS A 1 179 ? 21.178 -1.880 -5.841 1.00 92.62 179 CYS A O 1
ATOM 1446 N N . LYS A 1 180 ? 23.030 -0.604 -5.896 1.00 91.38 180 LYS A N 1
ATOM 1447 C CA . LYS A 1 180 ? 23.266 -0.624 -4.451 1.00 91.38 180 LYS A CA 1
ATOM 1448 C C . LYS A 1 180 ? 22.429 0.425 -3.716 1.00 91.38 180 LYS A C 1
ATOM 1450 O O . LYS A 1 180 ? 21.996 0.159 -2.601 1.00 91.38 180 LYS A O 1
ATOM 1455 N N . ALA A 1 181 ? 22.232 1.597 -4.318 1.00 92.94 181 ALA A N 1
ATOM 1456 C CA . ALA A 1 181 ? 21.413 2.666 -3.759 1.00 92.94 181 ALA A CA 1
ATOM 1457 C C . ALA A 1 181 ? 19.924 2.302 -3.778 1.00 92.94 181 ALA A C 1
ATOM 1459 O O . ALA A 1 181 ? 19.249 2.514 -2.781 1.00 92.94 181 ALA A O 1
ATOM 1460 N N . PHE A 1 182 ? 19.451 1.677 -4.858 1.00 94.69 182 PHE A N 1
ATOM 1461 C CA . PHE A 1 182 ? 18.063 1.261 -5.037 1.00 94.69 182 PHE A CA 1
ATOM 1462 C C . PHE A 1 182 ? 17.994 -0.264 -5.214 1.00 94.69 182 PHE A C 1
ATOM 1464 O O . PHE A 1 182 ? 17.987 -0.761 -6.337 1.00 94.69 182 PHE A O 1
ATOM 1471 N N . PRO A 1 183 ? 17.964 -1.061 -4.133 1.00 94.75 183 PRO A N 1
ATOM 1472 C CA . PRO A 1 183 ? 17.938 -2.523 -4.221 1.00 94.75 183 PRO A CA 1
ATOM 1473 C C . PRO A 1 183 ? 16.643 -3.080 -4.822 1.00 94.75 183 PRO A C 1
ATOM 1475 O O . PRO A 1 183 ? 16.633 -4.220 -5.293 1.00 94.75 183 PRO A O 1
ATOM 1478 N N . PHE A 1 184 ? 15.581 -2.271 -4.827 1.00 96.06 184 PHE A N 1
ATOM 1479 C CA . PHE A 1 184 ? 14.267 -2.584 -5.370 1.00 96.06 184 PHE A CA 1
ATOM 1480 C C . PHE A 1 184 ? 13.966 -1.714 -6.599 1.00 96.06 184 PHE A C 1
ATOM 1482 O O . PHE A 1 184 ? 13.274 -0.702 -6.535 1.00 96.06 184 PHE A O 1
ATOM 1489 N N . HIS A 1 185 ? 14.510 -2.105 -7.748 1.00 96.69 185 HIS A N 1
ATOM 1490 C CA . HIS A 1 185 ? 14.174 -1.481 -9.025 1.00 96.69 185 HIS A CA 1
ATOM 1491 C C . HIS A 1 185 ? 14.160 -2.513 -10.152 1.00 96.69 185 HIS A C 1
ATOM 1493 O O . HIS A 1 185 ? 14.852 -3.533 -10.078 1.00 96.69 185 HIS A O 1
ATOM 1499 N N . LEU A 1 186 ? 13.401 -2.226 -11.205 1.00 96.75 186 LEU A N 1
ATOM 1500 C CA . LEU A 1 186 ? 13.381 -2.996 -12.448 1.00 96.75 186 LEU A CA 1
ATOM 1501 C C . LEU A 1 186 ? 13.530 -2.028 -13.618 1.00 96.75 186 LEU A C 1
ATOM 1503 O O . LEU A 1 186 ? 12.896 -0.981 -13.625 1.00 96.75 186 LEU A O 1
ATOM 1507 N N . ILE A 1 187 ? 14.347 -2.371 -14.607 1.00 96.50 187 ILE A N 1
ATOM 1508 C CA . ILE A 1 187 ? 14.414 -1.650 -15.882 1.00 96.50 187 ILE A CA 1
ATOM 1509 C C . ILE A 1 187 ? 14.083 -2.642 -16.978 1.00 96.50 187 ILE A C 1
ATOM 1511 O O . ILE A 1 187 ? 14.578 -3.770 -16.952 1.00 96.50 187 ILE A O 1
ATOM 1515 N N . PHE A 1 188 ? 13.236 -2.242 -17.915 1.00 96.19 188 PHE A N 1
ATOM 1516 C CA . PHE A 1 188 ? 12.790 -3.105 -18.998 1.00 96.19 188 PHE A CA 1
ATOM 1517 C C . PHE A 1 188 ? 12.467 -2.324 -20.266 1.00 96.19 188 PHE A C 1
ATOM 1519 O O . PHE A 1 188 ? 12.184 -1.126 -20.213 1.00 96.19 188 PHE A O 1
ATOM 1526 N N . ASP A 1 189 ? 12.525 -3.022 -21.396 1.00 95.00 189 ASP A N 1
ATOM 1527 C CA . ASP A 1 189 ? 12.340 -2.453 -22.729 1.00 95.00 189 ASP A CA 1
ATOM 1528 C C . ASP A 1 189 ? 10.867 -2.422 -23.186 1.00 95.00 189 ASP A C 1
ATOM 1530 O O . ASP A 1 189 ? 9.941 -2.820 -22.468 1.00 95.00 189 ASP A O 1
ATOM 1534 N N . ARG A 1 190 ? 10.646 -1.975 -24.430 1.00 93.50 190 ARG A N 1
ATOM 1535 C CA . ARG A 1 190 ? 9.325 -1.933 -25.084 1.00 93.50 190 ARG A CA 1
ATOM 1536 C C . ARG A 1 190 ? 8.605 -3.281 -25.156 1.00 93.50 190 ARG A C 1
ATOM 1538 O O . ARG A 1 190 ? 7.377 -3.309 -25.218 1.00 93.50 190 ARG A O 1
ATOM 1545 N N . ASN A 1 191 ? 9.347 -4.383 -25.150 1.00 93.62 191 ASN A N 1
ATOM 1546 C CA . ASN A 1 191 ? 8.809 -5.738 -25.199 1.00 93.62 191 ASN A CA 1
ATOM 1547 C C . ASN A 1 191 ? 8.604 -6.335 -23.799 1.00 93.62 191 ASN A C 1
ATOM 1549 O O . ASN A 1 191 ? 8.287 -7.518 -23.692 1.00 93.62 191 ASN A O 1
ATOM 1553 N N . LEU A 1 192 ? 8.765 -5.528 -22.741 1.00 93.94 192 LEU A N 1
ATOM 1554 C CA . LEU A 1 192 ? 8.725 -5.944 -21.337 1.00 93.94 192 LEU A CA 1
ATOM 1555 C C . LEU A 1 192 ? 9.843 -6.925 -20.961 1.00 93.94 192 LEU A C 1
ATOM 1557 O O . LEU A 1 192 ? 9.742 -7.645 -19.961 1.00 93.94 192 LEU A O 1
ATOM 1561 N N . MET A 1 193 ? 10.928 -6.930 -21.736 1.00 95.31 193 MET A N 1
ATOM 1562 C CA . MET A 1 193 ? 12.121 -7.701 -21.428 1.00 95.31 193 MET A CA 1
ATOM 1563 C C . MET A 1 193 ? 12.949 -6.943 -20.403 1.00 95.31 193 MET A C 1
ATOM 1565 O O . MET A 1 193 ? 13.293 -5.775 -20.584 1.00 95.31 193 MET A O 1
ATOM 1569 N N . LEU A 1 194 ? 13.275 -7.622 -19.312 1.00 96.00 194 LEU A N 1
ATOM 1570 C CA . LEU A 1 194 ? 14.065 -7.064 -18.228 1.00 96.00 194 LEU A CA 1
ATOM 1571 C C . LEU A 1 194 ? 15.489 -6.768 -18.712 1.00 96.00 194 LEU A C 1
ATOM 1573 O O . LEU A 1 194 ? 16.171 -7.666 -19.191 1.00 96.00 194 LEU A O 1
ATOM 1577 N N . THR A 1 195 ? 15.970 -5.541 -18.540 1.00 94.56 195 THR A N 1
ATOM 1578 C CA . THR A 1 195 ? 17.330 -5.108 -18.904 1.00 94.56 195 THR A CA 1
ATOM 1579 C C . THR A 1 195 ? 18.226 -4.903 -17.684 1.00 94.56 195 THR A C 1
ATOM 1581 O O . THR A 1 195 ? 19.433 -5.118 -17.772 1.00 94.56 195 THR A O 1
ATOM 1584 N N . GLN A 1 196 ? 17.652 -4.552 -16.530 1.00 94.44 196 GLN A N 1
ATOM 1585 C CA . GLN A 1 196 ? 18.370 -4.403 -15.261 1.00 94.44 196 GLN A CA 1
ATOM 1586 C C . GLN A 1 196 ? 17.444 -4.710 -14.078 1.00 94.44 196 GLN A C 1
ATOM 1588 O O . GLN A 1 196 ? 16.239 -4.471 -14.140 1.00 94.44 196 GLN A O 1
ATOM 1593 N N . CYS A 1 197 ? 18.008 -5.225 -12.986 1.00 94.94 197 CYS A N 1
ATOM 1594 C CA . CYS A 1 197 ? 17.280 -5.533 -11.759 1.00 94.94 197 CYS A CA 1
ATOM 1595 C C . CYS A 1 197 ? 18.107 -5.147 -10.531 1.00 94.94 197 CYS A C 1
ATOM 1597 O O . CYS A 1 197 ? 19.326 -5.319 -10.512 1.00 94.94 197 CYS A O 1
ATOM 1599 N N . GLY A 1 198 ? 17.433 -4.667 -9.488 1.00 94.50 198 GLY A N 1
ATOM 1600 C CA . GLY A 1 198 ? 18.044 -4.406 -8.192 1.00 94.50 198 GLY A CA 1
ATOM 1601 C C . GLY A 1 198 ? 18.491 -5.674 -7.466 1.00 94.50 198 GLY A C 1
ATOM 1602 O O . GLY A 1 198 ? 17.929 -6.757 -7.646 1.00 94.50 198 GLY A O 1
ATOM 1603 N N . ASN A 1 199 ? 19.515 -5.522 -6.623 1.00 92.00 199 ASN A N 1
ATOM 1604 C CA . ASN A 1 199 ? 20.185 -6.641 -5.956 1.00 92.00 199 ASN A CA 1
ATOM 1605 C C . ASN A 1 199 ? 19.253 -7.434 -5.025 1.00 92.00 199 ASN A C 1
ATOM 1607 O O . ASN A 1 199 ? 19.346 -8.660 -4.968 1.00 92.00 199 ASN A O 1
ATOM 1611 N N . ALA A 1 200 ? 18.363 -6.749 -4.296 1.00 93.06 200 ALA A N 1
ATOM 1612 C CA . ALA A 1 200 ? 17.451 -7.404 -3.361 1.00 93.06 200 ALA A CA 1
ATOM 1613 C C . ALA A 1 200 ? 16.384 -8.208 -4.112 1.00 93.06 200 ALA A C 1
ATOM 1615 O O . ALA A 1 200 ? 16.168 -9.379 -3.803 1.00 93.06 200 ALA A O 1
ATOM 1616 N N . ILE A 1 201 ? 15.787 -7.613 -5.152 1.00 93.12 201 ILE A N 1
ATOM 1617 C CA . ILE A 1 201 ? 14.802 -8.300 -5.994 1.00 93.12 201 ILE A CA 1
ATOM 1618 C C . ILE A 1 201 ? 15.433 -9.520 -6.669 1.00 93.12 201 ILE A C 1
ATOM 1620 O O . ILE A 1 201 ? 14.862 -10.603 -6.605 1.00 93.12 201 ILE A O 1
ATOM 1624 N N . PHE A 1 202 ? 16.624 -9.377 -7.257 1.00 92.62 202 PHE A N 1
ATOM 1625 C CA . PHE A 1 202 ? 17.298 -10.478 -7.948 1.00 92.62 202 PHE A CA 1
ATOM 1626 C C . PHE A 1 202 ? 17.629 -11.649 -7.011 1.00 92.62 202 PHE A C 1
ATOM 1628 O O . PHE A 1 202 ? 17.516 -12.810 -7.395 1.00 92.62 202 PHE A O 1
ATOM 1635 N N . ARG A 1 203 ? 18.011 -11.359 -5.761 1.00 91.44 203 ARG A N 1
ATOM 1636 C CA . ARG A 1 203 ? 18.294 -12.396 -4.760 1.00 91.44 203 ARG A CA 1
ATOM 1637 C C . ARG A 1 203 ? 17.043 -13.194 -4.386 1.00 91.44 203 ARG A C 1
ATOM 1639 O O . ARG A 1 203 ? 17.130 -14.410 -4.235 1.00 91.44 203 ARG A O 1
ATOM 1646 N N . VAL A 1 204 ? 15.906 -12.516 -4.224 1.00 90.56 204 VAL A N 1
ATOM 1647 C CA . VAL A 1 204 ? 14.636 -13.155 -3.842 1.00 90.56 204 VAL A CA 1
ATOM 1648 C C . VAL A 1 204 ? 13.963 -13.854 -5.028 1.00 90.56 204 VAL A C 1
ATOM 1650 O O . VAL A 1 204 ? 13.358 -14.909 -4.856 1.00 90.56 204 VAL A O 1
ATOM 1653 N N . LEU A 1 205 ? 14.109 -13.296 -6.230 1.00 90.62 205 LEU A N 1
ATOM 1654 C CA . LEU A 1 205 ? 13.543 -13.790 -7.483 1.00 90.62 205 LEU A CA 1
ATOM 1655 C C . LEU A 1 205 ? 14.669 -14.011 -8.513 1.00 90.62 205 LEU A C 1
ATOM 1657 O O . LEU A 1 205 ? 14.838 -13.201 -9.430 1.00 90.62 205 LEU A O 1
ATOM 1661 N N . PRO A 1 206 ? 15.425 -15.123 -8.431 1.00 88.94 206 PRO A N 1
ATOM 1662 C CA . PRO A 1 206 ? 16.571 -15.382 -9.315 1.00 88.94 206 PRO A CA 1
ATOM 1663 C C . PRO A 1 206 ? 16.177 -15.606 -10.783 1.00 88.94 206 PRO A C 1
ATOM 1665 O O . PRO A 1 206 ? 17.034 -15.622 -11.667 1.00 88.94 206 PRO A O 1
ATOM 1668 N N . GLN A 1 207 ? 14.881 -15.784 -11.053 1.00 89.06 207 GLN A N 1
ATOM 1669 C CA . GLN A 1 207 ? 14.331 -15.917 -12.402 1.00 89.06 207 GLN A CA 1
ATOM 1670 C C . GLN A 1 207 ? 14.373 -14.599 -13.188 1.00 89.06 207 GLN A C 1
ATOM 1672 O O . GLN A 1 207 ? 14.320 -14.622 -14.416 1.00 89.06 207 GLN A O 1
ATOM 1677 N N . LEU A 1 208 ? 14.519 -13.458 -12.503 1.00 90.19 208 LEU A N 1
ATOM 1678 C CA . LEU A 1 208 ? 14.657 -12.129 -13.101 1.00 90.19 208 LEU A CA 1
ATOM 1679 C C . LEU A 1 208 ? 16.061 -11.917 -13.679 1.00 90.19 208 LEU A C 1
ATOM 1681 O O . LEU A 1 208 ? 16.785 -11.005 -13.289 1.00 90.19 208 LEU A O 1
ATOM 1685 N N . GLN A 1 209 ? 16.461 -12.775 -14.617 1.00 90.00 209 GLN A N 1
ATOM 1686 C CA . GLN A 1 209 ? 17.725 -12.642 -15.331 1.00 90.00 209 GLN A CA 1
ATOM 1687 C C . GLN A 1 209 ? 17.623 -11.537 -16.393 1.00 90.00 209 GLN A C 1
ATOM 1689 O O . GLN A 1 209 ? 16.816 -11.663 -17.326 1.00 90.00 209 GLN A O 1
ATOM 1694 N N . PRO A 1 210 ? 18.436 -10.468 -16.288 1.00 89.88 210 PRO A N 1
ATOM 1695 C CA . PRO A 1 210 ? 18.459 -9.416 -17.294 1.00 89.88 210 PRO A CA 1
ATOM 1696 C C . PRO A 1 210 ? 18.832 -9.961 -18.681 1.00 89.88 210 PRO A C 1
ATOM 1698 O O . PRO A 1 210 ? 19.736 -10.781 -18.816 1.00 89.88 210 PRO A O 1
ATOM 1701 N N . GLY A 1 211 ? 18.120 -9.514 -19.711 1.00 87.88 211 GLY A N 1
ATOM 1702 C CA . GLY A 1 211 ? 18.271 -9.907 -21.112 1.00 87.88 211 GLY A CA 1
ATOM 1703 C C . GLY A 1 211 ? 17.474 -11.146 -21.531 1.00 87.88 211 GLY A C 1
ATOM 1704 O O . GLY A 1 211 ? 17.325 -11.383 -22.726 1.00 87.88 211 GLY A O 1
ATOM 1705 N N . ILE A 1 212 ? 16.949 -11.931 -20.583 1.00 90.44 212 ILE A N 1
ATOM 1706 C CA . ILE A 1 212 ? 16.265 -13.208 -20.868 1.00 90.44 212 ILE A CA 1
ATOM 1707 C C . ILE A 1 212 ? 14.831 -13.206 -20.335 1.00 90.44 212 ILE A C 1
ATOM 1709 O O . ILE A 1 212 ? 13.929 -13.766 -20.957 1.00 90.44 212 ILE A O 1
ATOM 1713 N N . CYS A 1 213 ? 14.606 -12.588 -19.177 1.00 92.25 213 CYS A N 1
ATOM 1714 C CA . CYS A 1 213 ? 13.317 -12.637 -18.507 1.00 92.25 213 CYS A CA 1
ATOM 1715 C C . CYS A 1 213 ? 12.310 -11.649 -19.110 1.00 92.25 213 CYS A C 1
ATOM 1717 O O . CYS A 1 213 ? 12.577 -10.451 -19.194 1.00 92.25 213 CYS A O 1
ATOM 1719 N N . ASN A 1 214 ? 11.110 -12.146 -19.420 1.00 94.25 214 ASN A N 1
ATOM 1720 C CA . ASN A 1 214 ? 9.953 -11.317 -19.747 1.00 94.25 214 ASN A CA 1
ATOM 1721 C C . ASN A 1 214 ? 9.136 -11.026 -18.477 1.00 94.25 214 ASN A C 1
ATOM 1723 O O . ASN A 1 214 ? 8.756 -11.956 -17.761 1.00 94.25 214 ASN A O 1
ATOM 1727 N N . LEU A 1 215 ? 8.833 -9.765 -18.183 1.00 93.50 215 LEU A N 1
ATOM 1728 C CA . LEU A 1 215 ? 8.187 -9.356 -16.927 1.00 93.50 215 LEU A CA 1
ATOM 1729 C C . LEU A 1 215 ? 6.841 -10.032 -16.630 1.00 93.50 215 LEU A C 1
ATOM 1731 O O . LEU A 1 215 ? 6.684 -10.511 -15.505 1.00 93.50 215 LEU A O 1
ATOM 1735 N N . PRO A 1 216 ? 5.898 -10.172 -17.584 1.00 93.44 216 PRO A N 1
ATOM 1736 C CA . PRO A 1 216 ? 4.617 -10.838 -17.344 1.00 93.44 216 PRO A CA 1
ATOM 1737 C C . PRO A 1 216 ? 4.748 -12.332 -17.023 1.00 93.44 216 PRO A C 1
ATOM 1739 O O . PRO A 1 216 ? 3.784 -12.968 -16.592 1.00 93.44 216 PRO A O 1
ATOM 1742 N N . SER A 1 217 ? 5.923 -12.937 -17.243 1.00 91.81 217 SER A N 1
ATOM 1743 C CA . SER A 1 217 ? 6.175 -14.321 -16.831 1.00 91.81 217 SER A CA 1
ATOM 1744 C C . SER A 1 217 ? 6.332 -14.441 -15.313 1.00 91.81 217 SER A C 1
ATOM 1746 O O . SER A 1 217 ? 5.814 -15.404 -14.750 1.00 91.81 217 SER A O 1
ATOM 1748 N N . VAL A 1 218 ? 6.921 -13.432 -14.660 1.00 92.75 218 VAL A N 1
ATOM 1749 C CA . VAL A 1 218 ? 7.224 -13.403 -13.218 1.00 92.75 218 VAL A CA 1
ATOM 1750 C C . VAL A 1 218 ? 6.204 -12.585 -12.429 1.00 92.75 218 VAL A C 1
ATOM 1752 O O . VAL A 1 218 ? 5.830 -12.975 -11.325 1.00 92.75 218 VAL A O 1
ATOM 1755 N N . PHE A 1 219 ? 5.732 -11.470 -12.987 1.00 94.81 219 PHE A N 1
ATOM 1756 C CA . PHE A 1 219 ? 4.827 -10.541 -12.318 1.00 94.81 219 PHE A CA 1
ATOM 1757 C C . PHE A 1 219 ? 3.456 -10.483 -12.988 1.00 94.81 219 PHE A C 1
ATOM 1759 O O . PHE A 1 219 ? 3.320 -10.607 -14.203 1.00 94.81 219 PHE A O 1
ATOM 1766 N N . SER A 1 220 ? 2.438 -10.234 -12.176 1.00 93.12 220 SER A N 1
ATOM 1767 C CA . SER A 1 220 ? 1.118 -9.778 -12.594 1.00 93.12 220 SER A CA 1
ATOM 1768 C C . SER A 1 220 ? 0.917 -8.334 -12.145 1.00 93.12 220 SER A C 1
ATOM 1770 O O . SER A 1 220 ? 1.230 -7.989 -11.000 1.00 93.12 220 SER A O 1
ATOM 1772 N N . LEU A 1 221 ? 0.366 -7.507 -13.028 1.00 91.38 221 LEU A N 1
ATOM 1773 C CA . LEU A 1 221 ? -0.018 -6.142 -12.704 1.00 91.38 221 LEU A CA 1
ATOM 1774 C C . LEU A 1 221 ? -1.305 -6.156 -11.869 1.00 91.38 221 LEU A C 1
ATOM 1776 O O . LEU A 1 221 ? -2.336 -6.638 -12.329 1.00 91.38 221 LEU A O 1
ATOM 1780 N N . VAL A 1 222 ? -1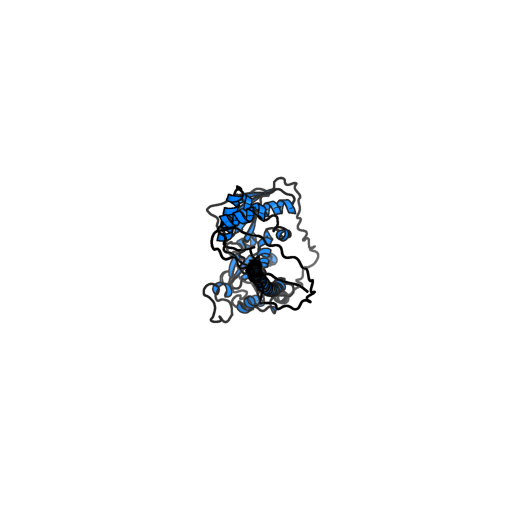.230 -5.660 -10.633 1.00 87.88 222 VAL A N 1
ATOM 1781 C CA . VAL A 1 222 ? -2.388 -5.552 -9.728 1.00 87.88 222 VAL A CA 1
ATOM 1782 C C . VAL A 1 222 ? -3.024 -4.175 -9.844 1.00 87.88 222 VAL A C 1
ATOM 1784 O O . VAL A 1 222 ? -4.245 -4.061 -9.867 1.00 87.88 222 VAL A O 1
ATOM 1787 N N . ARG A 1 223 ? -2.200 -3.123 -9.909 1.00 82.94 223 ARG A N 1
ATOM 1788 C CA . ARG A 1 223 ? -2.655 -1.742 -10.100 1.00 82.94 223 ARG A CA 1
ATOM 1789 C C . ARG A 1 223 ? -1.711 -0.991 -11.035 1.00 82.94 223 ARG A C 1
ATOM 1791 O O . ARG A 1 223 ? -0.501 -1.173 -10.884 1.00 82.94 223 ARG A O 1
ATOM 1798 N N . PRO A 1 224 ? -2.233 -0.124 -11.917 1.00 80.69 224 PRO A N 1
ATOM 1799 C CA . PRO A 1 224 ? -3.654 0.041 -12.255 1.00 80.69 224 PRO A CA 1
ATOM 1800 C C . PRO A 1 224 ? -4.212 -1.178 -13.023 1.00 80.69 224 PRO A C 1
ATOM 1802 O O . PRO A 1 224 ? -3.445 -1.957 -13.580 1.00 80.69 224 PRO A O 1
ATOM 1805 N N . HIS A 1 225 ? -5.540 -1.354 -13.050 1.00 78.19 225 HIS A N 1
ATOM 1806 C CA . HIS A 1 225 ? -6.211 -2.413 -13.825 1.00 78.19 225 HIS A CA 1
ATOM 1807 C C . HIS A 1 225 ? -6.174 -2.094 -15.323 1.00 78.19 225 HIS A C 1
ATOM 1809 O O . HIS A 1 225 ? -7.130 -1.578 -15.896 1.00 78.19 225 HIS A O 1
ATOM 1815 N N . ILE A 1 226 ? -5.020 -2.337 -15.927 1.00 83.38 226 ILE A N 1
ATOM 1816 C CA . ILE A 1 226 ? -4.753 -2.153 -17.349 1.00 83.38 226 ILE A CA 1
ATOM 1817 C C . ILE A 1 226 ? -4.062 -3.400 -17.886 1.00 83.38 226 ILE A C 1
ATOM 1819 O O . ILE A 1 226 ? -3.509 -4.198 -17.123 1.00 83.38 226 ILE A O 1
ATOM 1823 N N . ASP A 1 227 ? -4.026 -3.535 -19.204 1.00 83.75 227 ASP A N 1
ATOM 1824 C CA . ASP A 1 227 ? -3.212 -4.567 -19.827 1.00 83.75 227 ASP A CA 1
ATOM 1825 C C . ASP A 1 227 ? -1.738 -4.334 -19.506 1.00 83.75 227 ASP A C 1
ATOM 1827 O O . ASP A 1 227 ? -1.219 -3.221 -19.667 1.00 83.75 227 ASP A O 1
ATOM 1831 N N . PHE A 1 228 ? -1.049 -5.398 -19.082 1.00 89.88 228 PHE A N 1
ATOM 1832 C CA . PHE A 1 228 ? 0.375 -5.349 -18.775 1.00 89.88 228 PHE A CA 1
ATOM 1833 C C . PHE A 1 228 ? 1.179 -5.217 -20.078 1.00 89.88 228 PHE A C 1
ATOM 1835 O O . PHE A 1 228 ? 1.678 -6.190 -20.635 1.00 89.88 228 PHE A O 1
ATOM 1842 N N . SER A 1 229 ? 1.238 -3.987 -20.585 1.00 91.19 229 SER A N 1
ATOM 1843 C CA . SER A 1 229 ? 1.812 -3.588 -21.866 1.00 91.19 229 SER A CA 1
ATOM 1844 C C . SER A 1 229 ? 2.583 -2.281 -21.707 1.00 91.19 229 SER A C 1
ATOM 1846 O O . SER A 1 229 ? 2.263 -1.454 -20.851 1.00 91.19 229 SER A O 1
ATOM 1848 N N . PHE A 1 230 ? 3.594 -2.070 -22.550 1.00 89.44 230 PHE A N 1
ATOM 1849 C CA . PHE A 1 230 ? 4.419 -0.864 -22.490 1.00 89.44 230 PHE A CA 1
ATOM 1850 C C . PHE A 1 230 ? 3.596 0.414 -22.697 1.00 89.44 230 PHE A C 1
ATOM 1852 O O . PHE A 1 230 ? 3.692 1.355 -21.913 1.00 89.44 230 PHE A O 1
ATOM 1859 N N . GLN A 1 231 ? 2.723 0.415 -23.710 1.00 84.94 231 GLN A N 1
ATOM 1860 C CA . GLN A 1 231 ? 1.856 1.555 -24.006 1.00 84.94 231 GLN A CA 1
ATOM 1861 C C . GLN A 1 231 ? 0.852 1.812 -22.879 1.00 84.94 231 GLN A C 1
ATOM 1863 O O . GLN A 1 231 ? 0.649 2.962 -22.498 1.00 84.94 231 GLN A O 1
ATOM 1868 N N . GLY A 1 232 ? 0.264 0.751 -22.314 1.00 82.25 232 GLY A N 1
ATOM 1869 C CA . GLY A 1 232 ? -0.651 0.873 -21.183 1.00 82.25 232 GLY A CA 1
ATOM 1870 C C . GLY A 1 232 ? 0.019 1.539 -19.983 1.00 82.25 232 GLY A C 1
ATOM 1871 O O . GLY A 1 232 ? -0.567 2.442 -19.385 1.00 82.25 232 GLY A O 1
ATOM 1872 N N . MET A 1 233 ? 1.252 1.136 -19.659 1.00 85.75 233 MET A N 1
ATOM 1873 C CA . MET A 1 233 ? 2.017 1.730 -18.560 1.00 85.75 233 MET A CA 1
ATOM 1874 C C . MET A 1 233 ? 2.384 3.189 -18.835 1.00 85.75 233 MET A C 1
ATOM 1876 O O . MET A 1 233 ? 2.228 4.021 -17.947 1.00 85.75 233 MET A O 1
ATOM 1880 N N . LEU A 1 234 ? 2.793 3.522 -20.062 1.00 79.69 234 LEU A N 1
ATOM 1881 C CA . LEU A 1 234 ? 3.132 4.896 -20.439 1.00 79.69 234 LEU A CA 1
ATOM 1882 C C . LEU A 1 234 ? 1.920 5.838 -20.353 1.00 79.69 234 LEU A C 1
ATOM 1884 O O . LEU A 1 234 ? 2.040 6.945 -19.838 1.00 79.69 234 LEU A O 1
ATOM 1888 N N . SER A 1 235 ? 0.735 5.385 -20.777 1.00 75.00 235 SER A N 1
ATOM 1889 C CA . SER A 1 235 ? -0.513 6.155 -20.640 1.00 75.00 235 SER A CA 1
ATOM 1890 C C . SER A 1 235 ? -0.920 6.413 -19.185 1.00 75.00 235 SER A C 1
ATOM 1892 O O . SER A 1 235 ? -1.724 7.302 -18.927 1.00 75.00 235 SER A O 1
ATOM 1894 N N . HIS A 1 236 ? -0.376 5.650 -18.236 1.00 73.69 236 HIS A N 1
ATOM 1895 C CA . HIS A 1 236 ? -0.690 5.733 -16.810 1.00 73.69 236 HIS A CA 1
ATOM 1896 C C . HIS A 1 236 ? 0.547 6.036 -15.959 1.00 73.69 236 HIS A C 1
ATOM 1898 O O . HIS A 1 236 ? 0.572 5.700 -14.776 1.00 73.69 236 HIS A O 1
ATOM 1904 N N . ILE A 1 237 ? 1.570 6.666 -16.541 1.00 74.25 237 ILE A N 1
ATOM 1905 C CA . ILE A 1 237 ? 2.881 6.862 -15.906 1.00 74.25 237 ILE A CA 1
ATOM 1906 C C . ILE A 1 237 ? 2.806 7.620 -14.570 1.00 74.25 237 ILE A C 1
ATOM 1908 O O . ILE A 1 237 ? 3.550 7.315 -13.642 1.00 74.25 237 ILE A O 1
ATOM 1912 N N . ASN A 1 238 ? 1.837 8.530 -14.439 1.00 68.25 238 ASN A N 1
ATOM 1913 C CA . ASN A 1 238 ? 1.605 9.328 -13.231 1.00 68.25 238 ASN A CA 1
ATOM 1914 C C . ASN A 1 238 ? 0.818 8.581 -12.140 1.00 68.25 238 ASN A C 1
ATOM 1916 O O . ASN A 1 238 ? 0.448 9.168 -11.128 1.00 68.25 238 ASN A O 1
ATOM 1920 N N . THR A 1 239 ? 0.520 7.295 -12.336 1.00 77.44 239 THR A N 1
ATOM 1921 C CA . THR A 1 239 ? -0.164 6.467 -11.337 1.00 77.44 239 THR A CA 1
ATOM 1922 C C . THR A 1 239 ? 0.825 5.605 -10.563 1.00 77.44 239 THR A C 1
ATOM 1924 O O . THR A 1 239 ? 1.919 5.293 -11.032 1.00 77.44 239 THR A O 1
ATOM 1927 N N . VAL A 1 240 ? 0.430 5.190 -9.360 1.00 82.38 240 VAL A N 1
ATOM 1928 C CA . VAL A 1 240 ? 1.204 4.224 -8.580 1.00 82.38 240 VAL A CA 1
ATOM 1929 C C . VAL A 1 240 ? 0.955 2.821 -9.122 1.00 82.38 240 VAL A C 1
ATOM 1931 O O . VAL A 1 240 ? -0.186 2.360 -9.206 1.00 82.38 240 VAL A O 1
ATOM 1934 N N . PHE A 1 241 ? 2.039 2.121 -9.434 1.00 88.75 241 PHE A N 1
ATOM 1935 C CA . PHE A 1 241 ? 2.007 0.753 -9.923 1.00 88.75 241 PHE A CA 1
ATOM 1936 C C . PHE A 1 241 ? 2.234 -0.232 -8.783 1.00 88.75 241 PHE A C 1
ATOM 1938 O O . PHE A 1 241 ? 3.100 -0.044 -7.925 1.00 88.75 241 PHE A O 1
ATOM 1945 N N . VAL A 1 242 ? 1.459 -1.314 -8.795 1.00 91.81 242 VAL A N 1
ATOM 1946 C CA . VAL A 1 242 ? 1.619 -2.438 -7.874 1.00 91.81 242 VAL A CA 1
ATOM 1947 C C . VAL A 1 242 ? 1.781 -3.713 -8.684 1.00 91.81 242 VAL A C 1
ATOM 1949 O O . VAL A 1 242 ? 0.844 -4.162 -9.348 1.00 91.81 242 VAL A O 1
ATOM 1952 N N . LEU A 1 243 ? 2.969 -4.308 -8.603 1.00 94.44 243 LEU A N 1
ATOM 1953 C CA . LEU A 1 243 ? 3.290 -5.598 -9.204 1.00 94.44 243 LEU A CA 1
ATOM 1954 C C . LEU A 1 243 ? 3.252 -6.687 -8.129 1.00 94.44 243 LEU A C 1
ATOM 1956 O O . LEU A 1 243 ? 3.813 -6.514 -7.048 1.00 94.44 243 LEU A O 1
ATOM 1960 N N . ARG A 1 244 ? 2.608 -7.818 -8.423 1.00 92.81 244 ARG A N 1
ATOM 1961 C CA . ARG A 1 244 ? 2.612 -9.024 -7.576 1.00 92.81 244 ARG A CA 1
ATOM 1962 C C . ARG A 1 244 ? 3.390 -10.124 -8.284 1.00 92.81 244 ARG A C 1
ATOM 1964 O O . ARG A 1 244 ? 3.124 -10.388 -9.453 1.00 92.81 244 ARG A O 1
ATOM 1971 N N . SER A 1 245 ? 4.352 -10.752 -7.611 1.00 92.50 245 SER A N 1
ATOM 1972 C CA . SER A 1 245 ? 5.028 -11.937 -8.148 1.00 92.50 245 SER A CA 1
ATOM 1973 C C . SER A 1 245 ? 4.057 -13.114 -8.199 1.00 92.50 245 SER A C 1
ATOM 1975 O O . SER A 1 245 ? 3.225 -13.268 -7.304 1.00 92.50 245 SER A O 1
ATOM 1977 N N . LYS A 1 246 ? 4.176 -13.974 -9.210 1.00 89.62 246 LYS A N 1
ATOM 1978 C CA . LYS A 1 246 ? 3.405 -15.222 -9.252 1.00 89.62 246 LYS A CA 1
ATOM 1979 C C . LYS A 1 246 ? 3.825 -16.170 -8.127 1.00 89.62 246 LYS A C 1
ATOM 1981 O O . LYS A 1 246 ? 4.917 -16.054 -7.564 1.00 89.62 246 LYS A O 1
ATOM 1986 N N . GLU A 1 247 ? 2.923 -17.083 -7.799 1.00 84.50 247 GLU A N 1
ATOM 1987 C CA . GLU A 1 247 ? 3.088 -18.068 -6.729 1.00 84.50 247 GLU A CA 1
ATOM 1988 C C . GLU A 1 247 ? 4.228 -19.049 -7.047 1.00 84.50 247 GLU A C 1
ATOM 1990 O O . GLU A 1 247 ? 4.465 -19.395 -8.206 1.00 84.50 247 GLU A O 1
ATOM 1995 N N . GLY A 1 248 ? 4.962 -19.471 -6.012 1.00 78.94 248 GLY A N 1
ATOM 1996 C CA . GLY A 1 248 ? 6.044 -20.460 -6.123 1.00 78.94 248 GLY A CA 1
ATOM 1997 C C . GLY A 1 248 ? 7.377 -19.946 -6.683 1.00 78.94 248 GLY A C 1
ATOM 1998 O O . GLY A 1 248 ? 8.263 -20.749 -6.965 1.00 78.94 248 GLY A O 1
ATOM 1999 N N . LEU A 1 249 ? 7.543 -18.629 -6.860 1.00 82.25 249 LEU A N 1
ATOM 2000 C CA . LEU A 1 249 ? 8.783 -18.039 -7.392 1.00 82.25 249 LEU A CA 1
ATOM 2001 C C . LEU A 1 249 ? 9.775 -17.574 -6.314 1.00 82.25 249 LEU A C 1
ATOM 2003 O O . LEU A 1 249 ? 10.930 -17.303 -6.640 1.00 82.25 249 LEU A O 1
ATOM 2007 N N . LEU A 1 250 ? 9.331 -17.450 -5.060 1.00 80.88 250 LEU A N 1
ATOM 2008 C CA . LEU A 1 250 ? 10.162 -17.005 -3.941 1.00 80.88 250 LEU A CA 1
ATOM 2009 C C . LEU A 1 250 ? 11.020 -18.155 -3.403 1.00 80.88 250 LEU A C 1
ATOM 2011 O O . LEU A 1 250 ? 10.526 -19.255 -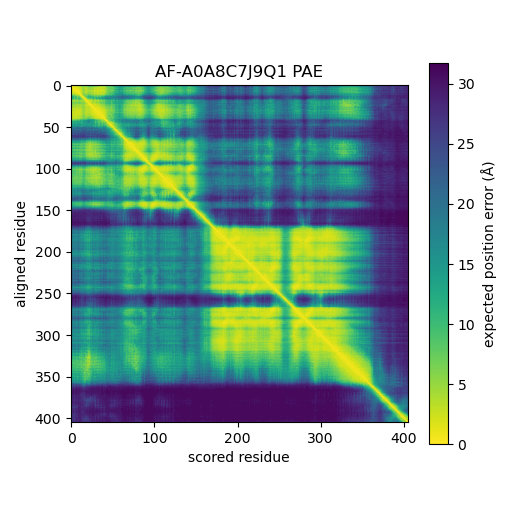3.166 1.00 80.88 250 LEU A O 1
ATOM 2015 N N . ASN A 1 251 ? 12.295 -17.872 -3.136 1.00 66.88 251 ASN A N 1
ATOM 2016 C CA . ASN A 1 251 ? 13.219 -18.807 -2.491 1.00 66.88 251 ASN A CA 1
ATOM 2017 C C . ASN A 1 251 ? 13.051 -18.793 -0.960 1.00 66.88 251 ASN A C 1
ATOM 2019 O O . ASN A 1 251 ? 13.934 -18.311 -0.250 1.00 66.88 251 ASN A O 1
ATOM 2023 N N . VAL A 1 252 ? 11.922 -19.280 -0.443 1.00 67.50 252 VAL A N 1
ATOM 2024 C CA . VAL A 1 252 ? 11.696 -19.399 1.008 1.00 67.50 252 VAL A CA 1
ATOM 2025 C C . VAL A 1 252 ? 11.260 -20.821 1.345 1.00 67.50 252 VAL A C 1
ATOM 2027 O O . VAL A 1 252 ? 10.432 -21.399 0.645 1.00 67.50 252 VAL A O 1
ATOM 2030 N N . GLU A 1 253 ? 11.837 -21.395 2.403 1.00 56.31 253 GLU A N 1
ATOM 2031 C CA . GLU A 1 253 ? 11.410 -22.688 2.941 1.00 56.31 253 GLU A CA 1
ATOM 2032 C C . GLU A 1 253 ? 9.982 -22.545 3.487 1.00 56.31 253 GLU A C 1
ATOM 2034 O O . GLU A 1 253 ? 9.749 -21.838 4.468 1.00 56.31 253 GLU A O 1
ATOM 2039 N N . THR A 1 254 ? 9.008 -23.184 2.836 1.00 53.88 254 THR A N 1
ATOM 2040 C CA . THR A 1 254 ? 7.631 -23.267 3.335 1.00 53.88 254 THR A CA 1
ATOM 2041 C C . THR A 1 254 ? 7.640 -23.990 4.678 1.00 53.88 254 THR A C 1
ATOM 2043 O O . THR A 1 254 ? 7.827 -25.205 4.723 1.00 53.88 254 THR A O 1
ATOM 2046 N N . SER A 1 255 ? 7.460 -23.255 5.776 1.00 47.03 255 SER A N 1
ATOM 2047 C CA . SER A 1 255 ? 7.186 -23.872 7.074 1.00 47.03 255 SER A CA 1
ATOM 2048 C C . SER A 1 255 ? 5.814 -24.548 7.014 1.00 47.03 255 SER A C 1
ATOM 2050 O O . SER A 1 255 ? 4.838 -23.928 6.608 1.00 47.03 255 SER A O 1
ATOM 2052 N N . GLU A 1 256 ? 5.747 -25.821 7.408 1.00 44.72 256 GLU A N 1
ATOM 2053 C CA . GLU A 1 256 ? 4.610 -26.745 7.218 1.00 44.72 256 GLU A CA 1
ATOM 2054 C C . GLU A 1 256 ? 3.316 -26.398 7.996 1.00 44.72 256 GLU A C 1
ATOM 2056 O O . GLU A 1 256 ? 2.416 -27.226 8.087 1.00 44.72 256 GLU A O 1
ATOM 2061 N N . ASN A 1 257 ? 3.184 -25.189 8.548 1.00 44.94 257 ASN A N 1
ATOM 2062 C CA . ASN A 1 257 ? 2.048 -24.782 9.378 1.00 44.94 257 ASN A CA 1
ATOM 2063 C C . ASN A 1 257 ? 1.489 -23.430 8.917 1.00 44.94 257 ASN A C 1
ATOM 2065 O O . ASN A 1 257 ? 1.729 -22.422 9.579 1.00 44.94 257 ASN A O 1
ATOM 2069 N N . GLU A 1 258 ? 0.749 -23.374 7.810 1.00 48.66 258 GLU A N 1
ATOM 2070 C CA . GLU A 1 258 ? 0.012 -22.155 7.452 1.00 48.66 258 GLU A CA 1
ATOM 2071 C C . GLU A 1 258 ? -1.420 -22.473 7.004 1.00 48.66 258 GLU A C 1
ATOM 2073 O O . GLU A 1 258 ? -1.652 -23.343 6.166 1.00 48.66 258 GLU A O 1
ATOM 2078 N N . ASP A 1 259 ? -2.375 -21.759 7.609 1.00 43.81 259 ASP A N 1
ATOM 2079 C CA . ASP A 1 259 ? -3.812 -21.832 7.349 1.00 43.81 259 ASP A CA 1
ATOM 2080 C C . ASP A 1 259 ? -4.138 -21.650 5.852 1.00 43.81 259 ASP A C 1
ATOM 2082 O O . ASP A 1 259 ? -3.666 -20.710 5.200 1.00 43.81 259 ASP A O 1
ATOM 2086 N N . GLU A 1 260 ? -5.015 -22.516 5.326 1.00 46.56 260 GLU A N 1
ATOM 2087 C CA . GLU A 1 260 ? -5.401 -22.625 3.904 1.00 46.56 260 GLU A CA 1
ATOM 2088 C C . GLU A 1 260 ? -5.986 -21.332 3.291 1.00 46.56 260 GLU A C 1
ATOM 2090 O O . GLU A 1 260 ? -6.111 -21.235 2.071 1.00 46.56 260 GLU A O 1
ATOM 2095 N N . LEU A 1 261 ? -6.324 -20.321 4.105 1.00 41.66 261 LEU A N 1
ATOM 2096 C CA . LEU A 1 261 ? -6.932 -19.063 3.652 1.00 41.66 261 LEU A CA 1
ATOM 2097 C C . LEU A 1 261 ? -5.931 -17.896 3.502 1.00 41.66 261 LEU A C 1
ATOM 2099 O O . LEU A 1 261 ? -6.186 -16.987 2.717 1.00 41.66 261 LEU A O 1
ATOM 2103 N N . THR A 1 262 ? -4.793 -17.912 4.210 1.00 48.53 262 THR A N 1
ATOM 2104 C CA . THR A 1 262 ? -3.781 -16.828 4.187 1.00 48.53 262 THR A CA 1
ATOM 2105 C C . THR A 1 262 ? -2.456 -17.220 3.526 1.00 48.53 262 THR A C 1
ATOM 2107 O O . THR A 1 262 ? -1.700 -16.335 3.127 1.00 48.53 262 THR A O 1
ATOM 2110 N N . GLY A 1 263 ? -2.176 -18.517 3.342 1.00 46.78 263 GLY A N 1
ATOM 2111 C CA . GLY A 1 263 ? -0.917 -19.004 2.749 1.00 46.78 263 GLY A CA 1
ATOM 2112 C C . GLY A 1 263 ? -0.631 -18.497 1.323 1.00 46.78 263 GLY A C 1
ATOM 2113 O O . GLY A 1 263 ? 0.524 -18.289 0.945 1.00 46.78 263 GLY A O 1
ATOM 2114 N N . ALA A 1 264 ? -1.671 -18.213 0.531 1.00 48.19 264 ALA A N 1
ATOM 2115 C CA . ALA A 1 264 ? -1.518 -17.762 -0.857 1.00 48.19 264 ALA A CA 1
ATOM 2116 C C . ALA A 1 264 ? -0.943 -16.333 -0.982 1.00 48.19 264 ALA A C 1
ATOM 2118 O O . ALA A 1 264 ? -0.147 -16.062 -1.884 1.00 48.19 264 ALA A O 1
ATOM 2119 N N . GLU A 1 265 ? -1.287 -15.416 -0.069 1.00 53.78 265 GLU A N 1
ATOM 2120 C CA . GLU A 1 265 ? -0.763 -14.038 -0.080 1.00 53.78 265 GLU A CA 1
ATOM 2121 C C . GLU A 1 265 ? 0.654 -13.928 0.501 1.00 53.78 265 GLU A C 1
ATOM 2123 O O . GLU A 1 265 ? 1.408 -13.013 0.151 1.00 53.78 265 GLU A O 1
ATOM 2128 N N . ILE A 1 266 ? 1.033 -14.873 1.363 1.00 58.81 266 ILE A N 1
ATOM 2129 C CA . ILE A 1 266 ? 2.340 -14.909 2.030 1.00 58.81 266 ILE A CA 1
ATOM 2130 C C . ILE A 1 266 ? 3.434 -15.358 1.046 1.00 58.81 266 ILE A C 1
ATOM 2132 O O . ILE A 1 266 ? 4.554 -14.852 1.097 1.00 58.81 266 ILE A O 1
ATOM 2136 N N . SER A 1 267 ? 3.086 -16.210 0.074 1.00 66.62 267 SER A N 1
ATOM 2137 C CA . SER A 1 267 ? 4.001 -16.734 -0.954 1.00 66.62 267 SER A CA 1
ATOM 2138 C C . SER A 1 267 ? 4.289 -15.783 -2.131 1.00 66.62 267 SER A C 1
ATOM 2140 O O . SER A 1 267 ? 4.981 -16.160 -3.084 1.00 66.62 267 SER A O 1
ATOM 2142 N N . CYS A 1 268 ? 3.780 -14.547 -2.091 1.00 82.25 268 CYS A N 1
ATOM 2143 C CA . CYS A 1 268 ? 3.945 -13.570 -3.165 1.00 82.25 268 CYS A CA 1
ATOM 2144 C C . CYS A 1 268 ? 4.582 -12.270 -2.677 1.00 82.25 268 CYS A C 1
ATOM 2146 O O . CYS A 1 268 ? 4.183 -11.683 -1.672 1.00 82.25 268 CYS A O 1
ATOM 2148 N N . LEU A 1 269 ? 5.526 -11.753 -3.460 1.00 89.19 269 LEU A N 1
ATOM 2149 C CA . LEU A 1 269 ? 6.110 -10.439 -3.253 1.00 89.19 269 LEU A CA 1
ATOM 2150 C C . LEU A 1 269 ? 5.273 -9.382 -3.976 1.00 89.19 269 LEU A C 1
ATOM 2152 O O . LEU A 1 269 ? 5.071 -9.455 -5.189 1.00 89.19 269 LEU A O 1
ATOM 2156 N N . ARG A 1 270 ? 4.811 -8.377 -3.230 1.00 91.31 270 ARG A N 1
ATOM 2157 C CA . ARG A 1 270 ? 4.164 -7.181 -3.779 1.00 91.31 270 ARG A CA 1
ATOM 2158 C C . ARG A 1 270 ? 5.155 -6.024 -3.781 1.00 91.31 270 ARG A C 1
ATOM 2160 O O . ARG A 1 270 ? 5.702 -5.687 -2.734 1.00 91.31 270 ARG A O 1
ATOM 2167 N N . LEU A 1 271 ? 5.365 -5.419 -4.942 1.00 94.19 271 LEU A N 1
ATOM 2168 C CA . LEU A 1 271 ? 6.217 -4.250 -5.139 1.00 94.19 271 LEU A CA 1
ATOM 2169 C C . LEU A 1 271 ? 5.332 -3.065 -5.521 1.00 94.19 271 LEU A C 1
ATOM 2171 O O . LEU A 1 271 ? 4.609 -3.139 -6.515 1.00 94.19 271 LEU A O 1
ATOM 2175 N N . LYS A 1 272 ? 5.375 -1.997 -4.723 1.00 92.62 272 LYS A N 1
ATOM 2176 C CA . LYS A 1 272 ? 4.635 -0.750 -4.957 1.00 92.62 272 LYS A CA 1
ATOM 2177 C C . LYS A 1 272 ? 5.624 0.331 -5.362 1.00 92.62 272 LYS A C 1
ATOM 2179 O O . LYS A 1 272 ? 6.659 0.471 -4.719 1.00 92.62 272 LYS A O 1
ATOM 2184 N N . GLY A 1 273 ? 5.327 1.081 -6.413 1.00 90.81 273 GLY A N 1
ATOM 2185 C CA . GLY A 1 273 ? 6.282 2.046 -6.935 1.00 90.81 273 GLY A CA 1
ATOM 2186 C C . GLY A 1 273 ? 5.761 2.895 -8.078 1.00 90.81 273 GLY A C 1
ATOM 2187 O O . GLY A 1 273 ? 4.591 2.816 -8.449 1.00 90.81 273 GLY A O 1
ATOM 2188 N N . GLN A 1 274 ? 6.659 3.680 -8.653 1.00 88.00 274 GLN A N 1
ATOM 2189 C CA . GLN A 1 274 ? 6.388 4.537 -9.799 1.00 88.00 274 GLN A CA 1
ATOM 2190 C C . GLN A 1 274 ? 7.148 4.035 -11.029 1.00 88.00 274 GLN A C 1
ATOM 2192 O O . GLN A 1 274 ? 8.278 3.550 -10.928 1.00 88.00 274 GLN A O 1
ATOM 2197 N N . MET A 1 275 ? 6.511 4.163 -12.192 1.00 89.12 275 MET A N 1
ATOM 2198 C CA . MET A 1 275 ? 7.131 3.939 -13.495 1.00 89.12 275 MET A CA 1
ATOM 2199 C C . MET A 1 275 ? 7.689 5.265 -14.020 1.00 89.12 275 MET A C 1
ATOM 2201 O O . MET A 1 275 ? 6.992 6.274 -14.014 1.00 89.12 275 MET A O 1
ATOM 2205 N N . ILE A 1 276 ? 8.932 5.265 -1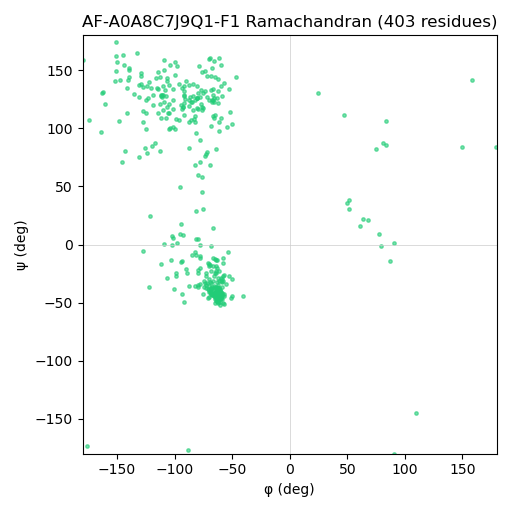4.491 1.00 88.25 276 ILE A N 1
ATOM 2206 C CA . ILE A 1 276 ? 9.623 6.426 -15.056 1.00 88.25 276 ILE A CA 1
ATOM 2207 C C . ILE A 1 276 ? 10.114 6.042 -16.447 1.00 88.25 276 ILE A C 1
ATOM 2209 O O . ILE A 1 276 ? 10.824 5.050 -16.611 1.00 88.25 276 ILE A O 1
ATOM 2213 N N . TYR A 1 277 ? 9.738 6.815 -17.460 1.00 86.69 277 TYR A N 1
ATOM 2214 C CA . TYR A 1 277 ? 10.164 6.571 -18.832 1.00 86.69 277 TYR A CA 1
ATOM 2215 C C . TYR A 1 277 ? 11.545 7.184 -19.080 1.00 86.69 277 TYR A C 1
ATOM 2217 O O . TYR A 1 277 ? 11.764 8.363 -18.817 1.00 86.69 277 TYR A O 1
ATOM 2225 N N . LEU A 1 278 ? 12.471 6.374 -19.591 1.00 87.88 278 LEU A N 1
ATOM 2226 C CA . LEU A 1 278 ? 13.832 6.769 -19.940 1.00 87.88 278 LEU A CA 1
ATOM 2227 C C . LEU A 1 278 ? 13.938 6.886 -21.472 1.00 87.88 278 LEU A C 1
ATOM 2229 O O . LEU A 1 278 ? 14.091 5.860 -22.145 1.00 87.88 278 LEU A O 1
ATOM 2233 N N . PRO A 1 279 ? 13.868 8.102 -22.047 1.00 81.62 279 PRO A N 1
ATOM 2234 C CA . PRO A 1 279 ? 13.794 8.284 -23.496 1.00 81.62 279 PRO A CA 1
ATOM 2235 C C . PRO A 1 279 ? 15.074 7.856 -24.226 1.00 81.62 279 PRO A C 1
ATOM 2237 O O . PRO A 1 279 ? 14.988 7.365 -25.346 1.00 81.62 279 PRO A O 1
ATOM 2240 N N . GLU A 1 280 ? 16.245 7.980 -23.594 1.00 84.00 280 GLU A N 1
ATOM 2241 C CA . GLU A 1 280 ? 17.544 7.646 -24.203 1.00 84.00 280 GLU A CA 1
ATOM 2242 C C . GLU A 1 280 ? 17.683 6.162 -24.565 1.00 84.00 280 GLU A C 1
ATOM 2244 O O . GLU A 1 280 ? 18.291 5.817 -25.577 1.00 84.00 280 GLU A O 1
ATOM 2249 N N . ALA A 1 281 ? 17.124 5.282 -23.730 1.00 85.94 281 ALA A N 1
ATOM 2250 C CA . ALA A 1 281 ? 17.216 3.831 -23.879 1.00 85.94 281 ALA A CA 1
ATOM 2251 C C . ALA A 1 281 ? 15.882 3.186 -24.289 1.00 85.94 281 ALA A C 1
ATOM 2253 O O . ALA A 1 281 ? 15.813 1.966 -24.396 1.00 85.94 281 ALA A O 1
ATOM 2254 N N . GLU A 1 282 ? 14.829 3.991 -24.472 1.00 90.25 282 GLU A N 1
ATOM 2255 C CA . GLU A 1 282 ? 13.447 3.542 -24.686 1.00 90.25 282 GLU A CA 1
ATOM 2256 C C . GLU A 1 282 ? 12.967 2.500 -23.657 1.00 90.25 282 GLU A C 1
ATOM 2258 O O . GLU A 1 282 ? 12.197 1.587 -23.969 1.00 90.25 282 GLU A O 1
ATOM 2263 N N . ASN A 1 283 ? 13.424 2.656 -22.415 1.00 94.12 283 ASN A N 1
ATOM 2264 C CA . ASN A 1 283 ? 13.133 1.752 -21.311 1.00 94.12 283 ASN A CA 1
ATOM 2265 C C . ASN A 1 283 ? 12.189 2.410 -20.303 1.00 94.12 283 ASN A C 1
ATOM 2267 O O . ASN A 1 283 ? 12.116 3.635 -20.201 1.00 94.12 283 ASN A O 1
ATOM 2271 N N . ILE A 1 284 ? 11.513 1.594 -19.500 1.00 95.00 284 ILE A N 1
ATOM 2272 C CA . ILE A 1 284 ? 10.823 2.050 -18.292 1.00 95.00 284 ILE A CA 1
ATOM 2273 C C . ILE A 1 284 ? 11.617 1.574 -17.076 1.00 95.00 284 ILE A C 1
ATOM 2275 O O . ILE A 1 284 ? 11.942 0.393 -16.950 1.00 95.00 284 ILE A O 1
ATOM 2279 N N . LEU A 1 285 ? 11.928 2.511 -16.185 1.00 95.69 285 LEU A N 1
ATOM 2280 C CA . LEU A 1 285 ? 12.453 2.269 -14.850 1.00 95.69 285 LEU A CA 1
ATOM 2281 C C . LEU A 1 285 ? 11.282 2.216 -13.869 1.00 95.69 285 LEU A C 1
ATOM 2283 O O . LEU A 1 285 ? 10.579 3.200 -13.669 1.00 95.69 285 LEU A O 1
ATOM 2287 N N . PHE A 1 286 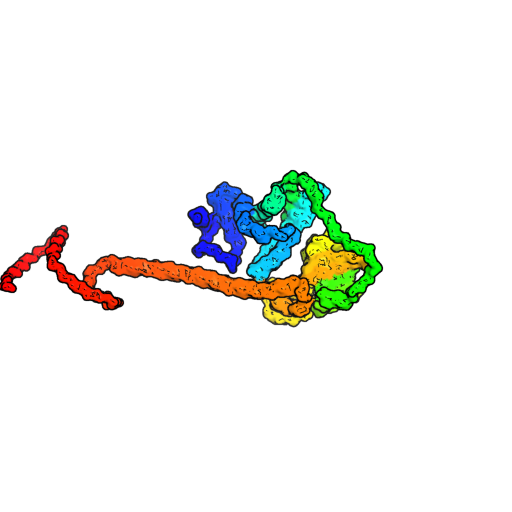? 11.103 1.080 -13.214 1.00 96.94 286 PHE A N 1
ATOM 2288 C CA . PHE A 1 286 ? 10.214 0.930 -12.075 1.00 96.94 286 PHE A CA 1
ATOM 2289 C C . PHE A 1 286 ? 11.021 1.078 -10.786 1.00 96.94 286 PHE A C 1
ATOM 2291 O O . PHE A 1 286 ? 11.794 0.183 -10.431 1.00 96.94 286 PHE A O 1
ATOM 2298 N N . LEU A 1 287 ? 10.852 2.206 -10.096 1.00 95.38 287 LEU A N 1
ATOM 2299 C CA . LEU A 1 287 ? 11.367 2.410 -8.742 1.00 95.38 287 LEU A CA 1
ATOM 2300 C C . LEU A 1 287 ? 10.290 2.003 -7.751 1.00 95.38 287 LEU A C 1
ATOM 2302 O O . LEU A 1 287 ? 9.182 2.536 -7.790 1.00 95.38 287 LEU A O 1
ATOM 2306 N N . CYS A 1 288 ? 10.604 1.050 -6.880 1.00 94.88 288 CYS A N 1
ATOM 2307 C CA . CYS A 1 288 ? 9.601 0.433 -6.027 1.00 94.88 288 CYS A CA 1
ATOM 2308 C C . CYS A 1 288 ? 10.145 0.076 -4.652 1.00 94.88 288 CYS A C 1
ATOM 2310 O O . CYS A 1 288 ? 11.349 -0.041 -4.461 1.00 94.88 288 CYS A O 1
ATOM 2312 N N . SER A 1 289 ? 9.231 -0.166 -3.725 1.00 92.69 289 SER A N 1
ATOM 2313 C CA . SER A 1 289 ? 9.524 -0.689 -2.398 1.00 92.69 289 SER A CA 1
ATOM 2314 C C . SER A 1 289 ? 8.609 -1.888 -2.121 1.00 92.69 289 SER A C 1
ATOM 2316 O O . SER A 1 289 ? 7.482 -1.956 -2.639 1.00 92.69 289 SER A O 1
ATOM 2318 N N . PRO A 1 290 ? 9.074 -2.885 -1.350 1.00 92.12 290 PRO A N 1
ATOM 2319 C CA . PRO A 1 290 ? 8.252 -4.032 -0.998 1.00 92.12 290 PRO A CA 1
ATOM 2320 C C . PRO A 1 290 ? 7.097 -3.597 -0.090 1.00 92.12 290 PRO A C 1
ATOM 2322 O O . PRO A 1 290 ? 7.287 -2.874 0.882 1.00 92.12 290 PRO A O 1
ATOM 2325 N N . SER A 1 291 ? 5.886 -4.062 -0.392 1.00 87.75 291 SER A N 1
ATOM 2326 C CA . SER A 1 291 ? 4.717 -3.856 0.464 1.00 87.75 291 SER A CA 1
ATOM 2327 C C . SER A 1 291 ? 4.734 -4.899 1.581 1.00 87.75 291 SER A C 1
ATOM 2329 O O . SER A 1 291 ? 4.337 -6.050 1.378 1.00 87.75 291 SER A O 1
ATOM 2331 N N . VAL A 1 292 ? 5.271 -4.504 2.733 1.00 82.62 292 VAL A N 1
ATOM 2332 C CA . VAL A 1 292 ? 5.415 -5.319 3.948 1.00 82.62 292 VAL A CA 1
ATOM 2333 C C . VAL A 1 292 ? 4.858 -4.553 5.142 1.00 82.62 292 VAL A C 1
ATOM 2335 O O . VAL A 1 292 ? 5.072 -3.347 5.245 1.00 82.62 292 VAL A O 1
ATOM 2338 N N . MET A 1 293 ? 4.132 -5.238 6.028 1.00 73.38 293 MET A N 1
ATOM 2339 C CA . MET A 1 293 ? 3.488 -4.589 7.177 1.00 73.38 293 MET A CA 1
ATOM 2340 C C . MET A 1 293 ? 4.303 -4.745 8.460 1.00 73.38 293 MET A C 1
ATOM 2342 O O . MET A 1 293 ? 4.174 -3.933 9.370 1.00 73.38 293 MET A O 1
ATOM 2346 N N . ASN A 1 294 ? 5.100 -5.809 8.559 1.00 78.56 294 ASN A N 1
ATOM 2347 C CA . ASN A 1 294 ? 5.831 -6.172 9.769 1.00 78.56 294 ASN A CA 1
ATOM 2348 C C . ASN A 1 294 ? 7.141 -6.920 9.443 1.00 78.56 294 ASN A C 1
ATOM 2350 O O . ASN A 1 294 ? 7.434 -7.230 8.283 1.00 78.56 294 ASN A O 1
ATOM 2354 N N . LEU A 1 295 ? 7.943 -7.193 10.476 1.00 84.94 295 LEU A N 1
ATOM 2355 C CA . LEU A 1 295 ? 9.231 -7.885 10.333 1.00 84.94 295 LEU A CA 1
ATOM 2356 C C . LEU A 1 295 ? 9.081 -9.369 9.954 1.00 84.94 295 LEU A C 1
ATOM 2358 O O . LEU A 1 295 ? 9.942 -9.920 9.257 1.00 84.94 295 LEU A O 1
ATOM 2362 N N . ASP A 1 296 ? 7.984 -10.007 10.359 1.00 83.50 296 ASP A N 1
ATOM 2363 C CA . ASP A 1 296 ? 7.699 -11.398 10.007 1.00 83.50 296 ASP A CA 1
ATOM 2364 C C . ASP A 1 296 ? 7.408 -11.532 8.506 1.00 83.50 296 ASP A C 1
ATOM 2366 O O . ASP A 1 296 ? 7.938 -12.434 7.862 1.00 83.50 296 ASP A O 1
ATOM 2370 N N . ASP A 1 297 ? 6.655 -10.598 7.917 1.00 82.19 297 ASP A N 1
ATOM 2371 C CA . ASP A 1 297 ? 6.334 -10.550 6.486 1.00 82.19 297 ASP A CA 1
ATOM 2372 C C . ASP A 1 297 ? 7.604 -10.432 5.633 1.00 82.19 297 ASP A C 1
ATOM 2374 O O . ASP A 1 297 ? 7.704 -11.049 4.571 1.00 82.19 297 ASP A O 1
ATOM 2378 N N . LEU A 1 298 ? 8.589 -9.647 6.090 1.00 86.56 298 LEU A N 1
ATOM 2379 C CA . LEU A 1 298 ? 9.896 -9.547 5.433 1.00 86.56 298 LEU A CA 1
ATOM 2380 C C . LEU A 1 298 ? 10.610 -10.898 5.435 1.00 86.56 298 LEU A C 1
ATOM 2382 O O . LEU A 1 298 ? 11.034 -11.380 4.381 1.00 86.56 298 LEU A O 1
ATOM 2386 N N . THR A 1 299 ? 10.681 -11.528 6.607 1.00 85.38 299 THR A N 1
ATOM 2387 C CA . THR A 1 299 ? 11.369 -12.809 6.799 1.00 85.38 299 THR A CA 1
ATOM 2388 C C . THR A 1 299 ? 10.709 -13.918 5.977 1.00 85.38 299 THR A C 1
ATOM 2390 O O . THR A 1 299 ? 11.396 -14.653 5.267 1.00 85.38 299 THR A O 1
ATOM 2393 N N . ARG A 1 300 ? 9.370 -13.977 5.974 1.00 83.50 300 ARG A N 1
ATOM 2394 C CA . ARG A 1 300 ? 8.567 -14.923 5.178 1.00 83.50 300 ARG A CA 1
ATOM 2395 C C . ARG A 1 300 ? 8.727 -14.744 3.670 1.00 83.50 300 ARG A C 1
ATOM 2397 O O . ARG A 1 300 ? 8.446 -15.670 2.920 1.00 83.50 300 ARG A O 1
ATOM 2404 N N . ARG A 1 301 ? 9.193 -13.580 3.210 1.00 86.06 301 ARG A N 1
ATOM 2405 C CA . ARG A 1 301 ? 9.461 -13.288 1.791 1.00 86.06 301 ARG A CA 1
ATOM 2406 C C . ARG A 1 301 ? 10.949 -13.345 1.433 1.00 86.06 301 ARG A C 1
ATOM 2408 O O . ARG A 1 301 ? 11.316 -12.974 0.320 1.00 86.06 301 ARG A O 1
ATOM 2415 N N . GLY A 1 302 ? 11.810 -13.790 2.353 1.00 85.88 302 GLY A N 1
ATOM 2416 C CA . GLY A 1 302 ? 13.260 -13.880 2.135 1.00 85.88 302 GLY A CA 1
ATOM 2417 C C . GLY A 1 302 ? 13.952 -12.516 2.009 1.00 85.88 302 GLY A C 1
ATOM 2418 O O . GLY A 1 302 ? 15.033 -12.408 1.420 1.00 85.88 302 GLY A O 1
ATOM 2419 N N . LEU A 1 303 ? 13.317 -11.464 2.528 1.00 90.19 303 LEU A N 1
ATOM 2420 C CA . LEU A 1 303 ? 13.848 -10.108 2.567 1.00 90.19 303 LEU A CA 1
ATOM 2421 C C . LEU A 1 303 ? 14.419 -9.804 3.950 1.00 90.19 303 LEU A C 1
ATOM 2423 O O . LEU A 1 303 ? 13.896 -10.240 4.973 1.00 90.19 303 LEU A O 1
ATOM 2427 N N . TYR A 1 304 ? 15.476 -9.003 3.979 1.00 90.31 304 TYR A N 1
ATOM 2428 C CA . TYR A 1 304 ? 16.074 -8.502 5.205 1.00 90.31 304 TYR A CA 1
ATOM 2429 C C . TYR A 1 304 ? 15.788 -7.014 5.355 1.00 90.31 304 TYR A C 1
ATOM 2431 O O . TYR A 1 304 ? 15.748 -6.262 4.381 1.00 90.31 304 TYR A O 1
ATOM 2439 N N . LEU A 1 305 ? 15.708 -6.545 6.600 1.00 91.00 305 LEU A N 1
ATOM 2440 C CA . LEU A 1 305 ? 15.616 -5.112 6.887 1.00 91.00 305 LEU A CA 1
ATOM 2441 C C . LEU A 1 305 ? 16.813 -4.325 6.315 1.00 91.00 305 LEU A C 1
ATOM 2443 O O . LEU A 1 305 ? 16.686 -3.152 5.980 1.00 91.00 305 LEU A O 1
ATOM 2447 N N . SER A 1 306 ? 17.977 -4.969 6.164 1.00 91.44 306 SER A N 1
ATOM 2448 C CA . SER A 1 306 ? 19.168 -4.373 5.546 1.00 91.44 306 SER A CA 1
ATOM 2449 C C . SER A 1 306 ? 19.037 -4.122 4.044 1.00 91.44 306 SER A C 1
ATOM 2451 O O . SER A 1 306 ? 19.841 -3.370 3.497 1.00 91.44 306 SER A O 1
ATOM 2453 N N . ASP A 1 307 ? 18.074 -4.759 3.376 1.00 91.94 307 ASP A N 1
ATOM 2454 C CA . ASP A 1 307 ? 17.830 -4.548 1.949 1.00 91.94 307 ASP A CA 1
ATOM 2455 C C . ASP A 1 307 ? 17.040 -3.279 1.677 1.00 91.94 307 ASP A C 1
ATOM 2457 O O . ASP A 1 307 ? 17.106 -2.761 0.566 1.00 91.94 307 ASP A O 1
ATOM 2461 N N . ILE A 1 308 ? 16.305 -2.781 2.674 1.00 92.12 308 ILE A N 1
ATOM 2462 C CA . ILE A 1 308 ? 15.585 -1.518 2.575 1.00 92.12 308 ILE A CA 1
ATOM 2463 C C . ILE A 1 308 ? 16.569 -0.383 2.908 1.00 92.12 308 ILE A C 1
ATOM 2465 O O . ILE A 1 308 ? 17.091 -0.318 4.035 1.00 92.12 308 ILE A O 1
ATOM 2469 N N . PRO A 1 309 ? 16.880 0.506 1.943 1.00 90.88 309 PRO A N 1
ATOM 2470 C CA . PRO A 1 309 ? 17.817 1.598 2.166 1.00 90.88 309 PRO A CA 1
ATOM 2471 C C . PRO A 1 309 ? 17.370 2.542 3.283 1.00 90.88 309 PRO A C 1
ATOM 2473 O O . PRO A 1 309 ? 16.187 2.701 3.550 1.00 90.88 309 PRO A O 1
ATOM 2476 N N . LEU A 1 310 ? 18.326 3.231 3.911 1.00 89.56 310 LEU A N 1
ATOM 2477 C CA . LEU A 1 310 ? 18.037 4.205 4.976 1.00 89.56 310 LEU A CA 1
ATOM 2478 C C . LEU A 1 310 ? 17.240 5.429 4.505 1.00 89.56 310 LEU A C 1
ATOM 2480 O O . LEU A 1 310 ? 16.619 6.090 5.322 1.00 89.56 310 LEU A O 1
ATOM 2484 N N . HIS A 1 311 ? 17.307 5.761 3.217 1.00 88.19 311 HIS A N 1
ATOM 2485 C CA . HIS A 1 311 ? 16.544 6.871 2.645 1.00 88.19 311 HIS A CA 1
ATOM 2486 C C . HIS A 1 311 ? 15.125 6.461 2.237 1.00 88.19 311 HIS A C 1
ATOM 2488 O O . HIS A 1 311 ? 14.337 7.319 1.851 1.00 88.19 311 HIS A O 1
ATOM 2494 N N . ASP A 1 312 ? 14.814 5.164 2.263 1.00 87.56 312 ASP A N 1
ATOM 2495 C CA . ASP A 1 312 ? 13.490 4.661 1.935 1.00 87.56 312 ASP A CA 1
ATOM 2496 C C . ASP A 1 312 ? 12.621 4.678 3.201 1.00 87.56 312 ASP A C 1
ATOM 2498 O O . ASP A 1 312 ? 12.920 4.009 4.194 1.00 87.56 312 ASP A O 1
ATOM 2502 N N . ALA A 1 313 ? 11.526 5.439 3.151 1.00 85.38 313 ALA A N 1
ATOM 2503 C CA . ALA A 1 313 ? 10.588 5.589 4.258 1.00 85.38 313 ALA A CA 1
ATOM 2504 C C . ALA A 1 313 ? 9.921 4.264 4.665 1.00 85.38 313 ALA A C 1
ATOM 2506 O O . ALA A 1 313 ? 9.482 4.126 5.806 1.00 85.38 313 ALA A O 1
ATOM 2507 N N . THR A 1 314 ? 9.866 3.265 3.774 1.00 86.38 314 THR A N 1
ATOM 2508 C CA . THR A 1 314 ? 9.317 1.942 4.111 1.00 86.38 314 THR A CA 1
ATOM 2509 C C . THR A 1 314 ? 10.072 1.269 5.251 1.00 86.38 314 THR A C 1
ATOM 2511 O O . THR A 1 314 ? 9.464 0.540 6.032 1.00 86.38 314 THR A O 1
ATOM 2514 N N . ARG A 1 315 ? 11.367 1.559 5.424 1.00 88.75 315 ARG A N 1
ATOM 2515 C CA . ARG A 1 315 ? 12.154 1.042 6.548 1.00 88.75 315 ARG A CA 1
ATOM 2516 C C . ARG A 1 315 ? 11.615 1.535 7.886 1.00 88.75 315 ARG A C 1
ATOM 2518 O O . ARG A 1 315 ? 11.418 0.735 8.800 1.00 88.75 315 ARG A O 1
ATOM 2525 N N . ASP A 1 316 ? 11.387 2.839 7.984 1.00 85.69 316 ASP A N 1
ATOM 2526 C CA . ASP A 1 316 ? 10.862 3.461 9.196 1.00 85.69 316 ASP A CA 1
ATOM 2527 C C . ASP A 1 316 ? 9.415 3.030 9.427 1.00 85.69 316 ASP A C 1
ATOM 2529 O O . ASP A 1 316 ? 9.045 2.730 10.557 1.00 85.69 316 ASP A O 1
ATOM 2533 N N . LEU A 1 317 ? 8.620 2.895 8.359 1.00 82.25 317 LEU A N 1
ATOM 2534 C CA . LEU A 1 317 ? 7.247 2.395 8.439 1.00 82.25 317 LEU A CA 1
ATOM 2535 C C . LEU A 1 317 ? 7.164 0.967 8.985 1.00 82.25 317 LEU A C 1
ATOM 2537 O O . LEU A 1 317 ? 6.292 0.700 9.802 1.00 82.25 317 LEU A O 1
ATOM 2541 N N . VAL A 1 318 ? 8.060 0.060 8.587 1.00 85.31 318 VAL A N 1
ATOM 2542 C CA . VAL A 1 318 ? 8.086 -1.310 9.131 1.00 85.31 318 VAL A CA 1
ATOM 2543 C C . VAL A 1 318 ? 8.415 -1.302 10.625 1.00 85.31 318 VAL A C 1
ATOM 2545 O O . VAL A 1 318 ? 7.770 -2.001 11.404 1.00 85.31 318 VAL A O 1
ATOM 2548 N N . LEU A 1 319 ? 9.397 -0.498 11.043 1.00 86.12 319 LEU A N 1
ATOM 2549 C CA . LEU A 1 319 ? 9.788 -0.391 12.452 1.00 86.12 319 LEU A CA 1
ATOM 2550 C C . LEU A 1 319 ? 8.689 0.255 13.306 1.00 86.12 319 LEU A C 1
ATOM 2552 O O . LEU A 1 319 ? 8.379 -0.236 14.392 1.00 86.12 319 LEU A O 1
ATOM 2556 N N . LEU A 1 320 ? 8.079 1.328 12.801 1.00 82.75 320 LEU A N 1
ATOM 2557 C CA . LEU A 1 320 ? 6.946 1.989 13.439 1.00 82.75 320 LEU A CA 1
ATOM 2558 C C . LEU A 1 320 ? 5.717 1.084 13.475 1.00 82.75 320 LEU A C 1
ATOM 2560 O O . LEU A 1 320 ? 5.017 1.076 14.476 1.00 82.75 320 LEU A O 1
ATOM 2564 N N . GLY A 1 321 ? 5.470 0.295 12.429 1.00 80.19 321 GLY A N 1
ATOM 2565 C CA . GLY A 1 321 ? 4.378 -0.676 12.382 1.00 80.19 321 GLY A CA 1
ATOM 2566 C C . GLY A 1 321 ? 4.477 -1.708 13.504 1.00 80.19 321 GLY A C 1
ATOM 2567 O O . GLY A 1 321 ? 3.478 -1.995 14.158 1.00 80.19 321 GLY A O 1
ATOM 2568 N N . GLU A 1 322 ? 5.683 -2.202 13.796 1.00 81.31 322 GLU A N 1
ATOM 2569 C CA . GLU A 1 322 ? 5.914 -3.115 14.921 1.00 81.31 322 GLU A CA 1
ATOM 2570 C C . GLU A 1 322 ? 5.648 -2.427 16.268 1.00 81.31 322 GLU A C 1
ATOM 2572 O O . GLU A 1 322 ? 4.933 -2.958 17.119 1.00 81.31 322 GLU A O 1
ATOM 2577 N N . GLN A 1 323 ? 6.152 -1.199 16.437 1.00 83.62 323 GLN A N 1
ATOM 2578 C CA . GLN A 1 323 ? 5.911 -0.406 17.642 1.00 83.62 323 GLN A CA 1
ATOM 2579 C C . GLN A 1 323 ? 4.415 -0.131 17.849 1.00 83.62 323 GLN A C 1
ATOM 2581 O O . GLN A 1 323 ? 3.892 -0.359 18.940 1.00 83.62 323 GLN A O 1
ATOM 2586 N N . PHE A 1 324 ? 3.721 0.334 16.809 1.00 79.25 324 PHE A N 1
ATOM 2587 C CA . PHE A 1 324 ? 2.295 0.630 16.861 1.00 79.25 324 PHE A CA 1
ATOM 2588 C C . PHE A 1 324 ? 1.471 -0.624 17.101 1.00 79.25 324 PHE A C 1
ATOM 2590 O O . PHE A 1 324 ? 0.496 -0.555 17.838 1.00 79.25 324 PHE A O 1
ATOM 2597 N N . ARG A 1 325 ? 1.853 -1.776 16.542 1.00 79.06 325 ARG A N 1
ATOM 2598 C CA . ARG A 1 325 ? 1.169 -3.048 16.787 1.00 79.06 325 ARG A CA 1
ATOM 2599 C C . ARG A 1 325 ? 1.260 -3.460 18.255 1.00 79.06 325 ARG A C 1
ATOM 2601 O O . ARG A 1 325 ? 0.250 -3.866 18.827 1.00 79.06 325 ARG A O 1
ATOM 2608 N N . GLU A 1 326 ? 2.432 -3.350 18.870 1.00 81.12 326 GLU A N 1
ATOM 2609 C CA . GLU A 1 326 ? 2.602 -3.664 20.293 1.00 81.12 326 GLU A CA 1
ATOM 2610 C C . GLU A 1 326 ? 1.875 -2.658 21.190 1.00 81.12 326 GLU A C 1
ATOM 2612 O O . GLU A 1 326 ? 1.162 -3.047 22.118 1.00 81.12 326 GLU A O 1
ATOM 2617 N N . GLU A 1 327 ? 1.960 -1.365 20.870 1.00 80.75 327 GLU A N 1
ATOM 2618 C CA . GLU A 1 327 ? 1.195 -0.332 21.567 1.00 80.75 327 GLU A CA 1
ATOM 2619 C C . GLU A 1 327 ? -0.315 -0.568 21.423 1.00 80.75 327 GLU A C 1
ATOM 2621 O O . GLU A 1 327 ? -1.062 -0.456 22.397 1.00 80.75 327 GLU A O 1
ATOM 2626 N N . TYR A 1 328 ? -0.777 -0.957 20.235 1.00 79.44 328 TYR A N 1
ATOM 2627 C CA . TYR A 1 328 ? -2.173 -1.271 19.956 1.00 79.44 328 TYR A CA 1
ATOM 2628 C C . TYR A 1 328 ? -2.656 -2.454 20.795 1.00 79.44 328 TYR A C 1
ATOM 2630 O O . TYR A 1 328 ? -3.695 -2.342 21.442 1.00 79.44 328 TYR A O 1
ATOM 2638 N N . LYS A 1 329 ? -1.900 -3.561 20.844 1.00 82.25 329 LYS A N 1
ATOM 2639 C CA . LYS A 1 329 ? -2.235 -4.729 21.680 1.00 82.25 329 LYS A CA 1
ATOM 2640 C C . LYS A 1 329 ? -2.347 -4.337 23.151 1.00 82.25 329 LYS A C 1
ATOM 2642 O O . LYS A 1 329 ? -3.363 -4.610 23.785 1.00 82.25 329 LYS A O 1
ATOM 2647 N N . LEU A 1 330 ? -1.341 -3.633 23.670 1.00 84.81 330 LEU A N 1
ATOM 2648 C CA . LEU A 1 330 ? -1.310 -3.200 25.065 1.00 84.81 330 LEU A CA 1
ATOM 2649 C C . LEU A 1 330 ? -2.501 -2.294 25.398 1.00 84.81 330 LEU A C 1
ATOM 2651 O O . LEU A 1 330 ? -3.171 -2.459 26.414 1.00 84.81 330 LEU A O 1
ATOM 2655 N N . THR A 1 331 ? -2.776 -1.320 24.537 1.00 81.88 331 THR A N 1
ATOM 2656 C CA . THR A 1 331 ? -3.853 -0.357 24.761 1.00 81.88 331 THR A CA 1
ATOM 2657 C C . THR A 1 331 ? -5.241 -0.969 24.588 1.00 81.88 331 THR A C 1
ATOM 2659 O O . THR A 1 331 ? -6.150 -0.593 25.323 1.00 81.88 331 THR A O 1
ATOM 2662 N N . GLN A 1 332 ? -5.407 -1.941 23.690 1.00 79.69 332 GLN A N 1
ATOM 2663 C CA . GLN A 1 332 ? -6.631 -2.731 23.570 1.00 79.69 332 GLN A CA 1
ATOM 2664 C C . GLN A 1 332 ? -6.875 -3.571 24.833 1.00 79.69 332 GLN A C 1
ATOM 2666 O O . GLN A 1 332 ? -7.987 -3.583 25.362 1.00 79.69 332 GLN A O 1
ATOM 2671 N N . GLU A 1 333 ? -5.846 -4.242 25.357 1.00 85.75 333 GLU A N 1
ATOM 2672 C CA . GLU A 1 333 ? -5.945 -4.990 26.616 1.00 85.75 333 GLU A CA 1
ATOM 2673 C C . GLU A 1 333 ? -6.305 -4.078 27.794 1.00 85.75 333 GLU A C 1
ATOM 2675 O O . GLU A 1 333 ? -7.169 -4.424 28.605 1.00 85.75 333 GLU A O 1
ATOM 2680 N N . LEU A 1 334 ? -5.692 -2.893 27.866 1.00 84.50 334 LEU A N 1
ATOM 2681 C CA . LEU A 1 334 ? -6.017 -1.879 28.869 1.00 84.50 334 LEU A CA 1
ATOM 2682 C C . LEU A 1 334 ? -7.471 -1.408 28.759 1.00 84.50 334 LEU A C 1
ATOM 2684 O O . LEU A 1 334 ? -8.131 -1.255 29.786 1.00 84.50 334 LEU A O 1
ATOM 2688 N N . GLU A 1 335 ? -7.982 -1.197 27.547 1.00 82.81 335 GLU A N 1
ATOM 2689 C CA . GLU A 1 335 ? -9.365 -0.777 27.300 1.00 82.81 335 GLU A CA 1
ATOM 2690 C C . GLU A 1 335 ? -10.357 -1.852 27.776 1.00 82.81 335 GLU A C 1
ATOM 2692 O O . GLU A 1 335 ? -11.242 -1.561 28.583 1.00 82.81 335 GLU A O 1
ATOM 2697 N N . ILE A 1 336 ? -10.133 -3.117 27.399 1.00 82.94 336 ILE A N 1
ATOM 2698 C CA . ILE A 1 336 ? -10.954 -4.261 27.833 1.00 82.94 336 ILE A CA 1
ATOM 2699 C C . ILE A 1 336 ? -10.904 -4.435 29.357 1.00 82.94 336 ILE A C 1
ATOM 2701 O O . ILE A 1 336 ? -11.925 -4.697 29.998 1.00 82.94 336 ILE A O 1
ATOM 2705 N N . LEU A 1 337 ? -9.721 -4.317 29.964 1.00 83.81 337 LEU A N 1
ATOM 2706 C CA . LEU A 1 337 ? -9.565 -4.465 31.409 1.00 83.81 337 LEU A CA 1
ATOM 2707 C C . LEU A 1 337 ? -10.247 -3.322 32.168 1.00 83.81 337 LEU A C 1
ATOM 2709 O O . LEU A 1 337 ? -10.868 -3.563 33.203 1.00 83.81 337 LEU A O 1
ATOM 2713 N N . THR A 1 338 ? -10.153 -2.097 31.653 1.00 84.06 338 THR A N 1
ATOM 2714 C CA . THR A 1 338 ? -10.791 -0.917 32.247 1.00 84.06 338 THR A CA 1
ATOM 2715 C C . THR A 1 338 ? -12.310 -1.031 32.191 1.00 84.06 338 THR A C 1
ATOM 2717 O O . THR A 1 338 ? -12.971 -0.761 33.193 1.00 84.06 338 THR A O 1
ATOM 2720 N N . ASP A 1 339 ? -12.863 -1.490 31.069 1.00 80.94 339 ASP A N 1
ATOM 2721 C CA . ASP A 1 339 ? -14.299 -1.730 30.926 1.00 80.94 339 ASP A CA 1
ATOM 2722 C C . ASP A 1 339 ? -14.799 -2.808 31.907 1.00 80.94 339 ASP A C 1
ATOM 2724 O O . ASP A 1 339 ? -15.723 -2.581 32.696 1.00 80.94 339 ASP A O 1
ATOM 2728 N N . ARG A 1 340 ? -14.089 -3.943 31.991 1.00 84.50 340 ARG A N 1
ATOM 2729 C CA . ARG A 1 340 ? -14.371 -4.986 32.994 1.00 84.50 340 ARG A CA 1
ATOM 2730 C C . ARG A 1 340 ? -14.298 -4.447 34.420 1.00 84.50 340 ARG A C 1
ATOM 2732 O O . ARG A 1 340 ? -15.155 -4.771 35.242 1.00 84.50 340 ARG A O 1
ATOM 2739 N N . LEU A 1 341 ? -13.301 -3.616 34.724 1.00 85.00 341 LEU A N 1
ATOM 2740 C CA . LEU A 1 341 ? -13.155 -2.994 36.036 1.00 85.00 341 LEU A CA 1
ATOM 2741 C C . LEU A 1 341 ? -14.360 -2.099 36.353 1.00 85.00 341 LEU A C 1
ATOM 2743 O O . LEU A 1 341 ? -14.931 -2.219 37.437 1.00 85.00 341 LEU A O 1
ATOM 2747 N N . GLN A 1 342 ? -14.802 -1.263 35.412 1.00 80.38 342 GLN A N 1
ATOM 2748 C CA . GLN A 1 342 ? -15.996 -0.430 35.584 1.00 80.38 342 GLN A CA 1
ATOM 2749 C C . GLN A 1 342 ? -17.252 -1.272 35.835 1.00 80.38 342 GLN A C 1
ATOM 2751 O O . GLN A 1 342 ? -18.016 -0.962 36.753 1.00 80.38 342 GLN A O 1
ATOM 2756 N N . HIS A 1 343 ? -17.434 -2.369 35.095 1.00 82.00 343 HIS A N 1
ATOM 2757 C CA . HIS A 1 343 ? -18.524 -3.316 35.338 1.00 82.00 343 HIS A CA 1
ATOM 2758 C C . HIS A 1 343 ? -18.474 -3.906 36.753 1.00 82.00 343 HIS A C 1
ATOM 2760 O O . HIS A 1 343 ? -19.484 -3.910 37.460 1.00 82.00 343 HIS A O 1
ATOM 2766 N N . THR A 1 344 ? -17.297 -4.347 37.210 1.00 83.69 344 THR A N 1
ATOM 2767 C CA . THR A 1 344 ? -17.146 -4.892 38.570 1.00 83.69 344 THR A CA 1
ATOM 2768 C C . THR A 1 344 ? -17.381 -3.848 39.662 1.00 83.69 344 THR A C 1
ATOM 2770 O O . THR A 1 344 ? -17.981 -4.175 40.684 1.00 83.69 344 THR A O 1
ATOM 2773 N N . LEU A 1 345 ? -16.977 -2.590 39.451 1.00 81.00 345 LEU A N 1
ATOM 2774 C CA . LEU A 1 345 ? -17.221 -1.496 40.394 1.00 81.00 345 LEU A CA 1
ATOM 2775 C C . LEU A 1 345 ? -18.713 -1.172 40.520 1.00 81.00 345 LEU A C 1
ATOM 2777 O O . LEU A 1 345 ? -19.199 -1.021 41.638 1.00 81.00 345 LEU A O 1
ATOM 2781 N N . ARG A 1 346 ? 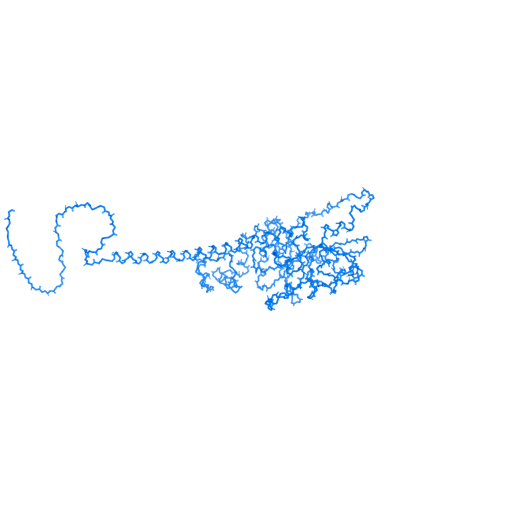-19.458 -1.137 39.407 1.00 84.38 346 ARG A N 1
ATOM 2782 C CA . ARG A 1 346 ? -20.919 -0.941 39.432 1.00 84.38 346 ARG A CA 1
ATOM 2783 C C . ARG A 1 346 ? -21.626 -2.075 40.170 1.00 84.38 346 ARG A C 1
ATOM 2785 O O . ARG A 1 346 ? -22.441 -1.816 41.051 1.00 84.38 346 ARG A O 1
ATOM 2792 N N . ALA A 1 347 ? -21.261 -3.323 39.874 1.00 86.06 347 ALA A N 1
ATOM 2793 C CA . ALA A 1 347 ? -21.808 -4.482 40.576 1.00 86.06 347 ALA A CA 1
ATOM 2794 C C . ALA A 1 347 ? -21.512 -4.428 42.087 1.00 86.06 347 ALA A C 1
ATOM 2796 O O . ALA A 1 347 ? -22.390 -4.704 42.904 1.00 86.06 347 ALA A O 1
ATOM 2797 N N . LEU A 1 348 ? -20.296 -4.016 42.466 1.00 87.12 348 LEU A N 1
ATOM 2798 C CA . LEU A 1 348 ? -19.908 -3.833 43.864 1.00 87.12 348 LEU A CA 1
ATOM 2799 C C . LEU A 1 348 ? -20.712 -2.716 44.549 1.00 87.12 348 LEU A C 1
ATOM 2801 O O . LEU A 1 348 ? -21.131 -2.882 45.693 1.00 87.12 348 LEU A O 1
ATOM 2805 N N . GLU A 1 349 ? -20.943 -1.588 43.876 1.00 83.75 349 GLU A N 1
ATOM 2806 C CA . GLU A 1 349 ? -21.780 -0.501 44.396 1.00 83.75 349 GLU A CA 1
ATOM 2807 C C . GLU A 1 349 ? -23.234 -0.927 44.590 1.00 83.75 349 GLU A C 1
ATOM 2809 O O . GLU A 1 349 ? -23.858 -0.548 45.582 1.00 83.75 349 GLU A O 1
ATOM 2814 N N . ASP A 1 350 ? -23.777 -1.728 43.679 1.00 87.81 350 ASP A N 1
ATOM 2815 C CA . ASP A 1 350 ? -25.143 -2.225 43.792 1.00 87.81 350 ASP A CA 1
ATOM 2816 C C . ASP A 1 350 ? -25.288 -3.249 44.920 1.00 87.81 350 ASP A C 1
ATOM 2818 O O . ASP A 1 350 ? -26.255 -3.180 45.683 1.00 87.81 350 ASP A O 1
ATOM 2822 N N . GLU A 1 351 ? -24.308 -4.136 45.108 1.00 84.81 351 GLU A N 1
ATOM 2823 C CA . GLU A 1 351 ? -24.255 -5.011 46.284 1.00 84.81 351 GLU A CA 1
ATOM 2824 C C . GLU A 1 351 ? -24.106 -4.207 47.579 1.00 84.81 351 GLU A C 1
ATOM 2826 O O . GLU A 1 351 ? -24.823 -4.466 48.546 1.00 84.81 351 GLU A O 1
ATOM 2831 N N . LYS A 1 352 ? -23.274 -3.157 47.589 1.00 86.69 352 LYS A N 1
ATOM 2832 C CA . LYS A 1 352 ? -23.155 -2.253 48.739 1.00 86.69 352 LYS A CA 1
ATOM 2833 C C . LYS A 1 352 ? -24.486 -1.569 49.066 1.00 86.69 352 LYS A C 1
ATOM 2835 O O . LYS A 1 352 ? -24.901 -1.561 50.222 1.00 86.69 352 LYS A O 1
ATOM 2840 N N . LYS A 1 353 ? -25.203 -1.047 48.065 1.00 86.00 353 LYS A N 1
ATOM 2841 C CA . LYS A 1 353 ? -26.539 -0.452 48.263 1.00 86.00 353 LYS A CA 1
ATOM 2842 C C . LYS A 1 353 ? -27.529 -1.470 48.825 1.00 86.00 353 LYS A C 1
ATOM 2844 O O . LYS A 1 353 ? -28.353 -1.110 49.663 1.00 86.00 353 LYS A O 1
ATOM 2849 N N . LYS A 1 354 ? -27.477 -2.730 48.378 1.00 86.19 354 LYS A N 1
ATOM 2850 C CA . LYS A 1 354 ? -28.309 -3.800 48.947 1.00 86.19 354 LYS A CA 1
ATOM 2851 C C . LYS A 1 354 ? -27.951 -4.039 50.411 1.00 86.19 354 LYS A C 1
ATOM 2853 O O . LYS A 1 354 ? -28.861 -4.075 51.233 1.00 86.19 354 LYS A O 1
ATOM 2858 N N . THR A 1 355 ? -26.666 -4.147 50.757 1.00 83.06 355 THR A N 1
ATOM 2859 C CA . THR A 1 355 ? -26.244 -4.339 52.154 1.00 83.06 355 THR A CA 1
ATOM 2860 C C . THR A 1 355 ? -26.612 -3.157 53.043 1.00 83.06 355 THR A C 1
ATOM 2862 O O . THR A 1 355 ? -27.123 -3.378 54.136 1.00 83.06 355 THR A O 1
ATOM 2865 N N . ASP A 1 356 ? -26.438 -1.923 52.566 1.00 78.69 356 ASP A N 1
ATOM 2866 C CA . ASP A 1 356 ? -26.803 -0.716 53.313 1.00 78.69 356 ASP A CA 1
ATOM 2867 C C . ASP A 1 356 ? -28.319 -0.696 53.575 1.00 78.69 356 ASP A C 1
ATOM 2869 O O . ASP A 1 356 ? -28.743 -0.493 54.709 1.00 78.69 356 ASP A O 1
ATOM 2873 N N . ARG A 1 357 ? -29.145 -1.065 52.583 1.00 74.69 357 ARG A N 1
ATOM 2874 C CA . ARG A 1 357 ? -30.598 -1.245 52.772 1.00 74.69 357 ARG A CA 1
ATOM 2875 C C . ARG A 1 357 ? -30.950 -2.341 53.779 1.00 74.69 357 ARG A C 1
ATOM 2877 O O . ARG A 1 357 ? -31.911 -2.168 54.520 1.00 74.69 357 ARG A O 1
ATOM 2884 N N . PHE A 1 358 ? -30.214 -3.455 53.817 1.00 72.94 358 PHE A N 1
ATOM 2885 C CA . PHE A 1 358 ? -30.428 -4.515 54.815 1.00 72.94 358 PHE A CA 1
ATOM 2886 C C . PHE A 1 358 ? -30.052 -4.073 56.236 1.00 72.94 358 PHE A C 1
ATOM 2888 O O . PHE A 1 358 ? -30.684 -4.499 57.201 1.00 72.94 358 PHE A O 1
ATOM 2895 N N . VAL A 1 359 ? -29.040 -3.218 56.383 1.00 68.38 359 VAL A N 1
ATOM 2896 C CA . VAL A 1 359 ? -28.659 -2.636 57.679 1.00 68.38 359 VAL A CA 1
ATOM 2897 C C . VAL A 1 359 ? -29.656 -1.553 58.112 1.00 68.38 359 VAL A C 1
ATOM 2899 O O . VAL A 1 359 ? -29.972 -1.452 59.295 1.00 68.38 359 VAL A O 1
ATOM 2902 N N . GLU A 1 360 ? -30.179 -0.771 57.165 1.00 58.72 360 GLU A N 1
ATOM 2903 C CA . GLU A 1 360 ? -31.181 0.275 57.409 1.00 58.72 360 GLU A CA 1
ATOM 2904 C C . GLU A 1 360 ? -32.608 -0.266 57.589 1.00 58.72 360 GLU A C 1
ATOM 2906 O O . GLU A 1 360 ? -33.445 0.415 58.187 1.00 58.72 360 GLU A O 1
ATOM 2911 N N . THR A 1 361 ? -32.917 -1.488 57.129 1.00 50.78 361 THR A N 1
ATOM 2912 C CA . THR A 1 361 ? -34.172 -2.146 57.514 1.00 50.78 361 THR A CA 1
ATOM 2913 C C . THR A 1 361 ? -34.181 -2.378 59.027 1.00 50.78 361 THR A C 1
ATOM 2915 O O . THR A 1 361 ? -33.282 -3.046 59.542 1.00 50.78 361 THR A O 1
ATOM 2918 N N . PRO A 1 362 ? -35.175 -1.849 59.767 1.00 49.09 362 PRO A N 1
ATOM 2919 C CA . PRO A 1 362 ? -35.149 -1.844 61.220 1.00 49.09 362 PRO A CA 1
ATOM 2920 C C . PRO A 1 362 ? -35.293 -3.272 61.739 1.00 49.09 362 PRO A C 1
ATOM 2922 O O . PRO A 1 362 ? -36.386 -3.835 61.776 1.00 49.09 362 PRO A O 1
ATOM 2925 N N . ASN A 1 363 ? -34.176 -3.863 62.150 1.00 43.91 363 ASN A N 1
ATOM 2926 C CA . ASN A 1 363 ? -34.189 -5.098 62.911 1.00 43.91 363 ASN A CA 1
ATOM 2927 C C . ASN A 1 363 ? -34.801 -4.787 64.295 1.00 43.91 363 ASN A C 1
ATOM 2929 O O . ASN A 1 363 ? -34.283 -3.908 64.994 1.00 43.91 363 ASN A O 1
ATOM 2933 N N . PRO A 1 364 ? -35.886 -5.453 64.730 1.00 41.00 364 PRO A N 1
ATOM 2934 C CA . PRO A 1 364 ? -36.507 -5.192 66.022 1.00 41.00 364 PRO A CA 1
ATOM 2935 C C . PRO A 1 364 ? -35.724 -5.898 67.141 1.00 41.00 364 PRO A C 1
ATOM 2937 O O . PRO A 1 364 ? -36.259 -6.757 67.827 1.00 41.00 364 PRO A O 1
ATOM 2940 N N . SER A 1 365 ? -34.441 -5.573 67.321 1.00 36.25 365 SER A N 1
ATOM 2941 C CA . SER A 1 365 ? -33.660 -5.964 68.505 1.00 36.25 365 SER A CA 1
ATOM 2942 C C . SER A 1 365 ? -32.268 -5.317 68.483 1.00 36.25 365 SER A C 1
ATOM 2944 O O . SER A 1 365 ? -31.411 -5.757 67.711 1.00 36.25 365 SER A O 1
ATOM 2946 N N . PRO A 1 366 ? -31.984 -4.312 69.330 1.00 40.09 366 PRO A N 1
ATOM 2947 C CA . PRO A 1 366 ? -30.648 -3.758 69.459 1.00 40.09 366 PRO A CA 1
ATOM 2948 C C . PRO A 1 366 ? -29.878 -4.565 70.506 1.00 40.09 366 PRO A C 1
ATOM 2950 O O . PRO A 1 366 ? -29.811 -4.199 71.675 1.00 40.09 366 PRO A O 1
ATOM 2953 N N . SER A 1 367 ? -29.298 -5.689 70.102 1.00 42.91 367 SER A N 1
ATOM 2954 C CA . SER A 1 367 ? -28.202 -6.305 70.850 1.00 42.91 367 SER A CA 1
ATOM 2955 C C . SER A 1 367 ? -27.489 -7.309 69.962 1.00 42.91 367 SER A C 1
ATOM 2957 O O . SER A 1 367 ? -28.146 -8.193 69.424 1.00 42.91 367 SER A O 1
ATOM 2959 N N . LEU A 1 368 ? -26.159 -7.201 69.907 1.00 42.22 368 LEU A N 1
ATOM 2960 C CA . LEU A 1 368 ? -25.210 -8.055 69.181 1.00 42.22 368 LEU A CA 1
ATOM 2961 C C . LEU A 1 368 ? -25.027 -7.686 67.704 1.00 42.22 368 LEU A C 1
ATOM 2963 O O . LEU A 1 368 ? -25.658 -8.262 66.835 1.00 42.22 368 LEU A O 1
ATOM 2967 N N . PHE A 1 369 ? -24.127 -6.741 67.426 1.00 36.62 369 PHE A N 1
ATOM 2968 C CA . PHE A 1 369 ? -22.906 -6.977 66.637 1.00 36.62 369 PHE A CA 1
ATOM 2969 C C . PHE A 1 369 ? -22.145 -5.654 66.509 1.00 36.62 369 PHE A C 1
ATOM 2971 O O . PHE A 1 369 ? -22.266 -4.922 65.533 1.00 36.62 369 PHE A O 1
ATOM 2978 N N . ASP A 1 370 ? -21.356 -5.349 67.537 1.00 33.53 370 ASP A N 1
ATOM 2979 C CA . ASP A 1 370 ? -20.452 -4.206 67.548 1.00 33.53 370 ASP A CA 1
ATOM 2980 C C . ASP A 1 370 ? -19.041 -4.700 67.194 1.00 33.53 370 ASP A C 1
ATOM 2982 O O . ASP A 1 370 ? -18.413 -5.428 67.969 1.00 33.53 370 ASP A O 1
ATOM 2986 N N . ARG A 1 371 ? -18.559 -4.385 65.986 1.00 43.16 371 ARG A N 1
ATOM 2987 C CA . ARG A 1 371 ? -17.140 -4.520 65.609 1.00 43.16 371 ARG A CA 1
ATOM 2988 C C . ARG A 1 371 ? -16.709 -3.413 64.645 1.00 43.16 371 ARG A C 1
ATOM 2990 O O . ARG A 1 371 ? -16.382 -3.690 63.495 1.00 43.16 371 ARG A O 1
ATOM 2997 N N . ARG A 1 372 ? -16.610 -2.180 65.152 1.00 33.22 372 ARG A N 1
ATOM 2998 C CA . ARG A 1 372 ? -15.491 -1.248 64.883 1.00 33.22 372 ARG A CA 1
ATOM 2999 C C . ARG A 1 372 ? -15.264 -0.381 66.133 1.00 33.22 372 ARG A C 1
ATOM 3001 O O . ARG A 1 372 ? -16.245 -0.006 66.761 1.00 33.22 372 ARG A O 1
ATOM 3008 N N . PRO A 1 373 ? -14.018 -0.058 66.526 1.00 38.56 373 PRO A N 1
ATOM 3009 C CA . PRO A 1 373 ? -13.780 0.734 67.723 1.00 38.56 373 PRO A CA 1
ATOM 3010 C C . PRO A 1 373 ? -13.942 2.225 67.399 1.00 38.56 373 PRO A C 1
ATOM 3012 O O . PRO A 1 373 ? -13.111 2.811 66.708 1.00 38.56 373 PRO A O 1
ATOM 3015 N N . SER A 1 374 ? -14.989 2.850 67.922 1.00 31.16 374 SER A N 1
ATOM 3016 C CA . SER A 1 374 ? -15.078 4.305 68.090 1.00 31.16 374 SER A CA 1
ATOM 3017 C C . SER A 1 374 ? -15.485 4.619 69.539 1.00 31.16 374 SER A C 1
ATOM 3019 O O . SER A 1 374 ? -16.189 3.826 70.166 1.00 31.16 374 SER A O 1
ATOM 3021 N N . PRO A 1 375 ? -14.972 5.714 70.136 1.00 30.39 375 PRO A N 1
ATOM 3022 C CA . PRO A 1 375 ? -15.078 5.948 71.572 1.00 30.39 375 PRO A CA 1
ATOM 3023 C C . PRO A 1 375 ? -16.525 6.262 71.969 1.00 30.39 375 PRO A C 1
ATOM 3025 O O . PRO A 1 375 ? -17.142 7.190 71.449 1.00 30.39 375 PRO A O 1
ATOM 3028 N N . ILE A 1 376 ? -17.057 5.482 72.910 1.00 29.83 376 ILE A N 1
ATOM 3029 C CA . ILE A 1 376 ? -18.408 5.640 73.455 1.00 29.83 376 ILE A CA 1
ATOM 3030 C C . ILE A 1 376 ? -18.390 6.769 74.493 1.00 29.83 376 ILE A C 1
ATOM 3032 O O . ILE A 1 376 ? -17.756 6.645 75.540 1.00 29.83 376 ILE A O 1
ATOM 3036 N N . TYR A 1 377 ? -19.126 7.850 74.230 1.00 27.02 377 TYR A N 1
ATOM 3037 C CA . TYR A 1 377 ? -19.522 8.816 75.256 1.00 27.02 377 TYR A CA 1
ATOM 3038 C C . TYR A 1 377 ? -20.894 8.417 75.811 1.00 27.02 377 TYR A C 1
ATOM 3040 O O . TYR A 1 377 ? -21.880 8.377 75.078 1.00 27.02 377 TYR A O 1
ATOM 3048 N N . PHE A 1 378 ? -20.963 8.124 77.111 1.00 24.31 378 PHE A N 1
ATOM 3049 C CA . PHE A 1 378 ? -22.224 7.878 77.810 1.00 24.31 378 PHE A CA 1
ATOM 3050 C C . PHE A 1 378 ? -22.947 9.203 78.080 1.00 24.31 378 PHE A C 1
ATOM 3052 O O . PHE A 1 378 ? -22.478 10.014 78.876 1.00 24.31 378 PHE A O 1
ATOM 3059 N N . PHE A 1 379 ? -24.122 9.388 77.478 1.00 25.27 379 PHE A N 1
ATOM 3060 C CA . PHE A 1 379 ? -25.113 10.362 77.934 1.00 25.27 379 PHE A CA 1
ATOM 3061 C C . PHE A 1 379 ? -26.272 9.621 78.604 1.00 25.27 379 PHE A C 1
ATOM 3063 O O . PHE A 1 379 ? -26.965 8.822 77.980 1.00 25.27 379 PHE A O 1
ATOM 3070 N N . PHE A 1 380 ? -26.477 9.893 79.892 1.00 28.55 380 PHE A N 1
ATOM 3071 C CA . PHE A 1 380 ? -27.686 9.509 80.615 1.00 28.55 380 PHE A CA 1
ATOM 3072 C C . PHE A 1 380 ? -28.786 10.519 80.292 1.00 28.55 380 PHE A C 1
ATOM 3074 O O . PHE A 1 380 ? -28.658 11.690 80.646 1.00 28.55 380 PHE A O 1
ATOM 3081 N N . ILE A 1 381 ? -29.883 10.074 79.677 1.00 28.83 381 ILE A N 1
ATOM 3082 C CA . ILE A 1 381 ? -31.128 10.846 79.644 1.00 28.83 381 ILE A CA 1
ATOM 3083 C C . ILE A 1 381 ? -32.273 9.959 80.131 1.00 28.83 381 ILE A C 1
ATOM 3085 O O . ILE A 1 381 ? -32.617 8.935 79.547 1.00 28.83 381 ILE A O 1
ATOM 3089 N N . CYS A 1 382 ? -32.812 10.387 81.266 1.00 29.33 382 CYS A N 1
ATOM 3090 C CA . CYS A 1 382 ? -34.000 9.897 81.938 1.00 29.33 382 CYS A CA 1
ATOM 3091 C C . CYS A 1 382 ? -35.246 10.433 81.207 1.00 29.33 382 CYS A C 1
ATOM 3093 O O . CYS A 1 382 ? -35.304 11.631 80.936 1.00 29.33 382 CYS A O 1
ATOM 3095 N N . GLY A 1 383 ? -36.242 9.589 80.913 1.00 28.31 383 GLY A N 1
ATOM 3096 C CA . GLY A 1 383 ? -37.542 10.059 80.409 1.00 28.31 383 GLY A CA 1
ATOM 3097 C C . GLY A 1 383 ? -38.255 9.076 79.482 1.00 28.31 383 GLY A C 1
ATOM 3098 O O . GLY A 1 383 ? -38.178 9.192 78.265 1.00 28.31 383 GLY A O 1
ATOM 3099 N N . ILE A 1 384 ? -38.973 8.115 80.061 1.00 28.72 384 ILE A N 1
ATOM 3100 C CA . ILE A 1 384 ? -39.848 7.179 79.343 1.00 28.72 384 ILE A CA 1
ATOM 3101 C C . ILE A 1 384 ? -41.122 7.914 78.894 1.00 28.72 384 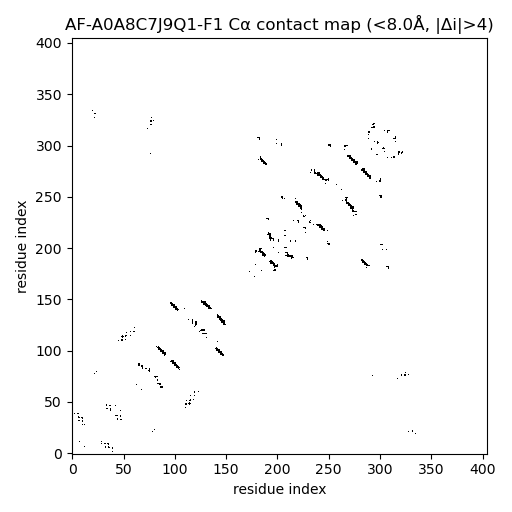ILE A C 1
ATOM 3103 O O . ILE A 1 384 ? -41.768 8.572 79.705 1.00 28.72 384 ILE A O 1
ATOM 3107 N N . SER A 1 385 ? -41.518 7.753 77.628 1.00 26.34 385 SER A N 1
ATOM 3108 C CA . SER A 1 385 ? -42.871 8.044 77.127 1.00 26.34 385 SER A CA 1
ATOM 3109 C C . SER A 1 385 ? -43.433 6.777 76.481 1.00 26.34 385 SER A C 1
ATOM 3111 O O . SER A 1 385 ? -42.783 6.192 75.619 1.00 26.34 385 SER A O 1
ATOM 3113 N N . PHE A 1 386 ? -44.619 6.335 76.907 1.00 30.58 386 PHE A N 1
ATOM 3114 C CA . PHE A 1 386 ? -45.324 5.200 76.303 1.00 30.58 386 PHE A CA 1
ATOM 3115 C C . PHE A 1 386 ? -46.277 5.684 75.208 1.00 30.58 386 PHE A C 1
ATOM 3117 O O . PHE A 1 386 ? -47.027 6.638 75.412 1.00 30.58 386 PHE A O 1
ATOM 3124 N N . LEU A 1 387 ? -46.286 4.978 74.077 1.00 26.88 387 LEU A N 1
ATOM 3125 C CA . LEU A 1 387 ? -47.262 5.122 73.000 1.00 26.88 387 LEU A CA 1
ATOM 3126 C C . LEU A 1 387 ? -48.053 3.808 72.929 1.00 26.88 387 LEU A C 1
ATOM 3128 O O . LEU A 1 387 ? -47.493 2.749 72.653 1.00 26.88 387 LEU A O 1
ATOM 3132 N N . LEU A 1 388 ? -49.341 3.871 73.268 1.00 28.66 388 LEU A N 1
ATOM 3133 C CA . LEU A 1 388 ? -50.289 2.761 73.159 1.00 28.66 388 LEU A CA 1
ATOM 3134 C C . LEU A 1 388 ? -50.760 2.656 71.705 1.00 28.66 388 LEU A C 1
ATOM 3136 O O . LEU A 1 388 ? -51.267 3.636 71.164 1.00 28.66 388 LEU A O 1
ATOM 3140 N N . ASN A 1 389 ? -50.637 1.472 71.101 1.00 26.94 389 ASN A N 1
ATOM 3141 C CA . ASN A 1 389 ? -51.364 1.131 69.881 1.00 26.94 389 ASN A CA 1
ATOM 3142 C C . ASN A 1 389 ? -52.411 0.070 70.229 1.00 26.94 389 ASN A C 1
ATOM 3144 O O . ASN A 1 389 ? -52.082 -1.025 70.686 1.00 26.94 389 ASN A O 1
ATOM 3148 N N . ASP A 1 390 ? -53.674 0.445 70.078 1.00 32.62 390 ASP A N 1
ATOM 3149 C CA . ASP A 1 390 ? -54.829 -0.346 70.472 1.00 32.62 390 ASP A CA 1
ATOM 3150 C C . ASP A 1 390 ? -55.195 -1.310 69.336 1.00 32.62 390 ASP A C 1
ATOM 3152 O O . ASP A 1 390 ? -55.697 -0.910 68.287 1.00 32.62 390 ASP A O 1
ATOM 3156 N N . SER A 1 391 ? -54.923 -2.600 69.523 1.00 31.84 391 SER A N 1
ATOM 3157 C CA . SER A 1 391 ? -55.574 -3.653 68.741 1.00 31.84 391 SER A CA 1
ATOM 3158 C C . SER A 1 391 ? -55.849 -4.873 69.618 1.00 31.84 391 SER A C 1
ATOM 3160 O O . SER A 1 391 ? -55.129 -5.858 69.639 1.00 31.84 391 SER A O 1
ATOM 3162 N N . ASN A 1 392 ? -56.946 -4.756 70.366 1.00 32.12 392 ASN A N 1
ATOM 3163 C CA . ASN A 1 392 ? -57.852 -5.827 70.775 1.00 32.12 392 ASN A CA 1
ATOM 3164 C C . ASN A 1 392 ? -57.268 -7.139 71.356 1.00 32.12 392 ASN A C 1
ATOM 3166 O O . ASN A 1 392 ? -56.885 -8.059 70.641 1.00 32.12 392 ASN A O 1
ATOM 3170 N N . LYS A 1 393 ? -57.541 -7.283 72.664 1.00 37.53 393 LYS A N 1
ATOM 3171 C CA . LYS A 1 393 ? -57.838 -8.516 73.423 1.00 37.53 393 LYS A CA 1
ATOM 3172 C C . LYS A 1 393 ? -56.656 -9.384 73.876 1.00 37.53 393 LYS A C 1
ATOM 3174 O O . LYS A 1 393 ? -56.448 -10.467 73.351 1.00 37.53 393 LYS A O 1
ATOM 3179 N N . GLN A 1 394 ? -56.114 -9.053 75.048 1.00 31.62 394 GLN A N 1
ATOM 3180 C CA . GLN A 1 394 ? -56.260 -9.926 76.223 1.00 31.62 394 GLN A CA 1
ATOM 3181 C C . GLN A 1 394 ? -55.955 -9.159 77.515 1.00 31.62 394 GLN A C 1
ATOM 3183 O O . GLN A 1 394 ? -54.992 -8.406 77.611 1.00 31.62 394 GLN A O 1
ATOM 3188 N N . ARG A 1 395 ? -56.860 -9.305 78.487 1.00 32.94 395 ARG A N 1
ATOM 3189 C CA . ARG A 1 395 ? -56.759 -8.748 79.835 1.00 32.94 395 ARG A CA 1
ATOM 3190 C C . ARG A 1 395 ? -55.698 -9.526 80.605 1.00 32.94 395 ARG A C 1
ATOM 3192 O O . ARG A 1 395 ? -55.876 -10.724 80.755 1.00 32.94 395 ARG A O 1
ATOM 3199 N N . GLU A 1 396 ? -54.729 -8.835 81.186 1.00 29.48 396 GLU A N 1
ATOM 3200 C CA . GLU A 1 396 ? -54.295 -9.103 82.558 1.00 29.48 396 GLU A CA 1
ATOM 3201 C C . GLU A 1 396 ? -53.556 -7.877 83.101 1.00 29.48 396 GLU A C 1
ATOM 3203 O O . GLU A 1 396 ? -52.613 -7.358 82.510 1.00 29.48 396 GLU A O 1
ATOM 3208 N N . MET A 1 397 ? -54.092 -7.351 84.197 1.00 25.98 397 MET A N 1
ATOM 3209 C CA . MET A 1 397 ? -53.624 -6.164 84.891 1.00 25.98 397 MET A CA 1
ATOM 3210 C C . MET A 1 397 ? -52.983 -6.666 86.179 1.00 25.98 397 MET A C 1
ATOM 3212 O O . MET A 1 397 ? -53.699 -7.109 87.074 1.00 25.98 397 MET A O 1
ATOM 3216 N N . THR A 1 398 ? -51.658 -6.589 86.285 1.00 27.73 398 THR A N 1
ATOM 3217 C CA . THR A 1 398 ? -50.973 -6.842 87.557 1.00 27.73 398 THR A CA 1
ATOM 3218 C C . THR A 1 398 ? -50.118 -5.634 87.894 1.00 27.73 398 THR A C 1
ATOM 3220 O O . THR A 1 398 ? -49.035 -5.426 87.354 1.00 27.73 398 THR A O 1
ATOM 3223 N N . VAL A 1 399 ? -50.661 -4.800 88.778 1.00 27.06 399 VAL A N 1
ATOM 3224 C CA . VAL A 1 399 ? -49.958 -3.704 89.439 1.00 27.06 399 VAL A CA 1
ATOM 3225 C C . VAL A 1 399 ? -49.295 -4.272 90.686 1.00 27.06 399 VAL A C 1
ATOM 3227 O O . VAL A 1 399 ? -49.984 -4.820 91.541 1.00 27.06 399 VAL A O 1
ATOM 3230 N N . HIS A 1 400 ? -47.993 -4.052 90.847 1.00 30.42 400 HIS A N 1
ATOM 3231 C CA . HIS A 1 400 ? -47.398 -3.964 92.176 1.00 30.42 400 HIS A CA 1
ATOM 3232 C C . HIS A 1 400 ? -46.584 -2.671 92.292 1.00 30.42 400 HIS A C 1
ATOM 3234 O O . HIS A 1 400 ? -45.500 -2.526 91.735 1.00 30.42 400 HIS A O 1
ATOM 3240 N N . HIS A 1 401 ? -47.163 -1.714 93.024 1.00 28.38 401 HIS A N 1
ATOM 3241 C CA . HIS A 1 401 ? -46.435 -0.699 93.785 1.00 28.38 401 HIS A CA 1
ATOM 3242 C C . HIS A 1 401 ? -45.565 -1.402 94.870 1.00 28.38 401 HIS A C 1
ATOM 3244 O O . HIS A 1 401 ? -45.862 -2.537 95.228 1.00 28.38 401 HIS A O 1
ATOM 3250 N N . TYR A 1 402 ? -44.514 -0.844 95.484 1.00 30.30 402 TYR A N 1
ATOM 3251 C CA . TYR A 1 402 ? -44.410 0.476 96.111 1.00 30.30 402 TYR A CA 1
ATOM 3252 C C . TYR A 1 402 ? -42.989 0.708 96.693 1.00 30.30 402 TYR A C 1
ATOM 3254 O O . TYR A 1 402 ? -42.324 -0.235 97.106 1.00 30.30 402 TYR A O 1
ATOM 3262 N N . PHE A 1 403 ? -42.676 2.000 96.865 1.00 26.44 403 PHE A N 1
ATOM 3263 C CA . PHE A 1 403 ? -41.875 2.660 97.918 1.00 26.44 403 PHE A CA 1
ATOM 3264 C C . PHE A 1 403 ? -40.330 2.741 97.869 1.00 26.44 403 PHE A C 1
ATOM 3266 O O . PHE A 1 403 ? -39.607 1.812 98.199 1.00 26.44 403 PHE A O 1
ATOM 3273 N N . LYS A 1 404 ? -39.893 3.979 97.558 1.00 32.62 404 LYS A N 1
ATOM 3274 C CA . LYS A 1 404 ? -38.957 4.889 98.266 1.00 32.62 404 LYS A CA 1
ATOM 3275 C C . LYS A 1 404 ? -37.909 4.291 99.221 1.00 32.62 404 LYS A C 1
ATOM 3277 O O . LYS A 1 404 ? -38.282 3.747 100.254 1.00 32.62 404 LYS A O 1
ATOM 3282 N N . THR A 1 405 ? -36.659 4.719 99.029 1.00 37.31 405 THR A N 1
ATOM 3283 C CA . THR A 1 405 ? -36.068 5.890 99.726 1.00 37.31 405 THR A CA 1
ATOM 3284 C C . THR A 1 405 ? -35.056 6.570 98.829 1.00 37.31 405 THR A C 1
ATOM 3286 O O . THR A 1 405 ? -34.366 5.824 98.102 1.00 37.31 405 THR A O 1
#

Foldseek 3Di:
DVLVVQLCVQLVPPDDDDDDPQDDDDVSSVVSSLVSNCVSVVHPSLVSLLPPCLVVLPVVQPDDQQCVVVVVLLVCLLRPPDFDKDWDWDQDPDDRKIKIWIGGPDPPSVSNVVSSVQSSCCVRVVWGWDWDWDDDPPDNTTITITDTDDDPPPDDDDPPPCPDPDDDPDPPDDPVNVLLQQQQKFKAAQQQQTQDHRVQCCVFQVQNDHPPDRDVVFKDWPPPPDPPGPVRCVVVQVHKTKIKTDAPRTPADPDPDDDPPCVRVLRIWIWIFGWDQDPVRNMIMTRTDTSDSEPVSCVSSVHDLVSQDPPHCVSVNRVVSVVSVVVSVVVSVVSVVVVVVVVVVVVVVVVVVVVVVVVVPDDPDPDDDDPDDDDDDDDDDDDDDDDDDDDDDDDDDDDDDDDDD